Protein AF-A0A5C4TAL1-F1 (afdb_monomer_lite)

Radius of gyration: 26.32 Å; chains: 1; bounding box: 71×48×81 Å

pLDDT: mean 84.18, std 13.11, range [36.59, 97.62]

Foldseek 3Di:
DWKAFDDDDDPPGTAAFQKALDPPPCCLWANAQVQNVCCGHHVDHDDDPPPPVDIGTDCCLPPNQDFGKMKDKDWDQDPVGIDIDIDIDTDDNLVKDKQFQCCVQCPCLEDCDDDPPSQHWHWDDGGRPIWIWDPALDFHDKTWGWDDAWAKWFKKWWAFAAWAFWWKDWAPAFTETGTSFDDPPPPDRTSNRSHGTDIDTDDIDTDHGGTMIIGHFNLCNPHPDINGITRIMMTNGDDPPPPPPVVCVVVVQQVPQPQAFEAEAEVLVVLVRVQQALCCCQRYVVVVVCSSNYQEYEYAQEEQQFAGLADDPQWHFLQAFWQDPVRDTDCSSNSSRVHDRNLVSNVVSCCVPPVNYHYHYDYNLWQNVLVIVSRGTPVCVVPVVQDDPRTGDPVDPVSVVSSVVVVVVSD

Structure (mmCIF, N/CA/C/O backbone):
data_AF-A0A5C4TAL1-F1
#
_entry.id   AF-A0A5C4TAL1-F1
#
loop_
_atom_site.group_PDB
_atom_site.id
_atom_site.type_symbol
_atom_site.label_atom_id
_atom_site.label_alt_id
_atom_site.label_comp_id
_atom_site.label_asym_id
_atom_site.label_entity_id
_atom_site.label_seq_id
_atom_site.pdbx_PDB_ins_code
_atom_site.Cartn_x
_atom_site.Cartn_y
_atom_site.Cartn_z
_atom_site.occupancy
_atom_site.B_iso_or_equiv
_atom_site.auth_seq_id
_atom_site.auth_comp_id
_atom_site.auth_asym_id
_atom_site.auth_atom_id
_atom_site.pdbx_PDB_model_num
ATOM 1 N N . MET A 1 1 ? -29.301 1.292 17.622 1.00 89.56 1 MET A N 1
ATOM 2 C CA . MET A 1 1 ? -28.671 0.547 18.732 1.00 89.56 1 MET A CA 1
ATOM 3 C C . MET A 1 1 ? -27.971 1.525 19.658 1.00 89.56 1 MET A C 1
ATOM 5 O O . MET A 1 1 ? -27.191 2.354 19.197 1.00 89.56 1 MET A O 1
ATOM 9 N N . LEU A 1 2 ? -28.270 1.438 20.949 1.00 91.81 2 LEU A N 1
ATOM 10 C CA . LEU A 1 2 ? -27.681 2.250 22.009 1.00 91.81 2 LEU A CA 1
ATOM 11 C C . LEU A 1 2 ? -27.006 1.335 23.040 1.00 91.81 2 LEU A C 1
ATOM 13 O O . LEU A 1 2 ? -27.354 0.159 23.142 1.00 91.81 2 LEU A O 1
ATOM 17 N N . TYR A 1 3 ? -26.067 1.874 23.811 1.00 90.81 3 TYR A N 1
ATOM 18 C CA . TYR A 1 3 ? -25.393 1.173 24.903 1.00 90.81 3 TYR A CA 1
ATOM 19 C C . TYR A 1 3 ? -25.341 2.029 26.175 1.00 90.81 3 TYR A C 1
ATOM 21 O O . TYR A 1 3 ? -25.403 3.261 26.100 1.00 90.81 3 TYR A O 1
ATOM 29 N N . SER A 1 4 ? -25.188 1.377 27.325 1.00 89.38 4 SER A N 1
ATOM 30 C CA . SER A 1 4 ? -24.946 2.004 28.624 1.00 89.38 4 SER A CA 1
ATOM 31 C C . SER A 1 4 ? -24.009 1.141 29.476 1.00 89.38 4 SER A C 1
ATOM 33 O O . SER A 1 4 ? -24.055 -0.087 29.409 1.00 89.38 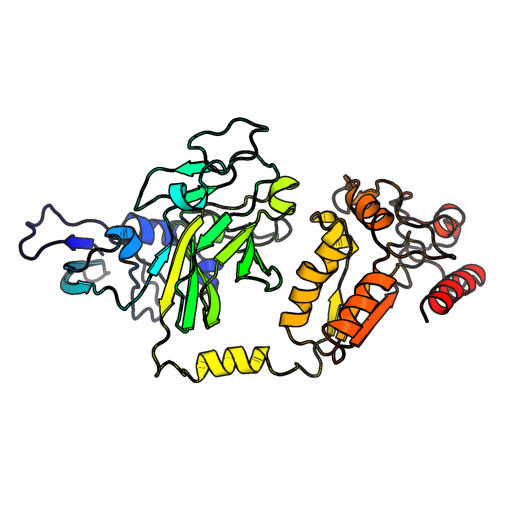4 SER A O 1
ATOM 35 N N . VAL A 1 5 ? -23.128 1.775 30.251 1.00 83.81 5 VAL A N 1
ATOM 36 C CA . VAL A 1 5 ? -22.135 1.089 31.095 1.00 83.81 5 VAL A CA 1
ATOM 37 C C . VAL A 1 5 ? -22.586 1.167 32.552 1.00 83.81 5 VAL A C 1
ATOM 39 O O . VAL A 1 5 ? -22.717 2.268 33.081 1.00 83.81 5 VAL A O 1
ATOM 42 N N . GLY A 1 6 ? -22.774 0.013 33.199 1.00 69.12 6 GLY A N 1
ATOM 43 C CA . GLY A 1 6 ? -23.256 -0.096 34.583 1.00 69.12 6 GLY A CA 1
ATOM 44 C C . GLY A 1 6 ? -24.618 -0.795 34.691 1.00 69.12 6 GLY A C 1
ATOM 45 O O . GLY A 1 6 ? -25.429 -0.735 33.771 1.00 69.12 6 GLY A O 1
ATOM 46 N N . ALA A 1 7 ? -24.853 -1.481 35.815 1.00 55.28 7 ALA A N 1
ATOM 47 C CA . ALA A 1 7 ? -26.029 -2.334 36.026 1.00 55.28 7 ALA A CA 1
ATOM 48 C C . ALA A 1 7 ? -27.344 -1.559 36.268 1.00 55.28 7 ALA A C 1
ATOM 50 O O . ALA A 1 7 ? -28.410 -2.078 35.959 1.00 55.28 7 ALA A O 1
ATOM 51 N N . ASP A 1 8 ? -27.260 -0.310 36.745 1.00 52.72 8 ASP A N 1
ATOM 52 C CA . ASP A 1 8 ? -28.404 0.511 37.182 1.00 52.72 8 ASP A CA 1
ATOM 53 C C . ASP A 1 8 ? -28.489 1.856 36.439 1.00 52.72 8 ASP A C 1
ATOM 55 O O . ASP A 1 8 ? -28.822 2.891 37.020 1.00 52.72 8 ASP A O 1
ATOM 59 N N . SER A 1 9 ? -28.132 1.900 35.154 1.00 51.16 9 SER A N 1
ATOM 60 C CA . SER A 1 9 ? -28.185 3.170 34.428 1.00 51.16 9 SER A CA 1
ATOM 61 C C . SER A 1 9 ? -29.638 3.587 34.180 1.00 51.16 9 SER A C 1
ATOM 63 O O . SER A 1 9 ? -30.356 2.928 33.419 1.00 51.16 9 SER A O 1
ATOM 65 N N . GLU A 1 10 ? -30.074 4.685 34.799 1.00 55.59 10 GLU A N 1
ATOM 66 C CA . GLU A 1 10 ? -31.352 5.327 34.487 1.00 55.59 10 GLU A CA 1
ATOM 67 C C . GLU A 1 10 ? -31.451 5.616 32.974 1.00 55.59 10 GLU A C 1
ATOM 69 O O . GLU A 1 10 ? -30.448 5.759 32.270 1.00 55.59 10 GLU A O 1
ATOM 74 N N . ARG A 1 11 ? -32.679 5.719 32.438 1.00 51.81 11 ARG A N 1
ATOM 75 C CA . ARG A 1 11 ? -32.961 5.932 30.998 1.00 51.81 11 ARG A CA 1
ATOM 76 C C . ARG A 1 11 ? -32.215 7.124 30.352 1.00 51.81 11 ARG A C 1
ATOM 78 O O . ARG A 1 11 ? -32.263 7.241 29.130 1.00 51.81 11 ARG A O 1
ATOM 85 N N . SER A 1 12 ? -31.556 7.995 31.117 1.00 56.72 12 SER A N 1
ATOM 86 C CA . SER A 1 12 ? -30.783 9.147 30.636 1.00 56.72 12 SER A CA 1
ATOM 87 C C . SER A 1 12 ? -29.386 8.827 30.087 1.00 56.72 12 SER A C 1
ATOM 89 O O . SER A 1 12 ? -28.824 9.679 29.403 1.00 56.72 12 SER A O 1
ATOM 91 N N . ASP A 1 13 ? -28.829 7.636 30.334 1.00 80.31 13 ASP A N 1
ATOM 92 C CA . ASP A 1 13 ? -27.397 7.373 30.079 1.00 80.31 13 ASP A CA 1
ATOM 93 C C . ASP A 1 13 ? -27.090 6.621 28.771 1.00 80.31 13 ASP A C 1
ATOM 95 O O . ASP A 1 13 ? -25.926 6.360 28.446 1.00 80.31 13 ASP A O 1
ATOM 99 N N . TRP A 1 14 ? -28.118 6.312 27.976 1.00 88.50 14 TRP A N 1
ATOM 100 C CA . TRP A 1 14 ? -27.971 5.607 26.703 1.00 88.50 14 TRP A CA 1
ATOM 101 C C . TRP A 1 14 ? -27.213 6.433 25.658 1.00 88.50 14 TRP A C 1
ATOM 103 O O . TRP A 1 14 ? -27.588 7.560 25.333 1.00 88.50 14 TRP A O 1
ATOM 113 N N . LYS A 1 15 ? -26.180 5.833 25.060 1.00 91.62 15 LYS A N 1
ATOM 114 C CA . LYS A 1 15 ? -25.348 6.448 24.014 1.00 91.62 15 LYS A CA 1
ATOM 115 C C . LYS A 1 15 ? -25.401 5.648 22.711 1.00 91.62 15 LYS A C 1
ATOM 117 O O . LYS A 1 15 ? -25.528 4.427 22.767 1.00 91.62 15 LYS A O 1
ATOM 122 N N . PRO A 1 16 ? -25.265 6.285 21.536 1.00 92.38 16 PRO A N 1
ATOM 123 C CA . PRO A 1 16 ? -25.185 5.577 20.259 1.00 92.38 16 PRO A CA 1
ATOM 124 C C . PRO A 1 16 ? -24.025 4.582 20.192 1.00 92.38 16 PRO A C 1
ATOM 126 O O . PRO A 1 16 ? -22.875 4.951 20.433 1.00 92.38 16 PRO A O 1
ATOM 129 N N . ALA A 1 17 ? -24.312 3.330 19.834 1.00 92.00 17 ALA A N 1
ATOM 130 C CA . ALA A 1 17 ? -23.280 2.333 19.553 1.00 92.00 17 ALA A CA 1
ATOM 131 C C . ALA A 1 17 ? -22.726 2.533 18.131 1.00 92.00 17 ALA A C 1
ATOM 133 O O . ALA A 1 17 ? -23.496 2.713 17.196 1.00 92.00 17 ALA A O 1
ATOM 134 N N . SER A 1 18 ? -21.406 2.476 17.948 1.00 91.81 18 SER A N 1
ATOM 135 C CA . SER A 1 18 ? -20.762 2.583 16.630 1.00 91.81 18 SER A CA 1
ATOM 136 C C . SER A 1 18 ? -20.806 1.219 15.954 1.00 91.81 18 SER A C 1
ATOM 138 O O . SER A 1 18 ? -19.932 0.375 16.173 1.00 91.81 18 SER A O 1
ATOM 140 N N . VAL A 1 19 ? -21.861 0.968 15.187 1.00 90.94 19 VAL A N 1
ATOM 141 C CA . VAL A 1 19 ? -22.117 -0.352 14.602 1.00 90.94 19 VAL A CA 1
ATOM 142 C C . VAL A 1 19 ? -21.676 -0.416 13.147 1.00 90.94 19 VAL A C 1
ATOM 144 O O . VAL A 1 19 ? -21.780 0.557 12.396 1.00 90.94 19 VAL A O 1
ATOM 147 N N . TYR A 1 20 ? -21.179 -1.576 12.736 1.00 87.31 20 TYR A N 1
ATOM 148 C CA . TYR A 1 20 ? -20.942 -1.876 11.336 1.00 87.31 20 TYR A CA 1
ATOM 149 C C . TYR A 1 20 ? -22.246 -2.384 10.723 1.00 87.31 20 TYR A C 1
ATOM 151 O O . TYR A 1 20 ? -22.782 -3.395 11.189 1.00 87.31 20 TYR A O 1
ATOM 159 N N . PRO A 1 21 ? -22.768 -1.699 9.690 1.00 78.81 21 PRO A N 1
ATOM 160 C CA . PRO A 1 21 ? -24.015 -2.101 9.052 1.00 78.81 21 PRO A CA 1
ATOM 161 C C . PRO A 1 21 ? -23.866 -3.434 8.312 1.00 78.81 21 PRO A C 1
ATOM 163 O O . PRO A 1 21 ? -24.851 -4.124 8.103 1.00 78.81 21 PRO A O 1
ATOM 166 N N . THR A 1 22 ? -22.647 -3.793 7.905 1.00 79.44 22 THR A N 1
ATOM 167 C CA . THR A 1 22 ? -22.285 -5.066 7.275 1.00 79.44 22 THR A CA 1
ATOM 168 C C . THR A 1 22 ? -20.782 -5.304 7.412 1.00 79.44 22 THR A C 1
ATOM 170 O O . THR A 1 22 ? -20.027 -4.344 7.583 1.00 79.44 22 THR A O 1
ATOM 173 N N . LEU A 1 23 ? -20.357 -6.565 7.310 1.00 76.44 23 LEU A N 1
ATOM 174 C CA . LEU A 1 23 ? -18.951 -6.955 7.129 1.00 76.44 23 LEU A CA 1
ATOM 175 C C . LEU A 1 23 ? -18.631 -7.372 5.684 1.00 76.44 23 LEU A C 1
ATOM 177 O O . LEU A 1 23 ? -17.536 -7.854 5.418 1.00 76.44 23 LEU A O 1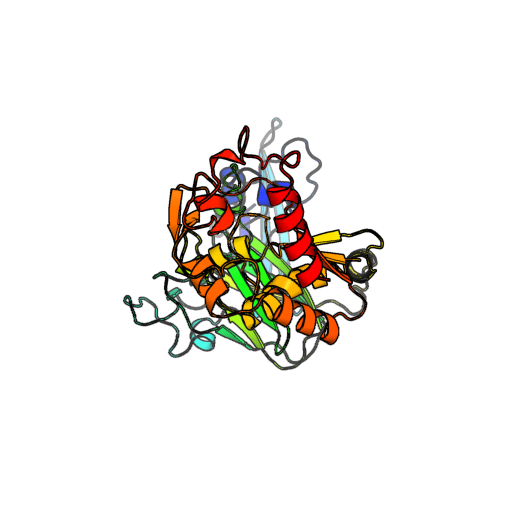
ATOM 181 N N . ASP A 1 24 ? -19.589 -7.204 4.771 1.00 78.62 24 ASP A N 1
ATOM 182 C CA . ASP A 1 24 ? -19.403 -7.415 3.336 1.00 78.62 24 ASP A CA 1
ATOM 183 C C . ASP A 1 24 ? -18.331 -6.462 2.789 1.00 78.62 24 ASP A C 1
ATOM 185 O O . ASP A 1 24 ? -18.454 -5.239 2.909 1.00 78.62 24 ASP A O 1
ATOM 189 N N . ASP A 1 25 ? -17.268 -7.028 2.223 1.00 76.31 25 ASP A N 1
ATOM 190 C CA . ASP A 1 25 ? -16.103 -6.294 1.730 1.00 76.31 25 ASP A CA 1
ATOM 191 C C . ASP A 1 25 ? -16.480 -5.338 0.597 1.00 76.31 25 ASP A C 1
ATOM 193 O O . ASP A 1 25 ? -16.058 -4.178 0.607 1.00 76.31 25 ASP A O 1
ATOM 197 N N . GLU A 1 26 ? -17.356 -5.765 -0.309 1.00 76.88 26 GLU A N 1
ATOM 198 C CA . GLU A 1 26 ? -17.858 -4.931 -1.399 1.00 76.88 26 GLU A CA 1
ATOM 199 C C . GLU A 1 26 ? -18.636 -3.715 -0.876 1.00 76.88 26 GLU A C 1
ATOM 201 O O . GLU A 1 26 ? -18.398 -2.582 -1.306 1.00 76.88 26 GLU A O 1
ATOM 206 N N . PHE A 1 27 ? -19.507 -3.875 0.122 1.00 79.19 27 PHE A N 1
ATOM 207 C CA . PHE A 1 27 ? -20.159 -2.723 0.747 1.00 79.19 27 PHE A CA 1
ATOM 208 C C . PHE A 1 27 ? -19.178 -1.841 1.533 1.00 79.19 27 PHE A C 1
ATOM 210 O O . PHE A 1 27 ? -19.296 -0.609 1.512 1.00 79.19 27 PHE A O 1
ATOM 217 N N . VAL A 1 28 ? -18.192 -2.416 2.223 1.00 79.44 28 VAL A N 1
ATOM 218 C CA . VAL A 1 28 ? -17.155 -1.640 2.925 1.00 79.44 28 VAL A CA 1
ATOM 219 C C . VAL A 1 28 ? -16.360 -0.790 1.927 1.00 79.44 28 VAL A C 1
ATOM 221 O O . VAL A 1 28 ? -16.128 0.395 2.186 1.00 79.44 28 VAL A O 1
ATOM 224 N N . LEU A 1 29 ? -16.025 -1.329 0.756 1.00 77.38 29 LEU A N 1
ATOM 225 C CA . LEU A 1 29 ? -15.263 -0.634 -0.283 1.00 77.38 29 LEU A CA 1
ATOM 226 C C . LEU A 1 29 ? -16.122 0.360 -1.080 1.00 77.38 29 LEU A C 1
ATOM 228 O O . LEU A 1 29 ? -15.778 1.541 -1.181 1.00 77.38 29 LEU A O 1
ATOM 232 N N . ASN A 1 30 ? -17.276 -0.077 -1.576 1.00 77.25 30 ASN A N 1
ATOM 233 C CA . ASN A 1 30 ? -18.052 0.634 -2.599 1.00 77.25 30 ASN A CA 1
ATOM 234 C C . ASN A 1 30 ? -19.446 1.078 -2.129 1.00 77.25 30 ASN A C 1
ATOM 236 O O . ASN A 1 30 ? -20.053 1.960 -2.736 1.00 77.25 30 ASN A O 1
ATOM 240 N N . GLY A 1 31 ? -19.933 0.561 -1.000 1.00 78.31 31 GLY A N 1
ATOM 241 C CA . GLY A 1 31 ? -21.219 0.949 -0.409 1.00 78.31 31 GLY A CA 1
ATOM 242 C C . GLY A 1 31 ? -21.293 2.418 0.026 1.00 78.31 31 GLY A C 1
ATOM 243 O O . GLY A 1 31 ? -20.279 3.109 0.110 1.00 78.31 31 GLY A O 1
ATOM 244 N N . CYS A 1 32 ? -22.500 2.895 0.329 1.00 84.88 32 CYS A N 1
ATOM 245 C CA . CYS A 1 32 ? -22.772 4.294 0.670 1.00 84.88 32 CYS A CA 1
ATOM 246 C C . CYS A 1 32 ? -22.083 4.729 1.980 1.00 84.88 32 CYS A C 1
ATOM 248 O O . CYS A 1 32 ? -22.263 4.109 3.031 1.00 84.88 32 CYS A O 1
ATOM 250 N N . ASP A 1 33 ? -21.319 5.821 1.927 1.00 87.25 33 ASP A N 1
ATOM 251 C CA . ASP A 1 33 ? -20.624 6.404 3.078 1.00 87.25 33 ASP A CA 1
ATOM 252 C C . ASP A 1 33 ? -21.584 7.039 4.093 1.00 87.25 33 ASP A C 1
ATOM 254 O O . ASP A 1 33 ? -21.361 6.913 5.293 1.00 87.25 33 ASP A O 1
ATOM 258 N N . TYR A 1 34 ? -22.677 7.653 3.639 1.00 88.19 34 TYR A N 1
ATOM 259 C CA . TYR A 1 34 ? -23.707 8.219 4.505 1.00 88.19 34 TYR A CA 1
ATOM 260 C C . TYR A 1 34 ? -24.347 7.147 5.393 1.00 88.19 34 TYR A C 1
ATOM 262 O O . TYR A 1 34 ? -24.400 7.322 6.606 1.00 88.19 34 TYR A O 1
ATOM 270 N N . ILE A 1 35 ? -24.760 6.010 4.816 1.00 88.06 35 ILE A N 1
ATOM 271 C CA . ILE A 1 35 ? -25.352 4.894 5.579 1.00 88.06 35 ILE A CA 1
ATOM 272 C C . ILE A 1 35 ? -24.338 4.331 6.578 1.00 88.06 35 ILE A C 1
ATOM 274 O O . ILE A 1 35 ? -24.670 4.079 7.735 1.00 88.06 35 ILE A O 1
ATOM 278 N N . TRP A 1 36 ? -23.087 4.159 6.149 1.00 89.19 36 TRP A N 1
ATOM 279 C CA . TRP A 1 36 ? -22.017 3.709 7.034 1.00 89.19 36 TRP A CA 1
ATOM 280 C C . TRP A 1 36 ? -21.788 4.676 8.198 1.00 89.19 36 TRP A C 1
ATOM 282 O O . TRP A 1 36 ? -21.711 4.265 9.352 1.00 89.19 36 TRP A O 1
ATOM 292 N N . ASN A 1 37 ? -21.675 5.969 7.904 1.00 90.94 37 ASN A N 1
ATOM 293 C CA . ASN A 1 37 ? -21.378 6.985 8.902 1.00 90.94 37 ASN A CA 1
ATOM 294 C C . ASN A 1 37 ? -22.558 7.202 9.856 1.00 90.94 37 ASN A C 1
ATOM 296 O O . ASN A 1 37 ? -22.317 7.385 11.043 1.00 90.94 37 ASN A O 1
ATOM 300 N N . GLU A 1 38 ? -23.803 7.096 9.382 1.00 92.25 38 GLU A N 1
ATOM 301 C CA . GLU A 1 38 ? -25.014 7.089 10.216 1.00 92.25 38 GLU A CA 1
ATOM 302 C C . GLU A 1 38 ? -25.003 5.906 11.205 1.00 92.25 38 GLU A C 1
ATOM 304 O O . GLU A 1 38 ? -25.264 6.088 12.399 1.00 92.25 38 GLU A O 1
ATOM 309 N N . ALA A 1 39 ? -24.602 4.714 10.752 1.00 91.19 39 ALA A N 1
ATOM 310 C CA . ALA A 1 39 ? -24.424 3.549 11.618 1.00 91.19 39 ALA A CA 1
ATOM 311 C C . ALA A 1 39 ? -23.309 3.755 12.658 1.00 91.19 39 ALA A C 1
ATOM 313 O O . ALA A 1 39 ? -23.466 3.405 13.828 1.00 91.19 39 ALA A O 1
ATOM 314 N N . GLN A 1 40 ? -22.207 4.390 12.264 1.00 90.88 40 GLN A N 1
ATOM 315 C CA . GLN A 1 40 ? -21.082 4.674 13.155 1.00 90.88 40 GLN A CA 1
ATOM 316 C C . GLN A 1 40 ? -21.366 5.784 14.176 1.00 90.88 40 GLN A C 1
ATOM 318 O O . GLN A 1 40 ? -20.887 5.696 15.304 1.00 90.88 40 GLN A O 1
ATOM 323 N N . SER A 1 41 ? -22.104 6.834 13.808 1.00 90.88 41 SER A N 1
ATOM 324 C CA . SER A 1 41 ? -22.350 7.989 14.684 1.00 90.88 41 SER A CA 1
ATOM 325 C C . SER A 1 41 ? -23.589 7.830 15.556 1.00 90.88 41 SER A C 1
ATOM 327 O O . SER A 1 41 ? -23.606 8.296 16.693 1.00 90.88 41 SER A O 1
ATOM 329 N N . SER A 1 42 ? -24.628 7.203 15.008 1.00 91.38 42 SER A N 1
ATOM 330 C CA . SER A 1 42 ? -25.976 7.193 15.584 1.00 91.38 42 SER A CA 1
ATOM 331 C C . SER A 1 42 ? -26.452 5.784 15.943 1.00 91.38 42 SER A C 1
ATOM 333 O O . SER A 1 42 ? -27.498 5.631 16.571 1.00 91.38 42 SER A O 1
ATOM 335 N N . GLY A 1 43 ? -25.689 4.748 15.583 1.00 91.50 43 GLY A N 1
ATOM 336 C CA . GLY A 1 43 ? -26.071 3.357 15.812 1.00 91.50 43 GLY A CA 1
ATOM 337 C C . GLY A 1 43 ? -27.272 2.911 14.983 1.00 91.50 43 GLY A C 1
ATOM 338 O O . GLY A 1 43 ? -27.948 1.953 15.365 1.00 91.50 43 GLY A O 1
ATOM 339 N N . THR A 1 44 ? -27.572 3.618 13.893 1.00 91.31 44 THR A N 1
ATOM 340 C CA . THR A 1 44 ? -28.731 3.369 13.031 1.00 91.31 44 THR A CA 1
ATOM 341 C C . THR A 1 44 ? -28.299 2.596 11.794 1.00 91.31 44 THR A C 1
ATOM 343 O O . THR A 1 44 ? -27.445 3.048 11.040 1.00 91.31 44 THR A O 1
ATOM 346 N N . VAL A 1 45 ? -28.911 1.437 11.565 1.00 87.50 45 VAL A N 1
ATOM 347 C CA . VAL A 1 45 ? -28.654 0.595 10.392 1.00 87.50 45 VAL A CA 1
ATOM 348 C C . VAL A 1 45 ? -29.951 0.442 9.616 1.00 87.50 45 VAL A C 1
ATOM 350 O O . VAL A 1 45 ? -30.997 0.164 10.200 1.00 87.50 45 VAL A O 1
ATOM 353 N N . ARG A 1 46 ? -29.885 0.621 8.295 1.00 81.69 46 ARG A N 1
ATOM 354 C CA . ARG A 1 46 ? -31.012 0.368 7.395 1.00 81.69 46 ARG A CA 1
ATOM 355 C C . ARG A 1 46 ? -30.937 -1.075 6.927 1.00 81.69 46 ARG A C 1
ATOM 357 O O . ARG A 1 46 ? -30.063 -1.417 6.137 1.00 81.69 46 ARG A O 1
ATOM 364 N N . LEU A 1 47 ? -31.846 -1.900 7.429 1.00 74.12 47 LEU A N 1
ATOM 365 C CA . LEU A 1 47 ? -31.973 -3.291 7.017 1.00 74.12 47 LEU A CA 1
ATOM 366 C C . LEU A 1 47 ? -32.812 -3.329 5.733 1.00 74.12 47 LEU A C 1
ATOM 368 O O . LEU A 1 47 ? -34.038 -3.265 5.781 1.00 74.12 47 LEU A O 1
ATOM 372 N N . CYS A 1 48 ? -32.154 -3.365 4.575 1.00 64.06 48 CYS A N 1
ATOM 373 C CA . CYS A 1 48 ? -32.818 -3.638 3.299 1.00 64.06 48 CYS A CA 1
ATOM 374 C C . CYS A 1 48 ? -32.782 -5.152 3.046 1.00 64.06 48 CYS A C 1
ATOM 376 O O . CYS A 1 48 ? -31.741 -5.745 3.306 1.00 64.06 48 CYS A O 1
ATOM 378 N N . GLU A 1 49 ? -33.883 -5.718 2.522 1.00 56.56 49 GLU A N 1
ATOM 379 C CA . GLU A 1 49 ? -34.267 -7.116 2.160 1.00 56.56 49 GLU A CA 1
ATOM 380 C C . GLU A 1 49 ? -33.200 -8.221 1.938 1.00 56.56 49 GLU A C 1
ATOM 382 O O . GLU A 1 49 ? -33.528 -9.405 1.850 1.00 56.56 49 GLU A O 1
ATOM 387 N N . THR A 1 50 ? -31.917 -7.898 1.873 1.00 54.00 50 THR A N 1
ATOM 388 C CA . THR A 1 50 ? -30.820 -8.836 2.108 1.00 54.00 50 THR A CA 1
ATOM 389 C C . THR A 1 50 ? -30.867 -9.417 3.526 1.00 54.00 50 THR A C 1
ATOM 391 O O . THR A 1 50 ? -31.175 -8.725 4.491 1.00 54.00 50 THR A O 1
ATOM 394 N N . LYS A 1 51 ? -30.553 -10.713 3.647 1.00 56.50 51 LYS A N 1
ATOM 395 C CA . LYS A 1 51 ? -30.542 -11.516 4.884 1.00 56.50 51 LYS A CA 1
ATOM 396 C C . LYS A 1 51 ? -29.463 -11.062 5.886 1.00 56.50 51 LYS A C 1
ATOM 398 O O . LYS A 1 51 ? -28.567 -11.831 6.234 1.00 56.50 51 LYS A O 1
ATOM 403 N N . GLN A 1 52 ? -29.504 -9.810 6.328 1.00 63.91 52 GLN A N 1
ATOM 404 C CA . GLN A 1 52 ? -28.693 -9.329 7.437 1.00 63.91 52 GLN A CA 1
ATOM 405 C C . GLN A 1 52 ? -29.285 -9.847 8.742 1.00 63.91 52 GLN A C 1
ATOM 407 O O . GLN A 1 52 ? -30.186 -9.255 9.326 1.00 63.91 52 GLN A O 1
ATOM 412 N N . ASN A 1 53 ? -28.760 -10.987 9.186 1.00 68.88 53 ASN A N 1
ATOM 413 C CA . ASN A 1 53 ? -29.179 -11.637 10.427 1.00 68.88 53 ASN A CA 1
ATOM 414 C C . ASN A 1 53 ? -28.402 -11.129 11.654 1.00 68.88 53 ASN A C 1
ATOM 416 O O . ASN A 1 53 ? -28.627 -11.614 12.759 1.00 68.88 53 ASN A O 1
ATOM 420 N N . ALA A 1 54 ? -27.451 -10.211 11.465 1.00 77.75 54 ALA A N 1
ATOM 421 C CA . ALA A 1 54 ? -26.577 -9.722 12.519 1.00 77.75 54 ALA A CA 1
ATOM 422 C C . ALA A 1 54 ? -26.202 -8.253 12.298 1.00 77.75 54 ALA A C 1
ATOM 424 O O . ALA A 1 54 ? -26.108 -7.782 11.165 1.00 77.75 54 ALA A O 1
ATOM 425 N N . ILE A 1 55 ? -25.955 -7.563 13.409 1.00 79.25 55 ILE A N 1
ATOM 426 C CA . ILE A 1 55 ? -25.322 -6.247 13.465 1.00 79.25 55 ILE A CA 1
ATOM 427 C C . ILE A 1 55 ? -24.038 -6.431 14.264 1.00 79.25 55 ILE A C 1
ATOM 429 O O . ILE A 1 55 ? -24.040 -7.092 15.304 1.00 79.25 55 ILE A O 1
ATOM 433 N N . TRP A 1 56 ? -22.944 -5.845 13.792 1.00 86.69 56 TRP A N 1
ATOM 434 C CA . TRP A 1 56 ? -21.652 -5.963 14.455 1.00 86.69 56 TRP A CA 1
ATOM 435 C C . TRP A 1 56 ? -21.328 -4.671 15.176 1.00 86.69 56 TRP A C 1
ATOM 437 O O . TRP A 1 56 ? -21.467 -3.582 14.625 1.00 86.69 56 TRP A O 1
ATOM 447 N N . TRP A 1 57 ? -20.870 -4.786 16.413 1.00 88.44 57 TRP A N 1
ATOM 448 C CA . TRP A 1 57 ? -20.486 -3.645 17.224 1.00 88.44 57 TRP A CA 1
ATOM 449 C C . TRP A 1 57 ? -19.012 -3.761 17.600 1.00 88.44 57 TRP A C 1
ATOM 451 O O . TRP A 1 57 ? -18.570 -4.814 18.053 1.00 88.44 57 TRP A O 1
ATOM 461 N N . ASN A 1 58 ? -18.252 -2.681 17.410 1.00 84.75 58 ASN A N 1
ATOM 462 C CA . ASN A 1 58 ? -16.881 -2.581 17.899 1.00 84.75 58 ASN A CA 1
ATOM 463 C C . ASN A 1 58 ? -16.866 -1.779 19.210 1.00 84.75 58 ASN A C 1
ATOM 465 O O . ASN A 1 58 ? -16.835 -0.541 19.175 1.00 84.75 58 ASN A O 1
ATOM 469 N N . PRO A 1 59 ? -16.886 -2.453 20.375 1.00 86.62 59 PRO A N 1
ATOM 470 C CA . PRO A 1 59 ? -16.996 -1.780 21.662 1.00 86.62 59 PRO A CA 1
ATOM 471 C C . PRO A 1 59 ? -15.795 -0.875 21.947 1.00 86.62 59 PRO A C 1
ATOM 473 O O . PRO A 1 59 ? -15.960 0.151 22.603 1.00 86.62 59 PRO A O 1
ATOM 476 N N . TYR A 1 60 ? -14.609 -1.154 21.393 1.00 86.38 60 TYR A N 1
ATOM 477 C CA . TYR A 1 60 ? -13.431 -0.306 21.597 1.00 86.38 60 TYR A CA 1
ATOM 478 C C . TYR A 1 60 ? -13.675 1.144 21.147 1.00 86.38 60 TYR A C 1
ATOM 480 O O . TYR A 1 60 ? -13.295 2.089 21.845 1.00 86.38 60 TYR A O 1
ATOM 488 N N . ILE A 1 61 ? -14.406 1.345 20.041 1.00 86.62 61 ILE A N 1
ATOM 489 C CA . ILE A 1 61 ? -14.751 2.686 19.540 1.00 86.62 61 ILE A CA 1
ATOM 490 C C . ILE A 1 61 ? -15.623 3.445 20.545 1.00 86.62 61 ILE A C 1
ATOM 492 O O . ILE A 1 61 ? -15.496 4.667 20.633 1.00 86.62 61 ILE A O 1
ATOM 496 N N . ASN A 1 62 ? -16.477 2.750 21.310 1.00 87.44 62 ASN A N 1
ATOM 497 C CA . ASN A 1 62 ? -17.507 3.317 22.194 1.00 87.44 62 ASN A CA 1
ATOM 498 C C . ASN A 1 62 ? -17.166 3.338 23.689 1.00 87.44 62 ASN A C 1
ATOM 500 O O . ASN A 1 62 ? -17.622 4.240 24.401 1.00 87.44 62 ASN A O 1
ATOM 504 N N . ILE A 1 63 ? -16.349 2.409 24.174 1.00 85.88 63 ILE A N 1
ATOM 505 C CA . ILE A 1 63 ? -16.014 2.269 25.599 1.00 85.88 63 ILE A CA 1
ATOM 506 C C . ILE A 1 63 ? -14.532 1.958 25.858 1.00 85.88 63 ILE A C 1
ATOM 508 O O . ILE A 1 63 ? -14.106 2.007 27.005 1.00 85.88 63 ILE A O 1
ATOM 512 N N . GLY A 1 64 ? -13.707 1.756 24.826 1.00 84.38 64 GLY A N 1
ATOM 513 C CA . GLY A 1 64 ? -12.270 1.497 24.987 1.00 84.38 64 GLY A CA 1
ATOM 514 C C . GLY A 1 64 ? -11.974 0.092 25.520 1.00 84.38 64 GLY A C 1
ATOM 515 O O . GLY A 1 64 ? -12.629 -0.864 25.122 1.00 84.38 64 GLY A O 1
ATOM 516 N N . LEU A 1 65 ? -10.974 -0.029 26.401 1.00 81.56 65 LEU A N 1
ATOM 517 C CA . LEU A 1 65 ? -10.506 -1.304 26.976 1.00 81.56 65 LEU A CA 1
ATOM 518 C C . LEU A 1 65 ? -11.260 -1.733 28.249 1.00 81.56 65 LEU A C 1
ATOM 520 O O . LEU A 1 65 ? -10.775 -2.579 28.999 1.00 81.56 65 LEU A O 1
ATOM 524 N N . ILE A 1 66 ? -12.405 -1.115 28.543 1.00 82.12 66 ILE A N 1
ATOM 525 C CA . ILE A 1 66 ? -13.163 -1.412 29.762 1.00 82.12 66 ILE A CA 1
ATOM 526 C C . ILE A 1 66 ? -13.672 -2.857 29.711 1.00 82.12 66 ILE A C 1
ATOM 528 O O . ILE A 1 66 ? -14.296 -3.259 28.731 1.00 82.12 66 ILE A O 1
ATOM 532 N N . GLN A 1 67 ? -13.439 -3.600 30.794 1.00 85.38 67 GLN A N 1
ATOM 533 C CA . GLN A 1 67 ? -14.091 -4.880 31.058 1.00 85.38 67 GLN A CA 1
ATOM 534 C C . GLN A 1 67 ? -15.301 -4.626 31.951 1.00 85.38 67 GLN A C 1
ATOM 536 O O . GLN A 1 67 ? -15.146 -4.184 33.091 1.00 85.38 67 GLN A O 1
ATOM 541 N N . ALA A 1 68 ? -16.499 -4.827 31.418 1.00 84.06 68 ALA A N 1
ATOM 542 C CA . ALA A 1 68 ? -17.739 -4.562 32.132 1.00 84.06 68 ALA A CA 1
ATOM 543 C C . ALA A 1 68 ? -18.909 -5.291 31.477 1.00 84.06 68 ALA A C 1
ATOM 545 O O . ALA A 1 68 ? -18.890 -5.574 30.279 1.00 84.06 68 ALA A O 1
ATOM 546 N N . GLU A 1 69 ? -19.964 -5.508 32.254 1.00 87.69 69 GLU A N 1
ATOM 547 C CA . GLU A 1 69 ? -21.279 -5.772 31.691 1.00 87.69 69 GLU A CA 1
ATOM 548 C C . GLU A 1 69 ? -21.857 -4.467 31.128 1.00 87.69 69 GLU A C 1
ATOM 550 O O . GLU A 1 69 ? -21.892 -3.427 31.796 1.00 87.69 69 GLU A O 1
ATOM 555 N N . VAL A 1 70 ? -22.274 -4.519 29.869 1.00 89.38 70 VAL A N 1
ATOM 556 C CA . VAL A 1 70 ? -22.834 -3.390 29.135 1.00 89.38 70 VAL A CA 1
ATOM 557 C C . VAL A 1 70 ? -24.275 -3.710 28.794 1.00 89.38 70 VAL A C 1
ATOM 559 O O . VAL A 1 70 ? -24.569 -4.750 28.206 1.00 89.38 70 VAL A O 1
ATOM 562 N N . GLN A 1 71 ? -25.171 -2.788 29.124 1.00 91.25 71 GLN A N 1
ATOM 563 C CA . GLN A 1 71 ? -26.556 -2.857 28.688 1.00 91.25 71 GLN A CA 1
ATOM 564 C C . GLN A 1 71 ? -26.646 -2.354 27.248 1.00 91.25 71 GLN A C 1
ATOM 566 O O . GLN A 1 71 ? -26.069 -1.323 26.895 1.00 91.25 71 GLN A O 1
ATOM 571 N N . ILE A 1 72 ? -27.378 -3.078 26.413 1.00 91.50 72 ILE A N 1
ATOM 572 C CA . ILE A 1 72 ? -27.616 -2.786 25.004 1.00 91.50 72 ILE A CA 1
ATOM 573 C C . ILE A 1 72 ? -29.107 -2.607 24.798 1.00 91.50 72 ILE A C 1
ATOM 575 O O . ILE A 1 72 ? -29.913 -3.382 25.304 1.00 91.50 72 ILE A O 1
ATOM 579 N N . LYS A 1 73 ? -29.461 -1.599 24.007 1.00 92.12 73 LYS A N 1
ATOM 580 C CA . LYS A 1 73 ? -30.831 -1.335 23.593 1.00 92.12 73 LYS A CA 1
ATOM 581 C C . LYS A 1 73 ? -30.926 -1.285 22.082 1.00 92.12 73 LYS A C 1
ATOM 583 O O . LYS A 1 73 ? -30.184 -0.542 21.426 1.00 92.12 73 LYS A O 1
ATOM 588 N N . VAL A 1 74 ? -31.848 -2.046 21.518 1.00 90.81 74 VAL A N 1
ATOM 589 C CA . VAL A 1 74 ? -32.103 -2.072 20.079 1.00 90.81 74 VAL A CA 1
ATOM 590 C C . VAL A 1 74 ? -33.547 -1.664 19.842 1.00 90.81 74 VAL A C 1
ATOM 592 O O . VAL A 1 74 ? -34.464 -2.261 20.389 1.00 90.81 74 VAL A O 1
ATOM 595 N N . SER A 1 75 ? -33.732 -0.630 19.027 1.00 91.50 75 SER A N 1
ATOM 596 C CA . SER A 1 75 ? -35.046 -0.167 18.592 1.00 91.50 75 SER A CA 1
ATOM 597 C C . SER A 1 75 ? -35.187 -0.477 17.104 1.00 91.50 75 SER A C 1
ATOM 599 O O . SER A 1 75 ? -34.318 -0.102 16.312 1.00 91.50 75 SER A O 1
ATOM 601 N N . PHE A 1 76 ? -36.259 -1.168 16.738 1.00 88.31 76 PHE A N 1
ATOM 602 C CA . PHE A 1 76 ? -36.623 -1.522 15.374 1.00 88.31 76 PHE A CA 1
ATOM 603 C C . PHE A 1 76 ? -37.797 -0.652 14.944 1.00 88.31 76 PHE A C 1
ATOM 605 O O . PHE A 1 76 ? -38.843 -0.668 15.584 1.00 88.31 76 PHE A O 1
ATOM 612 N N . ILE A 1 77 ? -37.611 0.094 13.859 1.00 87.94 77 ILE A N 1
ATOM 613 C CA . ILE A 1 77 ? -38.664 0.890 13.225 1.00 87.94 77 ILE A CA 1
ATOM 614 C C . ILE A 1 77 ? -39.103 0.107 11.994 1.00 87.94 77 ILE A C 1
ATOM 616 O O . ILE A 1 77 ? -38.314 -0.074 11.062 1.00 87.94 77 ILE A O 1
ATOM 620 N N . THR A 1 78 ? -40.330 -0.403 12.010 1.00 85.25 78 THR A N 1
ATOM 621 C CA . THR A 1 78 ? -40.875 -1.250 10.942 1.00 85.25 78 THR A CA 1
ATOM 622 C C . THR A 1 78 ? -42.165 -0.656 10.386 1.00 85.25 78 THR A C 1
ATOM 624 O O . THR A 1 78 ? -42.743 0.264 10.962 1.00 85.25 78 THR A O 1
ATOM 627 N N . VAL A 1 79 ? -42.648 -1.195 9.264 1.00 86.75 79 VAL A N 1
ATOM 628 C CA . VAL A 1 79 ? -43.961 -0.814 8.715 1.00 86.75 79 VAL A CA 1
ATOM 629 C C . VAL A 1 79 ? -45.121 -1.160 9.657 1.00 86.75 79 VAL A C 1
ATOM 631 O O . VAL A 1 79 ? -46.154 -0.499 9.606 1.00 86.75 79 VAL A O 1
ATOM 634 N N . ASP A 1 80 ? -44.928 -2.148 10.535 1.00 88.12 80 ASP A N 1
ATOM 635 C CA . ASP A 1 80 ? -45.925 -2.619 11.502 1.00 88.12 80 ASP A CA 1
ATOM 636 C C . ASP A 1 80 ? -45.862 -1.855 12.840 1.00 88.12 80 ASP A C 1
ATOM 638 O O . ASP A 1 80 ? -46.680 -2.086 13.732 1.00 88.12 80 ASP A O 1
ATOM 642 N N . GLY A 1 81 ? -44.911 -0.923 12.976 1.00 88.62 81 GLY A N 1
ATOM 643 C CA . GLY A 1 81 ? -44.697 -0.099 14.162 1.00 88.62 81 GLY A CA 1
ATOM 644 C C . GLY A 1 81 ? -43.284 -0.206 14.734 1.00 88.62 81 GLY A C 1
ATOM 645 O O . GLY A 1 81 ? -42.385 -0.819 14.148 1.00 88.62 81 GLY A O 1
ATOM 646 N N . ASP A 1 82 ? -43.114 0.405 15.904 1.00 91.31 82 ASP A N 1
ATOM 647 C CA . ASP A 1 82 ? -41.838 0.482 16.607 1.00 91.31 82 ASP A CA 1
ATOM 648 C C . ASP A 1 82 ? -41.764 -0.583 17.706 1.00 91.31 82 ASP A C 1
ATOM 650 O O . ASP A 1 82 ? -42.685 -0.736 18.512 1.00 91.31 82 ASP A O 1
ATOM 654 N N . TYR A 1 83 ? -40.644 -1.297 17.764 1.00 88.88 83 TYR A N 1
ATOM 655 C CA . TYR A 1 83 ? -40.345 -2.291 18.792 1.00 88.88 83 TYR A CA 1
ATOM 656 C C . TYR A 1 83 ? -39.003 -1.976 19.456 1.00 88.88 83 TYR A C 1
ATOM 658 O O . TYR A 1 83 ? -38.066 -1.531 18.797 1.00 88.88 83 TYR A O 1
ATOM 666 N N . GLU A 1 84 ? -38.897 -2.198 20.764 1.00 91.19 84 GLU A N 1
ATOM 667 C CA . GLU A 1 84 ? -37.670 -1.985 21.532 1.00 91.19 84 GLU A CA 1
ATOM 668 C C . GLU A 1 84 ? -37.358 -3.226 22.365 1.00 91.19 84 GLU A C 1
ATOM 670 O O . GLU A 1 84 ? -38.251 -3.788 23.002 1.00 91.19 84 GLU A O 1
ATOM 675 N N . ASP A 1 85 ? -36.085 -3.615 22.373 1.00 90.75 85 ASP A N 1
ATOM 676 C CA . ASP A 1 85 ? -35.560 -4.683 23.216 1.00 90.75 85 ASP A CA 1
ATOM 677 C C . ASP A 1 85 ? -34.281 -4.236 23.935 1.00 90.75 85 ASP A C 1
ATOM 679 O O . ASP A 1 85 ? -33.515 -3.397 23.437 1.00 90.75 85 ASP A O 1
ATOM 683 N N . THR A 1 86 ? -34.051 -4.805 25.114 1.00 91.19 86 THR A N 1
ATOM 684 C CA . THR A 1 86 ? -32.882 -4.544 25.958 1.00 91.19 86 THR A CA 1
ATOM 685 C C . THR A 1 86 ? -32.267 -5.846 26.435 1.00 91.19 86 THR A C 1
ATOM 687 O O . THR A 1 86 ? -32.971 -6.721 26.931 1.00 91.19 86 THR A O 1
ATOM 690 N N . GLY A 1 87 ? -30.944 -5.939 26.365 1.00 89.44 87 GLY A N 1
ATOM 691 C CA . GLY A 1 87 ? -30.188 -7.076 26.882 1.00 89.44 87 GLY A CA 1
ATOM 692 C C . GLY A 1 87 ? -28.831 -6.649 27.420 1.00 89.44 87 GLY A C 1
ATOM 693 O O . GLY A 1 87 ? -28.412 -5.509 27.222 1.00 89.44 87 GLY A O 1
ATOM 694 N N . SER A 1 88 ? -28.129 -7.569 28.075 1.00 89.19 88 SER A N 1
ATOM 695 C CA . SER A 1 88 ? -26.786 -7.326 28.591 1.00 89.19 88 SER A CA 1
ATOM 696 C C . SER A 1 88 ? -25.735 -8.154 27.858 1.00 89.19 88 SER A C 1
ATOM 698 O O . SER A 1 88 ? -25.989 -9.272 27.406 1.00 89.19 88 SER A O 1
ATOM 700 N N . VAL A 1 89 ? -24.547 -7.574 27.696 1.00 88.75 89 VAL A N 1
ATOM 701 C CA . VAL A 1 89 ? -23.386 -8.221 27.082 1.00 88.75 89 VAL A CA 1
ATOM 702 C C . VAL A 1 89 ? -22.178 -8.008 27.985 1.00 88.75 89 VAL A C 1
ATOM 704 O O . VAL A 1 89 ? -21.845 -6.872 28.324 1.00 88.75 89 VAL A O 1
ATOM 707 N N . SER A 1 90 ? -21.502 -9.096 28.356 1.00 88.00 90 SER A N 1
ATOM 708 C CA . SER A 1 90 ? -20.211 -9.029 29.045 1.00 88.00 90 SER A CA 1
ATOM 709 C C . SER A 1 90 ? -19.114 -8.676 28.041 1.00 88.00 90 SER A C 1
ATOM 711 O O . SER A 1 90 ? -18.919 -9.385 27.052 1.00 88.00 90 SER A O 1
ATOM 713 N N . ILE A 1 91 ? -18.408 -7.570 28.275 1.00 86.00 91 ILE A N 1
ATOM 714 C CA . ILE A 1 91 ? -17.230 -7.183 27.501 1.00 86.00 91 ILE A CA 1
ATOM 715 C C . ILE A 1 91 ? -15.994 -7.673 28.244 1.00 86.00 91 ILE A C 1
ATOM 717 O O . ILE A 1 91 ? -15.634 -7.151 29.299 1.00 86.00 91 ILE A O 1
ATOM 721 N N . GLU A 1 92 ? -15.330 -8.666 27.665 1.00 83.06 92 GLU A N 1
ATOM 722 C CA . GLU A 1 92 ? -14.109 -9.266 28.195 1.00 83.06 92 GLU A CA 1
ATOM 723 C C . GLU A 1 92 ? -12.925 -8.965 27.274 1.00 83.06 92 GLU A C 1
ATOM 725 O O . GLU A 1 92 ? -13.078 -8.801 26.064 1.00 83.06 92 GLU A O 1
ATOM 730 N N . SER A 1 93 ? -11.714 -8.887 27.835 1.00 71.75 93 SER A N 1
ATOM 731 C CA . SER A 1 93 ? -10.535 -8.490 27.056 1.00 71.75 93 SER A CA 1
ATOM 732 C C . SER A 1 93 ? -10.099 -9.534 26.029 1.00 71.75 93 SER A C 1
ATOM 734 O O . SER A 1 93 ? -9.359 -9.162 25.124 1.00 71.75 93 SER A O 1
ATOM 736 N N . GLY A 1 94 ? -10.517 -10.802 26.130 1.00 75.81 94 GLY A N 1
ATOM 737 C CA . GLY A 1 94 ? -10.228 -11.859 25.145 1.00 75.81 94 GLY A CA 1
ATOM 738 C C . GLY A 1 94 ? -8.750 -12.028 24.745 1.00 75.81 94 GLY A C 1
ATOM 739 O O . GLY A 1 94 ? -8.471 -12.658 23.734 1.00 75.81 94 GLY A O 1
ATOM 740 N N . GLY A 1 95 ? -7.806 -11.417 25.473 1.00 83.06 95 GLY A N 1
ATOM 741 C CA . GLY A 1 95 ? -6.409 -11.260 25.053 1.00 83.06 95 GLY A CA 1
ATOM 742 C C . GLY A 1 95 ? -6.175 -10.314 23.861 1.00 83.06 95 GLY A C 1
ATOM 743 O O . GLY A 1 95 ? -5.057 -10.263 23.355 1.00 83.06 95 GLY A O 1
ATOM 744 N N . ILE A 1 96 ? -7.188 -9.572 23.397 1.00 89.06 96 ILE A N 1
ATOM 745 C CA . ILE A 1 96 ? -7.064 -8.590 22.310 1.00 89.06 96 ILE A CA 1
ATOM 746 C C . ILE A 1 96 ? -6.251 -7.391 22.798 1.00 89.06 96 ILE A C 1
ATOM 748 O O . ILE A 1 96 ? -6.577 -6.776 23.815 1.00 89.06 96 ILE A O 1
ATOM 752 N N . LEU A 1 97 ? -5.227 -7.020 22.034 1.00 90.19 97 LEU A N 1
ATOM 753 C CA . LEU A 1 97 ? -4.370 -5.874 22.326 1.00 90.19 97 LEU A CA 1
ATOM 754 C C . LEU A 1 97 ? -4.661 -4.737 21.350 1.00 90.19 97 LEU A C 1
ATOM 756 O O . LEU A 1 97 ? -4.811 -4.960 20.150 1.00 90.19 97 LEU A O 1
ATOM 760 N N . TYR A 1 98 ? -4.690 -3.512 21.865 1.00 91.25 98 TYR A N 1
ATOM 761 C CA . TYR A 1 98 ? -4.784 -2.297 21.063 1.00 91.25 98 TYR A CA 1
ATOM 762 C C . TYR A 1 98 ? -3.538 -1.451 21.321 1.00 91.25 98 TYR A C 1
ATOM 764 O O . TYR A 1 98 ? -3.318 -0.997 22.442 1.00 91.25 98 TYR A O 1
ATOM 772 N N . LEU A 1 99 ? -2.733 -1.236 20.286 1.00 92.50 99 LEU A N 1
ATOM 773 C CA . LEU A 1 99 ? -1.522 -0.423 20.319 1.00 92.50 99 LEU A CA 1
ATOM 774 C C . LEU A 1 99 ? -1.873 0.962 19.770 1.00 92.50 99 LEU A C 1
ATOM 776 O O . LEU A 1 99 ? -2.180 1.105 18.585 1.00 92.50 99 LEU A O 1
ATOM 780 N N . TYR A 1 100 ? -1.899 1.965 20.645 1.00 91.25 100 TYR A N 1
ATOM 781 C CA . TYR A 1 100 ? -2.359 3.326 20.324 1.00 91.25 100 TYR A CA 1
ATOM 782 C C . TYR A 1 100 ? -1.607 4.427 21.087 1.00 91.25 100 TYR A C 1
ATOM 784 O O . TYR A 1 100 ? -1.999 5.598 21.015 1.00 91.25 100 TYR A O 1
ATOM 792 N N . ASP A 1 101 ? -0.557 4.081 21.844 1.00 91.19 101 ASP A N 1
ATOM 793 C CA . ASP A 1 101 ? 0.253 5.052 22.591 1.00 91.19 101 ASP A CA 1
ATOM 794 C C . ASP A 1 101 ? 1.239 5.775 21.663 1.00 91.19 101 ASP A C 1
ATOM 796 O O . ASP A 1 101 ? 2.459 5.633 21.730 1.00 91.19 101 ASP A O 1
ATOM 800 N N . TRP A 1 102 ? 0.677 6.547 20.734 1.00 93.25 102 TRP A N 1
ATOM 801 C CA . TRP A 1 102 ? 1.436 7.300 19.746 1.00 93.25 102 TRP A CA 1
ATOM 802 C C . TRP A 1 102 ? 2.465 8.254 20.357 1.00 93.25 102 TRP A C 1
ATOM 804 O O . TRP A 1 102 ? 3.575 8.290 19.831 1.00 93.25 102 TRP A O 1
ATOM 814 N N . PRO A 1 103 ? 2.179 8.996 21.450 1.00 91.94 103 PRO A N 1
ATOM 815 C CA . PRO A 1 103 ? 3.202 9.806 22.107 1.00 91.94 103 PRO A CA 1
ATOM 816 C C . PRO A 1 103 ? 4.421 8.983 22.537 1.00 91.94 103 PRO A C 1
ATOM 818 O O . PRO A 1 103 ? 5.550 9.424 22.321 1.00 91.94 103 PRO A O 1
ATOM 821 N N . GLN A 1 104 ? 4.209 7.783 23.091 1.00 92.56 104 GLN A N 1
ATOM 822 C CA . GLN A 1 104 ? 5.303 6.891 23.469 1.00 92.56 104 GLN A CA 1
ATOM 823 C C . GLN A 1 104 ? 6.062 6.363 22.245 1.00 92.56 104 GLN A C 1
ATOM 825 O O . GLN A 1 104 ? 7.291 6.381 22.245 1.00 92.56 104 GLN A O 1
ATOM 830 N N . TYR A 1 105 ? 5.356 5.900 21.209 1.00 94.31 105 TYR A N 1
ATOM 831 C CA . TYR A 1 105 ? 5.988 5.283 20.032 1.00 94.31 105 TYR A CA 1
ATOM 832 C C . TYR A 1 105 ? 6.745 6.293 19.165 1.00 94.31 105 TYR A C 1
ATOM 834 O O . TYR A 1 105 ? 7.739 5.947 18.535 1.00 94.31 105 TYR A O 1
ATOM 842 N N . LEU A 1 106 ? 6.272 7.539 19.117 1.00 94.75 106 LEU A N 1
ATOM 843 C CA . LEU A 1 106 ? 6.875 8.595 18.310 1.00 94.75 106 LEU A CA 1
ATOM 844 C C . LEU A 1 106 ? 8.011 9.321 19.037 1.00 94.75 106 LEU A C 1
ATOM 846 O O . LEU A 1 106 ? 8.958 9.759 18.386 1.00 94.75 106 LEU A O 1
ATOM 850 N N . GLY A 1 107 ? 7.924 9.496 20.361 1.00 93.25 107 GLY A N 1
ATOM 851 C CA . GLY A 1 107 ? 8.908 10.266 21.124 1.00 93.25 107 GLY A CA 1
ATOM 852 C C . GLY A 1 107 ? 9.161 11.648 20.505 1.00 93.25 107 GLY A C 1
ATOM 853 O O . GLY A 1 107 ? 8.230 12.410 20.243 1.00 93.25 107 GLY A O 1
ATOM 854 N N . GLU A 1 108 ? 10.425 11.966 20.217 1.00 93.81 108 GLU A N 1
ATOM 855 C CA . GLU A 1 108 ? 10.821 13.247 19.610 1.00 93.81 108 GLU A CA 1
ATOM 856 C C . GLU A 1 108 ? 10.338 13.433 18.162 1.00 93.81 108 GLU A C 1
ATOM 858 O O . GLU A 1 108 ? 10.236 14.576 17.697 1.00 93.81 108 GLU A O 1
ATOM 863 N N . ALA A 1 109 ? 10.010 12.339 17.465 1.00 95.19 109 ALA A N 1
ATOM 864 C CA . ALA A 1 109 ? 9.471 12.355 16.107 1.00 95.19 109 ALA A CA 1
ATOM 865 C C . ALA A 1 109 ? 7.974 12.711 16.055 1.00 95.19 109 ALA A C 1
ATOM 867 O O . ALA A 1 109 ? 7.417 12.858 14.967 1.00 95.19 109 ALA A O 1
ATOM 868 N N . GLY A 1 110 ? 7.313 12.854 17.208 1.00 94.50 110 GLY A N 1
ATOM 869 C CA . GLY A 1 110 ? 5.920 13.275 17.317 1.00 94.50 110 GLY A CA 1
ATOM 870 C C . GLY A 1 110 ? 5.781 14.736 17.742 1.00 94.50 110 GLY A C 1
ATOM 871 O O . GLY A 1 110 ? 6.553 15.250 18.550 1.00 94.50 110 GLY A O 1
ATOM 872 N N . SER A 1 111 ? 4.752 15.416 17.243 1.00 94.12 111 SER A N 1
ATOM 873 C CA . SER A 1 111 ? 4.347 16.747 17.705 1.00 94.12 111 SER A CA 1
ATOM 874 C C . SER A 1 111 ? 2.834 16.915 17.598 1.00 94.12 111 SER A C 1
ATOM 876 O O . SER A 1 111 ? 2.218 16.447 16.650 1.00 94.12 111 SER A O 1
ATOM 878 N N . GLY A 1 112 ? 2.207 17.636 18.529 1.00 92.50 112 GLY A N 1
ATOM 879 C CA . GLY A 1 112 ? 0.784 17.980 18.401 1.00 92.50 112 GLY A CA 1
ATOM 880 C C . GLY A 1 112 ? 0.505 18.981 17.271 1.00 92.50 112 GLY A C 1
ATOM 881 O O . GLY A 1 112 ? -0.627 19.094 16.806 1.00 92.50 112 GLY A O 1
ATOM 882 N N . ASN A 1 113 ? 1.524 19.726 16.826 1.00 93.00 113 ASN A N 1
ATOM 883 C CA . ASN A 1 113 ? 1.377 20.737 15.783 1.00 93.00 113 ASN A CA 1
ATOM 884 C C . ASN A 1 113 ? 2.720 21.073 15.107 1.00 93.00 113 ASN A C 1
ATOM 886 O O . ASN A 1 113 ? 3.240 22.175 15.306 1.00 93.00 113 ASN A O 1
ATOM 890 N N . PRO A 1 114 ? 3.297 20.157 14.313 1.00 94.56 114 PRO A N 1
ATOM 891 C CA . PRO A 1 114 ? 4.573 20.415 13.675 1.00 94.56 114 PRO A CA 1
ATOM 892 C C . PRO A 1 114 ? 4.478 21.507 12.609 1.00 94.56 114 PRO A C 1
ATOM 894 O O . PRO A 1 114 ? 3.440 21.693 11.942 1.00 94.56 114 PRO A O 1
ATOM 897 N N . GLN A 1 115 ? 5.583 22.227 12.469 1.00 95.25 115 GLN A N 1
ATOM 898 C CA . GLN A 1 115 ? 5.824 23.184 11.395 1.00 95.25 115 GLN A CA 1
ATOM 899 C C . GLN A 1 115 ? 6.431 22.481 10.168 1.00 95.25 115 GLN A C 1
ATOM 901 O O . GLN A 1 115 ? 7.022 21.408 10.312 1.00 95.25 115 GLN A O 1
ATOM 906 N N . PRO A 1 116 ? 6.271 23.049 8.957 1.00 93.38 116 PRO A N 1
ATOM 907 C CA . PRO A 1 116 ? 6.939 22.527 7.765 1.00 93.38 116 PRO A CA 1
ATOM 908 C C . PRO A 1 116 ? 8.457 22.424 7.970 1.00 93.38 116 PRO A C 1
ATOM 910 O O . PRO A 1 116 ? 9.065 23.330 8.545 1.00 93.38 116 PRO A O 1
ATOM 913 N N . GLY A 1 117 ? 9.064 21.337 7.501 1.00 92.12 117 GLY A N 1
ATOM 914 C CA . GLY A 1 117 ? 10.496 21.052 7.610 1.00 92.12 117 GLY A CA 1
ATOM 915 C C . GLY A 1 117 ? 10.940 20.407 8.925 1.00 92.12 117 GLY A C 1
ATOM 916 O O . GLY A 1 117 ? 12.089 19.984 9.024 1.00 92.12 117 GLY A O 1
ATOM 917 N N . GLU A 1 118 ? 10.064 20.286 9.928 1.00 93.56 118 GLU A N 1
ATOM 918 C CA . GLU A 1 118 ? 10.403 19.605 11.187 1.00 93.56 118 GLU A CA 1
ATOM 919 C C . GLU A 1 118 ? 10.449 18.076 11.048 1.00 93.56 118 GLU A C 1
ATOM 921 O O . GLU A 1 118 ? 10.988 17.418 11.935 1.00 93.56 118 GLU A O 1
ATOM 926 N N . GLN A 1 119 ? 9.891 17.512 9.965 1.00 93.94 119 GLN A N 1
ATOM 927 C CA . GLN A 1 119 ? 9.830 16.066 9.701 1.00 93.94 119 GLN A CA 1
ATOM 928 C C . GLN A 1 119 ? 9.227 15.254 10.863 1.00 93.94 119 GLN A C 1
ATOM 930 O O . GLN A 1 119 ? 9.710 14.179 11.221 1.00 93.94 119 GLN A O 1
ATOM 935 N N . LYS A 1 120 ? 8.145 15.766 11.463 1.00 95.81 120 LYS A N 1
ATOM 936 C CA . LYS A 1 120 ? 7.457 15.129 12.595 1.00 95.81 120 LYS A CA 1
ATOM 937 C C . LYS A 1 120 ? 6.051 14.667 12.250 1.00 95.81 120 LYS A C 1
ATOM 939 O O . LYS A 1 120 ? 5.294 15.353 11.560 1.00 95.81 120 LYS A O 1
ATOM 944 N N . TRP A 1 121 ? 5.680 13.530 12.823 1.00 95.50 121 TRP A N 1
ATOM 945 C CA . TRP A 1 121 ? 4.316 13.025 12.831 1.00 95.50 121 TRP A CA 1
ATOM 946 C C . TRP A 1 121 ? 3.417 13.908 13.681 1.00 95.50 121 TRP A C 1
ATOM 948 O O . TRP A 1 121 ? 3.822 14.367 14.753 1.00 95.50 121 TRP A O 1
ATOM 958 N N . VAL A 1 122 ? 2.171 14.089 13.241 1.00 94.75 122 VAL A N 1
ATOM 959 C CA . VAL A 1 122 ? 1.150 14.667 14.113 1.00 94.75 122 VAL A CA 1
ATOM 960 C C . VAL A 1 122 ? 0.445 13.563 14.859 1.00 94.75 122 VAL A C 1
ATOM 962 O O . VAL A 1 122 ? 0.045 12.577 14.247 1.00 94.75 122 VAL A O 1
ATOM 965 N N . PHE A 1 123 ? 0.250 13.752 16.159 1.00 92.19 123 PHE A N 1
ATOM 966 C CA . PHE A 1 123 ? -0.654 12.933 16.952 1.00 92.19 123 PHE A CA 1
ATOM 967 C C . PHE A 1 123 ? -1.693 13.818 17.639 1.00 92.19 123 PHE A C 1
ATOM 969 O O . PHE A 1 123 ? -1.395 14.931 18.077 1.00 92.19 123 PHE A O 1
ATOM 976 N N . SER A 1 124 ? -2.928 13.334 17.739 1.00 85.56 124 SER A N 1
ATOM 977 C CA . SER A 1 124 ? -3.988 14.028 18.474 1.00 85.56 124 SER A CA 1
ATOM 978 C C . SER A 1 124 ? -4.243 13.365 19.824 1.00 85.56 124 SER A C 1
ATOM 980 O O . SER A 1 124 ? -4.565 12.179 19.872 1.00 85.56 124 SER A O 1
ATOM 982 N N . GLY A 1 125 ? -4.206 14.152 20.903 1.00 70.00 125 GLY A N 1
ATOM 983 C CA . GLY A 1 125 ? -4.662 13.737 22.234 1.00 70.00 125 GLY A CA 1
ATOM 984 C C . GLY A 1 125 ? -3.866 12.589 22.870 1.00 70.00 125 GLY A C 1
ATOM 985 O O . GLY A 1 125 ? 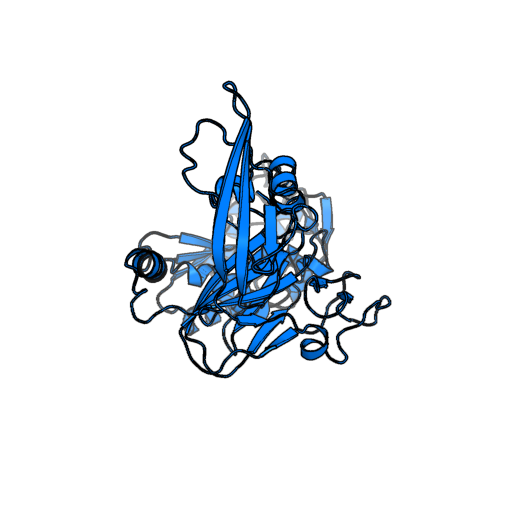-2.753 12.272 22.459 1.00 70.00 125 GLY A O 1
ATOM 986 N N . GLN A 1 126 ? -4.460 11.979 23.899 1.00 62.72 126 GLN A N 1
ATOM 987 C CA . GLN A 1 126 ? -3.995 10.753 24.552 1.00 62.72 126 GLN A CA 1
ATOM 988 C C . GLN A 1 126 ? -5.180 9.795 24.727 1.00 62.72 126 GLN A C 1
ATOM 990 O O . GLN A 1 126 ? -6.308 10.233 24.959 1.00 62.72 126 GLN A O 1
ATOM 995 N N . GLY A 1 127 ? -4.930 8.489 24.630 1.00 66.75 127 GLY A N 1
ATOM 996 C CA . GLY A 1 127 ? -5.953 7.465 24.847 1.00 66.75 127 GLY A CA 1
ATOM 997 C C . GLY A 1 127 ? -6.942 7.302 23.689 1.00 66.75 127 GLY A C 1
ATOM 998 O O . GLY A 1 127 ? -6.578 7.338 22.516 1.00 66.75 127 GLY A O 1
ATOM 999 N N . ARG A 1 128 ? -8.216 7.062 24.016 1.00 63.56 128 ARG A N 1
ATOM 1000 C CA . ARG A 1 128 ? -9.247 6.691 23.040 1.00 63.56 128 ARG A CA 1
ATOM 1001 C C . ARG A 1 128 ? -9.577 7.851 22.098 1.00 63.56 128 ARG A C 1
ATOM 1003 O O . ARG A 1 128 ? -10.001 8.917 22.532 1.00 63.56 128 ARG A O 1
ATOM 1010 N N . GLY A 1 129 ? -9.448 7.597 20.798 1.00 70.00 129 GLY A N 1
ATOM 1011 C CA . GLY A 1 129 ? -9.630 8.611 19.759 1.00 70.00 129 GLY A CA 1
ATOM 1012 C C . GLY A 1 129 ? -8.340 9.329 19.374 1.00 70.00 129 GLY A C 1
ATOM 1013 O O . GLY A 1 129 ? -8.402 10.235 18.544 1.00 70.00 129 GLY A O 1
ATOM 1014 N N . SER A 1 130 ? -7.192 8.912 19.924 1.00 85.12 130 SER A N 1
ATOM 1015 C CA . SER A 1 130 ? -5.903 9.292 19.367 1.00 85.12 130 SER A CA 1
ATOM 1016 C C . SER A 1 130 ? -5.761 8.756 17.944 1.00 85.12 130 SER A C 1
ATOM 1018 O O . SER A 1 130 ? -6.329 7.727 17.563 1.00 85.12 130 SER A O 1
ATOM 1020 N N . PHE A 1 131 ? -5.041 9.502 17.122 1.00 91.44 131 PHE A N 1
ATOM 1021 C CA . PHE A 1 131 ? -4.611 9.052 15.813 1.00 91.44 131 PHE A CA 1
ATOM 1022 C C . PHE A 1 131 ? -3.353 9.798 15.413 1.00 91.44 131 PHE A C 1
ATOM 1024 O O . PHE A 1 131 ? -3.097 10.909 15.889 1.00 91.44 131 PHE A O 1
ATOM 1031 N N . ILE A 1 132 ? -2.604 9.178 14.512 1.00 93.94 132 ILE A N 1
ATOM 1032 C CA . ILE A 1 132 ? -1.457 9.776 13.851 1.00 93.94 132 ILE A CA 1
ATOM 1033 C C . ILE A 1 132 ? -1.770 10.078 12.398 1.00 93.94 132 ILE A C 1
ATOM 1035 O O . ILE A 1 132 ? -2.543 9.365 11.749 1.00 93.94 132 ILE A O 1
ATOM 1039 N N . TRP A 1 133 ? -1.164 11.143 11.891 1.00 93.38 133 TRP A N 1
ATOM 1040 C CA . TRP A 1 133 ? -1.210 11.476 10.478 1.00 93.38 133 TRP A CA 1
ATOM 1041 C C . TRP A 1 133 ? -0.028 12.348 10.074 1.00 93.38 133 TRP A C 1
ATOM 1043 O O . TRP A 1 133 ? 0.665 12.955 10.896 1.00 93.38 133 TRP A O 1
ATOM 1053 N N . MET A 1 134 ? 0.159 12.433 8.765 1.00 92.25 134 MET A N 1
ATOM 1054 C CA . MET A 1 134 ? 1.107 13.333 8.134 1.00 92.25 134 MET A CA 1
ATOM 1055 C C . MET A 1 134 ? 0.397 14.652 7.807 1.00 92.25 134 MET A C 1
ATOM 1057 O O . MET A 1 134 ? -0.545 14.672 7.017 1.00 92.25 134 MET A O 1
ATOM 1061 N N . LYS A 1 135 ? 0.813 15.752 8.445 1.00 91.19 135 LYS A N 1
ATOM 1062 C CA . LYS A 1 135 ? 0.227 17.086 8.210 1.00 91.19 135 LYS A CA 1
ATOM 1063 C C . LYS A 1 135 ? 0.861 17.810 7.028 1.00 91.19 135 LYS A C 1
ATOM 1065 O O . LYS A 1 135 ? 0.144 18.468 6.283 1.00 91.19 135 LYS A O 1
ATOM 1070 N N . HIS A 1 136 ? 2.175 17.683 6.876 1.00 90.75 136 HIS A N 1
ATOM 1071 C CA . HIS A 1 136 ? 2.936 18.238 5.757 1.00 90.75 136 HIS A CA 1
ATOM 1072 C C . HIS A 1 136 ? 3.460 17.079 4.919 1.00 90.75 136 HIS A C 1
ATOM 1074 O O . HIS A 1 136 ? 3.907 16.087 5.490 1.00 90.75 136 HIS A O 1
ATOM 1080 N N . LYS A 1 137 ? 3.376 17.183 3.588 1.00 88.50 137 LYS A N 1
ATOM 1081 C CA . LYS A 1 137 ? 3.827 16.133 2.664 1.00 88.50 137 LYS A CA 1
ATOM 1082 C C . LYS A 1 137 ? 5.351 16.115 2.587 1.00 88.50 137 LYS A C 1
ATOM 1084 O O . LYS A 1 137 ? 5.957 16.707 1.703 1.00 88.50 137 LYS A O 1
ATOM 1089 N N . GLU A 1 138 ? 5.954 15.472 3.573 1.00 89.81 138 GLU A N 1
ATOM 1090 C CA . GLU A 1 138 ? 7.395 15.400 3.784 1.00 89.81 138 GLU A CA 1
ATOM 1091 C C . GLU A 1 138 ? 7.779 13.966 4.147 1.00 89.81 138 GLU A C 1
ATOM 1093 O O . GLU A 1 138 ? 6.958 13.194 4.648 1.00 89.81 138 GLU A O 1
ATOM 1098 N N . GLN A 1 139 ? 9.040 13.605 3.915 1.00 90.44 139 GLN A N 1
ATOM 1099 C CA . GLN A 1 139 ? 9.552 12.343 4.430 1.00 90.44 139 GLN A CA 1
ATOM 1100 C C . GLN A 1 139 ? 9.559 12.395 5.962 1.00 90.44 139 GLN A C 1
ATOM 1102 O O . GLN A 1 139 ? 10.116 13.321 6.549 1.00 90.44 139 GLN A O 1
ATOM 1107 N N . LEU A 1 140 ? 8.958 11.389 6.596 1.00 93.56 140 LEU A N 1
ATOM 1108 C CA . LEU A 1 140 ? 8.932 11.244 8.051 1.00 93.56 140 LEU A CA 1
ATOM 1109 C C . LEU A 1 140 ? 9.742 10.010 8.476 1.00 93.56 140 LEU A C 1
ATOM 1111 O O . LEU A 1 140 ? 9.837 9.049 7.699 1.00 93.56 140 LEU A O 1
ATOM 1115 N N . PRO A 1 141 ? 10.315 10.009 9.694 1.00 94.75 141 PRO A N 1
ATOM 1116 C CA . PRO A 1 141 ? 10.952 8.825 10.259 1.00 9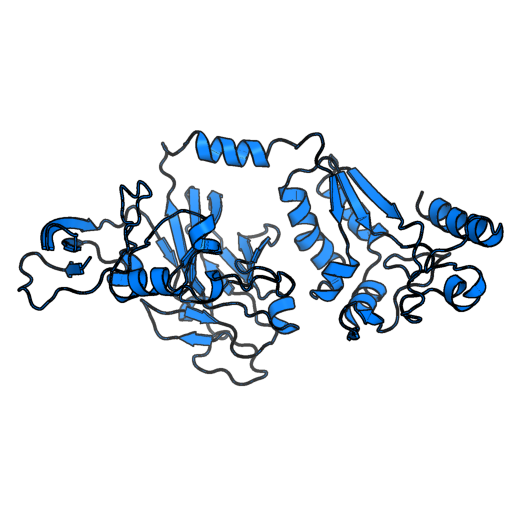4.75 141 PRO A CA 1
ATOM 1117 C C . PRO A 1 141 ? 9.937 7.690 10.418 1.00 94.75 141 PRO A C 1
ATOM 1119 O O . PRO A 1 141 ? 8.746 7.934 10.638 1.00 94.75 141 PRO A O 1
ATOM 1122 N N . SER A 1 142 ? 10.400 6.445 10.315 1.00 95.31 142 SER A N 1
ATOM 1123 C CA . SER A 1 142 ? 9.536 5.296 10.558 1.00 95.31 142 SER A CA 1
ATOM 1124 C C . SER A 1 142 ? 9.121 5.210 12.027 1.00 95.31 142 SER A C 1
ATOM 1126 O O . SER A 1 142 ? 9.828 5.647 12.936 1.00 95.31 142 SER A O 1
ATOM 1128 N N . ILE A 1 143 ? 7.929 4.670 12.252 1.00 96.69 143 ILE A N 1
ATOM 1129 C CA . ILE A 1 143 ? 7.342 4.471 13.573 1.00 96.69 143 ILE A CA 1
ATOM 1130 C C . ILE A 1 143 ? 7.599 3.028 13.966 1.00 96.69 143 ILE A C 1
ATOM 1132 O O . ILE A 1 143 ? 7.182 2.120 13.249 1.00 96.69 143 ILE A O 1
ATOM 1136 N N . GLN A 1 144 ? 8.241 2.815 15.109 1.00 96.19 144 GLN A N 1
ATOM 1137 C CA . GLN A 1 144 ? 8.456 1.483 15.661 1.00 96.19 144 GLN A CA 1
ATOM 1138 C C . GLN A 1 144 ? 7.464 1.241 16.794 1.00 96.19 144 GLN A C 1
ATOM 1140 O O . GLN A 1 144 ? 7.543 1.858 17.855 1.00 96.19 144 GLN A O 1
ATOM 1145 N N . VAL A 1 145 ? 6.514 0.340 16.560 1.00 96.25 145 VAL A N 1
ATOM 1146 C CA . VAL A 1 145 ? 5.530 -0.064 17.562 1.00 96.25 145 VAL A CA 1
ATOM 1147 C C . VAL A 1 145 ? 5.973 -1.393 18.172 1.00 96.25 145 VAL A C 1
ATOM 1149 O O . VAL A 1 145 ? 6.043 -2.387 17.446 1.00 96.25 145 VAL A O 1
ATOM 1152 N N . PRO A 1 146 ? 6.275 -1.454 19.481 1.00 94.69 146 PRO A N 1
ATOM 1153 C CA . PRO A 1 146 ? 6.705 -2.692 20.117 1.00 94.69 146 PRO A CA 1
ATOM 1154 C C . PRO A 1 146 ? 5.588 -3.740 20.075 1.00 94.69 146 PRO A C 1
ATOM 1156 O O . PRO A 1 146 ? 4.427 -3.447 20.371 1.00 94.69 146 PRO A O 1
ATOM 1159 N N . LEU A 1 147 ? 5.952 -4.968 19.714 1.00 92.62 147 LEU A N 1
ATOM 1160 C CA . LEU A 1 147 ? 5.042 -6.107 19.640 1.00 92.62 147 LEU A CA 1
ATOM 1161 C C . LEU A 1 147 ? 5.180 -7.009 20.876 1.00 92.62 147 LEU A C 1
ATOM 1163 O O . LEU A 1 147 ? 6.266 -7.096 21.457 1.00 92.62 147 LEU A O 1
ATOM 1167 N N . PRO A 1 148 ? 4.102 -7.705 21.289 1.00 85.75 148 PRO A N 1
ATOM 1168 C CA . PRO A 1 148 ? 4.179 -8.693 22.359 1.00 85.75 148 PRO A CA 1
ATOM 1169 C C . PRO A 1 148 ? 5.115 -9.848 21.974 1.00 85.75 148 PRO A C 1
ATOM 1171 O O . PRO A 1 148 ? 5.236 -10.210 20.805 1.00 85.75 148 PRO A O 1
ATOM 1174 N N . ALA A 1 149 ? 5.769 -10.437 22.976 1.00 69.31 149 ALA A N 1
ATOM 1175 C CA . ALA A 1 149 ? 6.872 -11.366 22.755 1.00 69.31 149 ALA A CA 1
ATOM 1176 C C . ALA A 1 149 ? 6.473 -12.753 22.221 1.00 69.31 149 ALA A C 1
ATOM 1178 O O . ALA A 1 149 ? 7.346 -13.442 21.697 1.00 69.31 149 ALA A O 1
ATOM 1179 N N . ASP A 1 150 ? 5.208 -13.173 22.357 1.00 83.19 150 ASP A N 1
ATOM 1180 C CA . ASP A 1 150 ? 4.780 -14.516 21.952 1.00 83.19 150 ASP A CA 1
ATOM 1181 C C . ASP A 1 150 ? 3.282 -14.589 21.604 1.00 83.19 150 ASP A C 1
ATOM 1183 O O . ASP A 1 150 ? 2.444 -13.870 22.167 1.00 83.19 150 ASP A O 1
ATOM 1187 N N . GLY A 1 151 ? 2.952 -15.482 20.673 1.00 87.69 151 GLY A N 1
ATOM 1188 C CA . GLY A 1 151 ? 1.594 -15.772 20.214 1.00 87.69 151 GLY A CA 1
ATOM 1189 C C . GLY A 1 151 ? 1.377 -15.563 18.714 1.00 87.69 151 GLY A C 1
ATOM 1190 O O . GLY A 1 151 ? 2.145 -14.895 18.024 1.00 87.69 151 GLY A O 1
ATOM 1191 N N . THR A 1 152 ? 0.303 -16.158 18.197 1.00 90.81 152 THR A N 1
ATOM 1192 C CA . THR A 1 152 ? -0.162 -15.919 16.822 1.00 90.81 152 THR A CA 1
ATOM 1193 C C . THR A 1 152 ? -1.321 -14.943 16.866 1.00 90.81 152 THR A C 1
ATOM 1195 O O . THR A 1 152 ? -2.253 -15.147 17.642 1.00 90.81 152 THR A O 1
ATOM 1198 N N . TYR A 1 153 ? -1.261 -13.893 16.052 1.00 92.31 153 TYR A N 1
ATOM 1199 C CA . TYR A 1 153 ? -2.258 -12.829 16.056 1.00 92.31 153 TYR A CA 1
ATOM 1200 C C . TYR A 1 153 ? -2.735 -12.517 14.642 1.00 92.31 153 TYR A C 1
ATOM 1202 O O . TYR A 1 153 ? -1.929 -12.462 13.712 1.00 92.31 153 TYR A O 1
ATOM 1210 N N . ASP A 1 154 ? -4.031 -12.244 14.512 1.00 93.94 154 ASP A N 1
ATOM 1211 C CA . ASP A 1 154 ? -4.573 -11.501 13.381 1.00 93.94 154 ASP A CA 1
ATOM 1212 C C . ASP A 1 154 ? -4.366 -10.006 13.643 1.00 93.94 154 ASP A C 1
ATOM 1214 O O . ASP A 1 154 ? -4.768 -9.481 14.688 1.00 93.94 154 ASP A O 1
ATOM 1218 N N . ILE A 1 155 ? -3.709 -9.327 12.705 1.00 94.81 155 ILE A N 1
ATOM 1219 C CA . ILE A 1 155 ? -3.298 -7.929 12.841 1.00 94.81 155 ILE A CA 1
ATOM 1220 C C . ILE A 1 155 ? -4.212 -7.049 11.996 1.00 94.81 155 ILE A C 1
ATOM 1222 O O . ILE A 1 155 ? -4.350 -7.260 10.788 1.00 94.81 155 ILE A O 1
ATOM 1226 N N . TYR A 1 156 ? -4.796 -6.032 12.626 1.00 93.81 156 TYR A N 1
ATOM 1227 C CA . TYR A 1 156 ? -5.685 -5.069 11.985 1.00 93.81 156 TYR A CA 1
ATOM 1228 C C . TYR A 1 156 ? -5.207 -3.635 12.208 1.00 93.81 156 TYR A C 1
ATOM 1230 O O . TYR A 1 156 ? -4.714 -3.287 13.283 1.00 93.81 156 TYR A O 1
ATOM 1238 N N . PHE A 1 157 ? -5.433 -2.774 11.221 1.00 93.94 157 PHE A N 1
ATOM 1239 C CA . PHE A 1 157 ? -5.223 -1.332 11.335 1.00 93.94 157 PHE A CA 1
ATOM 1240 C C . PHE A 1 157 ? -6.562 -0.610 11.467 1.00 93.94 157 PHE A C 1
ATOM 1242 O O . PHE A 1 157 ? -7.391 -0.648 10.555 1.00 93.94 157 PHE A O 1
ATOM 1249 N N . GLY A 1 158 ? -6.768 0.052 12.604 1.00 91.44 158 GLY A N 1
ATOM 1250 C CA . GLY A 1 158 ? -7.942 0.872 12.878 1.00 91.44 158 GLY A CA 1
ATOM 1251 C C . GLY A 1 158 ? -7.727 2.312 12.430 1.00 91.44 158 GLY A C 1
ATOM 1252 O O . GLY A 1 158 ? -6.752 2.946 12.830 1.00 91.44 158 GLY A O 1
ATOM 1253 N N . MET A 1 159 ? -8.642 2.859 11.635 1.00 89.00 159 MET A N 1
ATOM 1254 C CA . MET A 1 159 ? -8.540 4.213 11.080 1.00 89.00 159 MET A CA 1
ATOM 1255 C C . MET A 1 159 ? -9.770 5.057 11.390 1.00 89.00 159 MET A C 1
ATOM 1257 O O . MET A 1 159 ? -10.905 4.609 11.212 1.00 89.00 159 MET A O 1
ATOM 1261 N N . LYS A 1 160 ? -9.557 6.307 11.822 1.00 84.69 160 LYS A N 1
ATOM 1262 C CA . LYS A 1 160 ? -10.654 7.205 12.221 1.00 84.69 160 LYS A CA 1
ATOM 1263 C C . LYS A 1 160 ? -11.529 7.612 11.037 1.00 84.69 160 LYS A C 1
ATOM 1265 O O . LYS A 1 160 ? -12.751 7.641 11.149 1.00 84.69 160 LYS A O 1
ATOM 1270 N N . ASN A 1 161 ? -10.903 7.951 9.921 1.00 80.75 161 ASN A N 1
ATOM 1271 C CA . ASN A 1 161 ? -11.511 8.287 8.636 1.00 80.75 161 ASN A CA 1
ATOM 1272 C C . ASN A 1 161 ? -10.449 8.093 7.535 1.00 80.75 161 ASN A C 1
ATOM 1274 O O . ASN A 1 161 ? -9.353 7.636 7.857 1.00 80.75 161 ASN A O 1
ATOM 1278 N N . SER A 1 162 ? -10.784 8.405 6.274 1.00 78.31 162 SER A N 1
ATOM 1279 C CA . SER A 1 162 ? -9.902 8.287 5.093 1.00 78.31 162 SER A CA 1
ATOM 1280 C C . SER A 1 162 ? -9.421 6.863 4.778 1.00 78.31 162 SER A C 1
ATOM 1282 O O . SER A 1 162 ? -9.774 5.904 5.462 1.00 78.31 162 SER A O 1
ATOM 1284 N N . GLY A 1 163 ? -8.659 6.700 3.693 1.00 80.56 163 GLY A N 1
ATOM 1285 C CA . GLY A 1 163 ? -7.863 5.490 3.467 1.00 80.56 163 GLY A CA 1
ATOM 1286 C C . GLY A 1 163 ? -6.606 5.463 4.341 1.00 80.56 163 GLY A C 1
ATOM 1287 O O . GLY A 1 163 ? -6.325 6.438 5.040 1.00 80.56 163 GLY A O 1
ATOM 1288 N N . ILE A 1 164 ? -5.859 4.362 4.268 1.00 84.44 164 ILE A N 1
ATOM 1289 C CA . ILE A 1 164 ? -4.462 4.265 4.705 1.00 84.44 164 ILE A CA 1
ATOM 1290 C C . ILE A 1 164 ? -3.562 4.115 3.483 1.00 84.44 164 ILE A C 1
ATOM 1292 O O . ILE A 1 164 ? -3.956 3.500 2.486 1.00 84.44 164 ILE A O 1
ATOM 1296 N N . HIS A 1 165 ? -2.377 4.711 3.577 1.00 87.81 165 HIS A N 1
ATOM 1297 C CA . HIS A 1 165 ? -1.373 4.720 2.524 1.00 87.81 165 HIS A CA 1
ATOM 1298 C C . HIS A 1 165 ? 0.033 4.731 3.146 1.00 87.81 165 HIS A C 1
ATOM 1300 O O . HIS A 1 165 ? 0.673 5.781 3.278 1.00 87.81 165 HIS A O 1
ATOM 1306 N N . PHE A 1 166 ? 0.520 3.555 3.546 1.00 91.44 166 PHE A N 1
ATOM 1307 C CA . PHE A 1 166 ? 1.836 3.404 4.173 1.00 91.44 166 PHE A CA 1
ATOM 1308 C C . PHE A 1 166 ? 2.503 2.056 3.898 1.00 91.44 166 PHE A C 1
ATOM 1310 O O . PHE A 1 166 ? 1.889 1.144 3.351 1.00 91.44 166 PHE A O 1
ATOM 1317 N N . LEU A 1 167 ? 3.775 1.948 4.272 1.00 92.31 167 LEU A N 1
ATOM 1318 C CA . LEU A 1 167 ? 4.529 0.700 4.307 1.00 92.31 167 LEU A CA 1
ATOM 1319 C C . LEU A 1 167 ? 4.477 0.117 5.717 1.00 92.31 167 LEU A C 1
ATOM 1321 O O . LEU A 1 167 ? 4.637 0.864 6.683 1.00 92.31 167 LEU A O 1
ATOM 1325 N N . ALA A 1 168 ? 4.304 -1.197 5.841 1.00 94.56 168 ALA A N 1
ATOM 1326 C CA . ALA A 1 168 ? 4.465 -1.895 7.113 1.00 94.56 168 ALA A CA 1
ATOM 1327 C C . ALA A 1 168 ? 5.311 -3.160 6.982 1.00 94.56 168 ALA A C 1
ATOM 1329 O O . ALA A 1 168 ? 5.233 -3.866 5.974 1.00 94.56 168 ALA A O 1
ATOM 1330 N N . ARG A 1 169 ? 6.092 -3.457 8.019 1.00 93.50 169 ARG A N 1
ATOM 1331 C CA . ARG A 1 169 ? 6.792 -4.736 8.200 1.00 93.50 169 ARG A CA 1
ATOM 1332 C C . ARG A 1 169 ? 6.847 -5.114 9.670 1.00 93.50 169 ARG A C 1
ATOM 1334 O O . ARG A 1 169 ? 6.636 -4.268 10.539 1.00 93.50 169 ARG A O 1
ATOM 1341 N N . ILE A 1 170 ? 7.141 -6.376 9.941 1.00 93.56 170 ILE A N 1
ATOM 1342 C CA . ILE A 1 170 ? 7.446 -6.855 11.286 1.00 93.56 170 ILE A CA 1
ATOM 1343 C C . ILE A 1 170 ? 8.910 -7.270 11.294 1.00 93.56 170 ILE A C 1
ATOM 1345 O O . ILE A 1 170 ? 9.312 -8.113 10.496 1.00 93.56 170 ILE A O 1
ATOM 1349 N N . ASN A 1 171 ? 9.696 -6.691 12.200 1.00 90.06 171 ASN A N 1
ATOM 1350 C CA . ASN A 1 171 ? 11.132 -6.949 12.313 1.00 90.06 171 ASN A CA 1
ATOM 1351 C C . ASN A 1 171 ? 11.847 -6.785 10.954 1.00 90.06 171 ASN A C 1
ATOM 1353 O O . ASN A 1 171 ? 11.667 -5.775 10.273 1.00 90.06 171 ASN A O 1
ATOM 1357 N N . ASP A 1 172 ? 12.628 -7.790 10.556 1.00 86.94 172 ASP A N 1
ATOM 1358 C CA . ASP A 1 172 ? 13.452 -7.786 9.345 1.00 86.94 172 ASP A CA 1
ATOM 1359 C C . ASP A 1 172 ? 12.702 -8.256 8.084 1.00 86.94 172 ASP A C 1
ATOM 1361 O O . ASP A 1 172 ? 13.317 -8.480 7.043 1.00 86.94 172 ASP A O 1
ATOM 1365 N N . GLU A 1 173 ? 11.377 -8.423 8.149 1.00 88.00 173 GLU A N 1
ATOM 1366 C CA . GLU A 1 173 ? 10.587 -8.783 6.970 1.00 88.00 173 GLU A CA 1
ATOM 1367 C C . GLU A 1 173 ? 10.613 -7.675 5.895 1.00 88.00 173 GLU A C 1
ATOM 1369 O O . GLU A 1 173 ? 10.722 -6.484 6.214 1.00 88.00 173 GLU A O 1
ATOM 1374 N N . PRO A 1 174 ? 10.428 -8.027 4.610 1.00 84.75 174 PRO A N 1
ATOM 1375 C CA . PRO A 1 174 ? 10.217 -7.039 3.561 1.00 84.75 174 PRO A CA 1
ATOM 1376 C C . PRO A 1 174 ? 8.973 -6.181 3.816 1.00 84.75 174 PRO A C 1
ATOM 1378 O O . PRO A 1 174 ? 7.936 -6.666 4.285 1.00 84.75 174 PRO A O 1
ATOM 1381 N N . PHE A 1 175 ? 9.040 -4.903 3.442 1.00 88.38 175 PHE A N 1
ATOM 1382 C CA . PHE A 1 175 ? 7.897 -4.002 3.563 1.00 88.38 175 PHE A CA 1
ATOM 1383 C C . PHE A 1 175 ? 6.727 -4.438 2.676 1.00 88.38 175 PHE A C 1
ATOM 1385 O O . PHE A 1 175 ? 6.885 -4.923 1.556 1.00 88.38 175 PHE A O 1
ATOM 1392 N N . THR A 1 176 ? 5.515 -4.244 3.185 1.00 86.44 176 THR A N 1
ATOM 1393 C CA . THR A 1 176 ? 4.260 -4.398 2.443 1.00 86.44 176 THR A CA 1
ATOM 1394 C C . THR A 1 176 ? 3.609 -3.036 2.279 1.00 86.44 176 THR A C 1
ATOM 1396 O O . THR A 1 176 ? 3.451 -2.326 3.277 1.00 86.44 176 THR A O 1
ATOM 1399 N N . ARG A 1 177 ? 3.191 -2.663 1.061 1.00 86.94 177 ARG A N 1
ATOM 1400 C CA . ARG A 1 177 ? 2.336 -1.484 0.883 1.00 86.94 177 ARG A CA 1
ATOM 1401 C C . ARG A 1 177 ? 0.920 -1.797 1.346 1.00 86.94 177 ARG A C 1
ATOM 1403 O O . ARG A 1 177 ? 0.299 -2.765 0.918 1.00 86.94 177 ARG A O 1
ATOM 1410 N N . LEU A 1 178 ? 0.397 -0.933 2.201 1.00 86.31 178 LEU A N 1
ATOM 1411 C CA . LEU A 1 178 ? -0.974 -0.957 2.680 1.00 86.31 178 LEU A CA 1
ATOM 1412 C C . LEU A 1 178 ? -1.720 0.225 2.080 1.00 86.31 178 LEU A C 1
ATOM 1414 O O . LEU A 1 178 ? -1.463 1.383 2.417 1.00 86.31 178 LEU A O 1
ATOM 1418 N N . ILE A 1 179 ? -2.627 -0.096 1.159 1.00 82.38 179 ILE A N 1
ATOM 1419 C CA . ILE A 1 179 ? -3.412 0.857 0.376 1.00 82.38 179 ILE A CA 1
ATOM 1420 C C . ILE A 1 179 ? -4.869 0.423 0.438 1.00 82.38 179 ILE A C 1
ATOM 1422 O O . ILE A 1 179 ? -5.205 -0.657 -0.036 1.00 82.38 179 ILE A O 1
ATOM 1426 N N . THR A 1 180 ? -5.737 1.251 1.019 1.00 75.00 180 THR A N 1
ATOM 1427 C CA . THR A 1 180 ? -7.163 0.892 1.188 1.00 75.00 180 THR A CA 1
ATOM 1428 C C . THR A 1 180 ? -8.125 1.731 0.366 1.00 75.00 180 THR A C 1
ATOM 1430 O O . THR A 1 180 ? -9.300 1.400 0.261 1.00 75.00 180 THR A O 1
ATOM 1433 N N . SER A 1 181 ? -7.649 2.809 -0.250 1.00 63.28 181 SER A N 1
ATOM 1434 C CA . SER A 1 181 ? -8.404 3.521 -1.273 1.00 63.28 181 SER A CA 1
ATOM 1435 C C . SER A 1 181 ? -8.007 3.035 -2.660 1.00 63.28 181 SER A C 1
ATOM 1437 O O . SER A 1 181 ? -6.822 2.806 -2.907 1.00 63.28 181 SER A O 1
ATOM 1439 N N . GLY A 1 182 ? -8.971 2.989 -3.585 1.00 51.50 182 GLY A N 1
ATOM 1440 C CA . GLY A 1 182 ? -8.668 2.932 -5.015 1.00 51.50 182 GLY A CA 1
ATOM 1441 C C . GLY A 1 182 ? -7.606 3.970 -5.391 1.00 51.50 182 GLY A C 1
ATOM 1442 O O . GLY A 1 182 ? -7.478 5.022 -4.756 1.00 51.50 182 GLY A O 1
ATOM 1443 N N . THR A 1 183 ? -6.786 3.650 -6.388 1.00 44.50 183 THR A N 1
ATOM 1444 C CA . THR A 1 183 ? -5.823 4.608 -6.926 1.00 44.50 183 THR A CA 1
ATOM 1445 C C . THR A 1 183 ? -6.568 5.847 -7.425 1.00 44.50 183 THR A C 1
ATOM 1447 O O . THR A 1 183 ? -7.697 5.729 -7.878 1.00 44.50 183 THR A O 1
ATOM 1450 N N . THR A 1 184 ? -5.946 7.024 -7.392 1.00 42.28 184 THR A N 1
ATOM 1451 C CA . THR A 1 184 ? -6.438 8.250 -8.060 1.00 42.28 184 THR A CA 1
ATOM 1452 C C . THR A 1 184 ? -6.830 8.034 -9.533 1.00 42.28 184 THR A C 1
ATOM 1454 O O . THR A 1 184 ? -7.618 8.798 -10.073 1.00 42.28 184 THR A O 1
ATOM 1457 N N . ASP A 1 185 ? -6.334 6.956 -10.148 1.00 42.75 185 ASP A N 1
ATOM 1458 C CA . ASP A 1 185 ? -6.623 6.533 -11.524 1.00 42.75 185 ASP A CA 1
ATOM 1459 C C . ASP A 1 185 ? -7.854 5.606 -11.635 1.00 42.75 185 ASP A C 1
ATOM 1461 O O . ASP A 1 185 ? -8.291 5.251 -12.729 1.00 42.75 185 ASP A O 1
ATOM 1465 N N . CYS A 1 186 ? -8.443 5.198 -10.506 1.00 42.91 186 CYS A N 1
ATOM 1466 C CA . CYS A 1 186 ? -9.748 4.556 -10.485 1.00 42.91 186 CYS A CA 1
ATOM 1467 C C . CYS A 1 186 ? -10.795 5.660 -10.645 1.00 42.91 186 CYS A C 1
ATOM 1469 O O . CYS A 1 186 ? -11.031 6.433 -9.722 1.00 42.91 186 CYS A O 1
ATOM 1471 N N . LEU A 1 187 ? -11.468 5.692 -11.797 1.00 36.59 187 LEU A N 1
ATOM 1472 C CA . LEU A 1 187 ? -12.596 6.589 -12.102 1.00 36.59 187 LEU A CA 1
ATOM 1473 C C . LEU A 1 187 ? -13.741 6.555 -11.064 1.00 36.59 187 LEU A C 1
ATOM 1475 O O . LEU A 1 187 ? -14.635 7.394 -11.109 1.00 36.59 187 LEU A O 1
ATOM 1479 N N . ASN A 1 188 ? -13.698 5.620 -10.113 1.00 42.12 188 ASN A N 1
ATOM 1480 C CA . ASN A 1 188 ? -14.573 5.574 -8.957 1.00 42.12 188 ASN A CA 1
ATOM 1481 C C . ASN A 1 188 ? -13.791 6.049 -7.728 1.00 42.12 188 ASN A C 1
ATOM 1483 O O . ASN A 1 188 ? -12.976 5.300 -7.181 1.00 42.12 188 ASN A O 1
ATOM 1487 N N . PHE A 1 189 ? -14.069 7.272 -7.262 1.00 51.28 189 PHE A N 1
ATOM 1488 C CA . PHE A 1 189 ? -13.764 7.657 -5.884 1.00 51.28 189 PHE A CA 1
ATOM 1489 C C . PHE A 1 189 ? -14.368 6.580 -4.982 1.00 51.28 189 PHE A C 1
ATOM 1491 O O . PHE A 1 189 ? -15.587 6.442 -4.890 1.00 51.28 189 PHE A O 1
ATOM 1498 N N . SER A 1 190 ? -13.521 5.752 -4.376 1.00 60.84 190 SER A N 1
ATOM 1499 C CA . SER A 1 190 ? -14.011 4.710 -3.488 1.00 60.84 190 SER A CA 1
ATOM 1500 C C . SER A 1 190 ? -14.682 5.382 -2.290 1.00 60.84 190 SER A C 1
ATOM 1502 O O . SER A 1 190 ? -14.039 6.129 -1.544 1.00 60.84 190 SER A O 1
ATOM 1504 N N . ASN A 1 191 ? -15.968 5.082 -2.078 1.00 72.88 191 ASN A N 1
ATOM 1505 C CA . ASN A 1 191 ? -16.725 5.527 -0.903 1.00 72.88 191 ASN A CA 1
ATOM 1506 C C . ASN A 1 191 ? -16.046 5.102 0.408 1.00 72.88 191 ASN A C 1
ATOM 1508 O O . ASN A 1 191 ? -16.314 5.673 1.466 1.00 72.88 191 ASN A O 1
ATOM 1512 N N . TYR A 1 192 ? -15.130 4.131 0.349 1.00 78.94 192 TYR A N 1
ATOM 1513 C CA . TYR A 1 192 ? -14.243 3.770 1.441 1.00 78.94 192 TYR A CA 1
ATOM 1514 C C . TYR A 1 192 ? -13.587 4.985 2.106 1.00 78.94 192 TYR A C 1
ATOM 1516 O O . TYR A 1 192 ? -13.542 5.039 3.333 1.00 78.94 192 TYR A O 1
ATOM 1524 N N . GLN A 1 193 ? -13.101 5.980 1.354 1.00 79.19 193 GLN A N 1
ATOM 1525 C CA . GLN A 1 193 ? -12.416 7.135 1.955 1.00 79.19 193 GLN A CA 1
ATOM 1526 C C . GLN A 1 193 ? -13.344 7.970 2.858 1.00 79.19 193 GLN A C 1
ATOM 1528 O O . GLN A 1 193 ? -12.907 8.422 3.919 1.00 79.19 193 GLN A O 1
ATOM 1533 N N . GLY A 1 194 ? -14.621 8.119 2.491 1.00 82.12 194 GLY A N 1
ATOM 1534 C CA . GLY A 1 194 ? -15.618 8.892 3.246 1.00 82.12 194 GLY A CA 1
ATOM 1535 C C . GLY A 1 194 ? -16.098 8.227 4.542 1.00 82.12 194 GLY A C 1
ATOM 1536 O O . GLY A 1 194 ? -16.634 8.892 5.428 1.00 82.12 194 GLY A O 1
ATOM 1537 N N . LYS A 1 195 ? -15.878 6.919 4.694 1.00 86.81 195 LYS A N 1
ATOM 1538 C CA . LYS A 1 195 ? -16.352 6.117 5.833 1.00 86.81 195 LYS A CA 1
ATOM 1539 C C . LYS A 1 195 ? -15.491 6.310 7.091 1.00 86.81 195 LYS A C 1
ATOM 1541 O O . LYS A 1 195 ? -14.267 6.417 7.005 1.00 86.81 195 LYS A O 1
ATOM 1546 N N . GLN A 1 196 ? -16.096 6.333 8.274 1.00 88.38 196 GLN A N 1
ATOM 1547 C CA . GLN A 1 196 ? -15.400 6.497 9.560 1.00 88.38 196 GLN A CA 1
ATOM 1548 C C . GLN A 1 196 ? -15.149 5.166 10.291 1.00 88.38 196 GLN A C 1
ATOM 1550 O O . GLN A 1 196 ? -15.847 4.186 10.060 1.00 88.38 196 GLN A O 1
ATOM 1555 N N . ASN A 1 197 ? -14.166 5.154 11.197 1.00 88.06 197 ASN A N 1
ATOM 1556 C CA . ASN A 1 197 ? -13.823 4.066 12.129 1.00 88.06 197 ASN A CA 1
ATOM 1557 C C . ASN A 1 197 ? -13.756 2.653 11.505 1.00 88.06 197 ASN A C 1
ATOM 1559 O O . ASN A 1 197 ? -14.406 1.710 11.966 1.00 88.06 197 ASN A O 1
ATOM 1563 N N . LYS A 1 198 ? -12.958 2.499 10.451 1.00 87.94 198 LYS A N 1
ATOM 1564 C CA . LYS A 1 198 ? -12.777 1.210 9.764 1.00 87.94 198 LYS A CA 1
ATOM 1565 C C . LYS A 1 198 ? -11.636 0.430 10.399 1.00 87.94 198 LYS A C 1
ATOM 1567 O O . LYS A 1 198 ? -10.684 1.031 10.891 1.00 87.94 198 LYS A O 1
ATOM 1572 N N . GLU A 1 199 ? -11.716 -0.890 10.339 1.00 88.50 199 GLU A N 1
ATOM 1573 C CA . GLU A 1 199 ? -10.599 -1.790 10.622 1.00 88.50 199 GLU A CA 1
ATOM 1574 C C . GLU A 1 199 ? -10.251 -2.528 9.329 1.00 88.50 199 GLU A C 1
ATOM 1576 O O . GLU A 1 199 ? -11.145 -2.981 8.616 1.00 88.50 199 GLU A O 1
ATOM 1581 N N . VAL A 1 200 ? -8.962 -2.638 9.019 1.00 87.25 200 VAL A N 1
ATOM 1582 C CA . VAL A 1 200 ? -8.485 -3.411 7.867 1.00 87.25 200 VAL A CA 1
ATOM 1583 C C . VAL A 1 200 ? -7.583 -4.517 8.353 1.00 87.25 200 VAL A C 1
ATOM 1585 O O . VAL A 1 200 ? -6.590 -4.247 9.027 1.00 87.25 200 VAL A O 1
ATOM 1588 N N . PHE A 1 201 ? -7.944 -5.749 8.005 1.00 89.62 201 PHE A N 1
ATOM 1589 C CA . PHE A 1 201 ? -7.089 -6.908 8.198 1.00 89.62 201 PHE A CA 1
ATOM 1590 C C . PHE A 1 201 ? -5.831 -6.757 7.347 1.00 89.62 201 PHE A C 1
ATOM 1592 O O . PHE A 1 201 ? -5.919 -6.486 6.149 1.00 89.62 201 PHE A O 1
ATOM 1599 N N . TRP A 1 202 ? -4.670 -6.941 7.964 1.00 90.81 202 TRP A N 1
ATOM 1600 C CA . TRP A 1 202 ? -3.401 -6.976 7.252 1.00 90.81 202 TRP A CA 1
ATOM 1601 C C . TRP A 1 202 ? -2.949 -8.408 7.016 1.00 90.81 202 TRP A C 1
ATOM 1603 O O . TRP A 1 202 ? -2.879 -8.851 5.871 1.00 90.81 202 TRP A O 1
ATOM 1613 N N . LYS A 1 203 ? -2.623 -9.119 8.097 1.00 89.81 203 LYS A N 1
ATOM 1614 C CA . LYS A 1 203 ? -2.162 -10.503 8.041 1.00 89.81 203 LYS A CA 1
ATOM 1615 C C . LYS A 1 203 ? -2.287 -11.197 9.389 1.00 89.81 203 LYS A C 1
ATOM 1617 O O . LYS A 1 203 ? -2.362 -10.547 10.435 1.00 89.81 203 LYS A O 1
ATOM 1622 N N . ARG A 1 204 ? -2.232 -12.524 9.338 1.00 91.69 204 ARG A N 1
ATOM 1623 C CA . ARG A 1 204 ? -1.959 -13.387 10.481 1.00 91.69 204 ARG A CA 1
ATOM 1624 C C . ARG A 1 204 ? -0.453 -13.570 10.605 1.00 91.69 204 ARG A C 1
ATOM 1626 O O . ARG A 1 204 ? 0.223 -13.801 9.608 1.00 91.69 204 ARG A O 1
ATOM 1633 N N . GLN A 1 205 ? 0.086 -13.451 11.812 1.00 89.50 205 GLN A N 1
ATOM 1634 C CA . GLN A 1 205 ? 1.519 -13.615 12.044 1.00 89.50 205 GLN A CA 1
ATOM 1635 C C . GLN A 1 205 ? 1.774 -14.258 13.404 1.00 89.50 205 GLN A C 1
ATOM 1637 O O . GLN A 1 205 ? 1.188 -13.862 14.414 1.00 89.50 205 GLN A O 1
ATOM 1642 N N . LYS A 1 206 ? 2.716 -15.206 13.441 1.00 90.19 206 LYS A N 1
ATOM 1643 C CA . LYS A 1 206 ? 3.345 -15.626 14.693 1.00 90.19 206 LYS A CA 1
ATOM 1644 C C . LYS A 1 206 ? 4.357 -14.568 15.120 1.00 90.19 206 LYS A C 1
ATOM 1646 O O . LYS A 1 206 ? 5.370 -14.372 14.450 1.00 90.19 206 LYS A O 1
ATOM 1651 N N . LEU A 1 207 ? 4.060 -13.879 16.213 1.00 89.69 207 LEU A N 1
ATOM 1652 C CA . LEU A 1 207 ? 4.906 -12.825 16.746 1.00 89.69 207 LEU A CA 1
ATOM 1653 C C . LEU A 1 207 ? 6.004 -13.412 17.630 1.00 89.69 207 LEU A C 1
ATOM 1655 O O . LEU A 1 207 ? 5.808 -14.390 18.348 1.00 89.69 207 LEU A O 1
ATOM 1659 N N . GLN A 1 208 ? 7.167 -12.781 17.544 1.00 84.44 208 GLN A N 1
ATOM 1660 C CA . GLN A 1 208 ? 8.262 -12.892 18.496 1.00 84.44 208 GLN A CA 1
ATOM 1661 C C . GLN A 1 208 ? 8.571 -11.477 18.990 1.00 84.44 208 GLN A C 1
ATOM 1663 O O . GLN A 1 208 ? 8.201 -10.504 18.325 1.00 84.44 208 GLN A O 1
ATOM 1668 N N . SER A 1 209 ? 9.258 -11.358 20.129 1.00 82.94 209 SER A N 1
ATOM 1669 C CA . SER A 1 209 ? 9.704 -10.059 20.652 1.00 82.94 209 SER A CA 1
ATOM 1670 C C . SER A 1 209 ? 10.358 -9.224 19.552 1.00 82.94 209 SER A C 1
ATOM 1672 O O . SER A 1 209 ? 11.284 -9.689 18.890 1.00 82.94 209 SER A O 1
ATOM 1674 N N . GLY A 1 210 ? 9.876 -7.998 19.364 1.00 91.50 210 GLY A N 1
ATOM 1675 C CA . GLY A 1 210 ? 10.272 -7.173 18.232 1.00 91.50 210 GLY A CA 1
ATOM 1676 C C . GLY A 1 210 ? 9.369 -5.962 18.040 1.00 91.50 210 GLY A C 1
ATOM 1677 O O . GLY A 1 210 ? 8.745 -5.484 18.991 1.00 91.50 210 GLY A O 1
ATOM 1678 N N . PHE A 1 211 ? 9.296 -5.463 16.810 1.00 94.81 211 PHE A N 1
ATOM 1679 C CA . PHE A 1 211 ? 8.520 -4.275 16.472 1.00 94.81 211 PHE A CA 1
ATOM 1680 C C . PHE A 1 211 ? 7.798 -4.419 15.132 1.00 94.81 211 PHE A C 1
ATOM 1682 O O . PHE A 1 211 ? 8.266 -5.069 14.197 1.00 94.81 211 PHE A O 1
ATOM 1689 N N . LEU A 1 212 ? 6.643 -3.769 15.046 1.00 96.38 212 LEU A N 1
ATOM 1690 C CA . LEU A 1 212 ? 5.984 -3.440 13.795 1.00 96.38 212 LEU A CA 1
ATOM 1691 C C . LEU A 1 212 ? 6.488 -2.064 13.378 1.00 96.38 212 LEU A C 1
ATOM 1693 O O . LEU A 1 212 ? 6.333 -1.091 14.116 1.00 96.38 212 LEU A O 1
ATOM 1697 N N . GLU A 1 213 ? 7.100 -1.989 12.206 1.00 96.94 213 GLU A N 1
ATOM 1698 C CA . GLU A 1 213 ? 7.578 -0.737 11.639 1.00 96.94 213 GLU A CA 1
ATOM 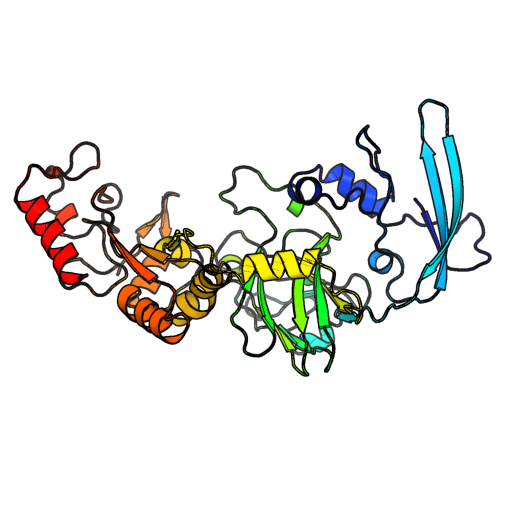1699 C C . GLU A 1 213 ? 6.576 -0.199 10.620 1.00 96.94 213 GLU A C 1
ATOM 1701 O O . GLU A 1 213 ? 6.170 -0.925 9.712 1.00 96.94 213 GLU A O 1
ATOM 1706 N N . ILE A 1 214 ? 6.198 1.073 10.762 1.00 96.69 214 ILE A N 1
ATOM 1707 C CA . ILE A 1 214 ? 5.349 1.807 9.816 1.00 96.69 214 ILE A CA 1
ATOM 1708 C C . ILE A 1 214 ? 6.169 2.928 9.192 1.00 96.69 214 ILE A C 1
ATOM 1710 O O . ILE A 1 214 ? 6.702 3.777 9.904 1.00 96.69 214 ILE A O 1
ATOM 1714 N N . ALA A 1 215 ? 6.234 2.976 7.866 1.00 93.88 215 ALA A N 1
ATOM 1715 C CA . ALA A 1 215 ? 6.940 4.024 7.139 1.00 93.88 215 ALA A CA 1
ATOM 1716 C C . ALA A 1 215 ? 6.027 4.723 6.127 1.00 93.88 215 ALA A C 1
ATOM 1718 O O . ALA A 1 215 ? 5.082 4.141 5.587 1.00 93.88 215 ALA A O 1
ATOM 1719 N N . VAL A 1 216 ? 6.315 5.998 5.864 1.00 91.38 216 VAL A N 1
ATOM 1720 C CA . VAL A 1 216 ? 5.613 6.773 4.836 1.00 91.38 216 VAL A CA 1
ATOM 1721 C C . VAL A 1 216 ? 5.914 6.169 3.465 1.00 91.38 216 VAL A C 1
ATOM 1723 O O . VAL A 1 216 ? 7.071 5.912 3.139 1.00 91.38 216 VAL A O 1
ATOM 1726 N N . MET A 1 217 ? 4.880 5.963 2.647 1.00 86.62 217 MET A N 1
ATOM 1727 C CA . MET A 1 217 ? 5.087 5.692 1.225 1.00 86.62 217 MET A CA 1
ATOM 1728 C C . MET A 1 217 ? 5.479 6.971 0.502 1.00 86.62 217 MET A C 1
ATOM 1730 O O . MET A 1 217 ? 4.895 8.022 0.741 1.00 86.62 217 MET A O 1
ATOM 1734 N N . GLN A 1 218 ? 6.394 6.874 -0.451 1.00 78.62 218 GLN A N 1
ATOM 1735 C CA . GLN A 1 218 ? 6.863 8.040 -1.190 1.00 78.62 218 GLN A CA 1
ATOM 1736 C C . GLN A 1 218 ? 5.761 8.747 -1.990 1.00 78.62 218 GLN A C 1
ATOM 1738 O O . GLN A 1 218 ? 5.725 9.973 -2.045 1.00 78.62 218 GLN A O 1
ATOM 1743 N N . ASP A 1 219 ? 4.793 7.990 -2.504 1.00 75.62 219 ASP A N 1
ATOM 1744 C CA . ASP A 1 219 ? 3.556 8.514 -3.093 1.00 75.62 219 ASP A CA 1
ATOM 1745 C C . ASP A 1 219 ? 2.772 9.433 -2.135 1.00 75.62 219 ASP A C 1
ATOM 1747 O O . ASP A 1 219 ? 2.091 10.351 -2.586 1.00 75.62 219 ASP A O 1
ATOM 1751 N N . SER A 1 220 ? 2.864 9.216 -0.819 1.00 80.62 220 SER A N 1
ATOM 1752 C CA . SER A 1 220 ? 2.231 10.091 0.174 1.00 80.62 220 SER A CA 1
ATOM 1753 C C . SER A 1 220 ? 2.954 11.441 0.301 1.00 80.62 220 SER A C 1
ATOM 1755 O O . SER A 1 220 ? 2.345 12.430 0.695 1.00 80.62 220 SER A O 1
ATOM 1757 N N . VAL A 1 221 ? 4.243 11.497 -0.050 1.00 81.38 221 VAL A N 1
ATOM 1758 C CA . VAL A 1 221 ? 5.070 12.717 -0.039 1.00 81.38 221 VAL A CA 1
ATOM 1759 C C . VAL A 1 221 ? 4.948 13.478 -1.361 1.00 81.38 221 VAL A C 1
ATOM 1761 O O . VAL A 1 221 ? 4.803 14.697 -1.363 1.00 81.38 221 VAL A O 1
ATOM 1764 N N . LEU A 1 222 ? 5.013 12.769 -2.491 1.00 69.81 222 LEU A N 1
ATOM 1765 C CA . LEU A 1 222 ? 5.142 13.377 -3.820 1.00 69.81 222 LEU A CA 1
ATOM 1766 C C . LEU A 1 222 ? 3.810 13.632 -4.532 1.00 69.81 222 LEU A C 1
ATOM 1768 O O . LEU A 1 222 ? 3.763 14.460 -5.438 1.00 69.81 222 LEU A O 1
ATOM 1772 N N . ARG A 1 223 ? 2.741 12.918 -4.164 1.00 68.06 223 ARG A N 1
ATOM 1773 C CA . ARG A 1 223 ? 1.453 12.958 -4.870 1.00 68.06 223 ARG A CA 1
ATOM 1774 C C . ARG A 1 223 ? 0.302 13.298 -3.937 1.00 68.06 223 ARG A C 1
ATOM 1776 O O . ARG A 1 223 ? 0.452 13.460 -2.730 1.00 68.06 223 ARG A O 1
ATOM 1783 N N . ASP A 1 224 ? -0.894 13.344 -4.502 1.00 67.12 224 ASP A N 1
ATOM 1784 C CA . ASP A 1 224 ? -2.173 13.690 -3.875 1.00 67.12 224 ASP A CA 1
ATOM 1785 C C . ASP A 1 224 ? -2.633 12.678 -2.811 1.00 67.12 224 ASP A C 1
ATOM 1787 O O . ASP A 1 224 ? -3.690 12.848 -2.211 1.00 67.12 224 ASP A O 1
ATOM 1791 N N . ARG A 1 225 ? -1.855 11.621 -2.558 1.00 73.88 225 ARG A N 1
ATOM 1792 C CA . ARG A 1 225 ? -2.221 10.559 -1.624 1.00 73.88 225 ARG A CA 1
ATOM 1793 C C . ARG A 1 225 ? -1.860 10.948 -0.204 1.00 73.88 225 ARG A C 1
ATOM 1795 O O . ARG A 1 225 ? -0.773 11.448 0.056 1.00 73.88 225 ARG A O 1
ATOM 1802 N N . ASP A 1 226 ? -2.770 10.680 0.717 1.00 80.12 226 ASP A N 1
ATOM 1803 C CA . ASP A 1 226 ? -2.549 10.942 2.131 1.00 80.12 226 ASP A CA 1
ATOM 1804 C C . ASP A 1 226 ? -2.242 9.636 2.855 1.00 80.12 226 ASP A C 1
ATOM 1806 O O . ASP A 1 226 ? -2.891 8.619 2.614 1.00 80.12 226 ASP A O 1
ATOM 1810 N N . PHE A 1 227 ? -1.296 9.684 3.800 1.00 87.88 227 PHE A N 1
ATOM 1811 C CA . PHE A 1 227 ? -0.976 8.565 4.698 1.00 87.88 227 PHE A CA 1
ATOM 1812 C C . PHE A 1 227 ? -2.225 7.978 5.381 1.00 87.88 227 PHE A C 1
ATOM 1814 O O . PHE A 1 227 ? -2.303 6.774 5.629 1.00 87.88 227 PHE A O 1
ATOM 1821 N N . GLY A 1 228 ? -3.206 8.839 5.664 1.00 87.81 228 GLY A N 1
ATOM 1822 C CA . GLY A 1 228 ? -4.427 8.513 6.385 1.00 87.81 228 GLY A CA 1
ATOM 1823 C C . GLY A 1 228 ? -4.401 8.964 7.842 1.00 87.81 228 GLY A C 1
ATOM 1824 O O . GLY A 1 228 ? -3.489 9.669 8.276 1.00 87.81 228 GLY A O 1
ATOM 1825 N N . ARG A 1 229 ? -5.418 8.559 8.610 1.00 90.56 229 ARG A N 1
ATOM 1826 C CA . ARG A 1 229 ? -5.481 8.763 10.067 1.00 90.56 229 ARG A CA 1
ATOM 1827 C C . ARG A 1 229 ? -5.512 7.421 10.788 1.00 90.56 229 ARG A C 1
ATOM 1829 O O . ARG A 1 229 ? -6.590 6.858 10.999 1.00 90.56 229 ARG A O 1
ATOM 1836 N N . LEU A 1 230 ? -4.336 6.915 11.157 1.00 93.12 230 LEU A N 1
ATOM 1837 C CA . LEU A 1 230 ? -4.200 5.646 11.873 1.00 93.12 230 LEU A CA 1
ATOM 1838 C C . LEU A 1 230 ? -4.481 5.865 13.361 1.00 93.12 230 LEU A C 1
ATOM 1840 O O . LEU A 1 230 ? -3.783 6.630 14.017 1.00 93.12 230 LEU A O 1
ATOM 1844 N N . SER A 1 231 ? -5.512 5.210 13.886 1.00 92.44 231 SER A N 1
ATOM 1845 C CA . SER A 1 231 ? -5.942 5.347 15.280 1.00 92.44 231 SER A CA 1
ATOM 1846 C C . SER A 1 231 ? -5.304 4.321 16.201 1.00 92.44 231 SER A C 1
ATOM 1848 O O . SER A 1 231 ? -4.885 4.673 17.299 1.00 92.44 231 SER A O 1
ATOM 1850 N N . TYR A 1 232 ? -5.237 3.064 15.770 1.00 92.75 232 TYR A N 1
ATOM 1851 C CA . TYR A 1 232 ? -4.666 1.974 16.557 1.00 92.75 232 TYR A CA 1
ATOM 1852 C C . TYR A 1 232 ? -4.252 0.806 15.665 1.00 92.75 232 TYR A C 1
ATOM 1854 O O . TYR A 1 232 ? -4.746 0.646 14.547 1.00 92.75 232 TYR A O 1
ATOM 1862 N N . ILE A 1 233 ? -3.387 -0.045 16.203 1.00 94.69 233 ILE A N 1
ATOM 1863 C CA . ILE A 1 233 ? -3.107 -1.384 15.685 1.00 94.69 233 ILE A CA 1
ATOM 1864 C C . ILE A 1 233 ? -3.770 -2.372 16.637 1.00 94.69 233 ILE A C 1
ATOM 1866 O O . ILE A 1 233 ? -3.571 -2.293 17.847 1.00 94.69 233 ILE A O 1
ATOM 1870 N N . LYS A 1 234 ? -4.582 -3.281 16.110 1.00 93.81 234 LYS A N 1
ATOM 1871 C CA . LYS A 1 234 ? -5.306 -4.282 16.894 1.00 93.81 234 LYS A CA 1
ATOM 1872 C C . LYS A 1 234 ? -4.707 -5.655 16.637 1.00 93.81 234 LYS A C 1
ATOM 1874 O O . LYS A 1 234 ? -4.602 -6.073 15.486 1.00 93.81 234 LYS A O 1
ATOM 1879 N N . LEU A 1 235 ? -4.334 -6.341 17.711 1.00 93.81 235 LEU A N 1
ATOM 1880 C CA . LEU A 1 235 ? -3.845 -7.715 17.687 1.00 93.81 235 LEU A CA 1
ATOM 1881 C C . LEU A 1 235 ? -4.920 -8.610 18.297 1.00 93.81 235 LEU A C 1
ATOM 1883 O O . LEU A 1 235 ? -5.214 -8.503 19.488 1.00 93.81 235 LEU A O 1
ATOM 1887 N N . VAL A 1 236 ? -5.514 -9.475 17.482 1.00 91.62 236 VAL A N 1
ATOM 1888 C CA . VAL A 1 236 ? -6.506 -10.457 17.933 1.00 91.62 236 VAL A CA 1
ATOM 1889 C C . VAL A 1 236 ? -5.801 -11.804 18.084 1.00 91.62 236 VAL A C 1
ATOM 1891 O O . VAL A 1 236 ? -5.321 -12.330 17.078 1.00 91.62 236 VAL A O 1
ATOM 1894 N N . PRO A 1 237 ? -5.678 -12.361 19.303 1.00 90.81 237 PRO A N 1
ATOM 1895 C CA . PRO A 1 237 ? -5.004 -13.636 19.496 1.00 90.81 237 PRO A CA 1
ATOM 1896 C C . PRO A 1 237 ? -5.766 -14.745 18.773 1.00 90.81 237 PRO A C 1
ATOM 1898 O O . PRO A 1 237 ? -6.981 -14.886 18.909 1.00 90.81 237 PRO A O 1
ATOM 1901 N N . CYS A 1 238 ? -5.036 -15.553 18.016 1.00 87.81 238 CYS A N 1
ATOM 1902 C CA . CYS A 1 238 ? -5.557 -16.779 17.436 1.00 87.81 238 CYS A CA 1
ATOM 1903 C C . CYS A 1 238 ? -5.525 -17.858 18.527 1.00 87.81 238 CYS A C 1
ATOM 1905 O O . CYS A 1 238 ? -4.454 -18.195 19.035 1.00 87.81 238 CYS A O 1
ATOM 1907 N N . GLY A 1 239 ? -6.684 -18.393 18.914 1.00 70.81 239 GLY A N 1
ATOM 1908 C CA . GLY A 1 239 ? -6.748 -19.533 19.828 1.00 70.81 239 GLY A CA 1
ATOM 1909 C C . GLY A 1 239 ? -6.070 -20.775 19.233 1.00 70.81 239 GLY A C 1
ATOM 1910 O O . GLY A 1 239 ? -5.989 -20.919 18.011 1.00 70.81 239 GLY A O 1
ATOM 1911 N N . ALA A 1 240 ? -5.631 -21.704 20.093 1.00 52.72 240 ALA A N 1
ATOM 1912 C CA . ALA A 1 240 ? -5.031 -22.983 19.684 1.00 52.72 240 ALA A CA 1
ATOM 1913 C C . ALA A 1 240 ? -5.940 -23.828 18.761 1.00 52.72 240 ALA A C 1
ATOM 1915 O O . ALA A 1 240 ? -5.443 -24.682 18.033 1.00 52.72 240 ALA A O 1
ATOM 1916 N N . GLU A 1 241 ? -7.251 -23.560 18.769 1.00 45.62 241 GLU A N 1
ATOM 1917 C CA . GLU A 1 241 ? -8.270 -24.244 17.961 1.00 45.62 241 GLU A CA 1
ATOM 1918 C C . GLU A 1 241 ? -8.745 -23.447 16.737 1.00 45.62 241 GLU A C 1
ATOM 1920 O O . GLU A 1 241 ? -9.448 -23.990 15.893 1.00 45.62 241 GLU A O 1
ATOM 1925 N N . THR A 1 242 ? -8.304 -22.195 16.556 1.00 45.59 242 THR A N 1
ATOM 1926 C CA . THR A 1 242 ? -8.500 -21.467 15.285 1.00 45.59 242 THR A CA 1
ATOM 1927 C C . THR A 1 242 ? -7.455 -21.870 14.240 1.00 45.59 242 THR A C 1
ATOM 1929 O O . THR A 1 242 ? -6.952 -21.052 13.468 1.00 45.59 242 THR A O 1
ATOM 1932 N N . THR A 1 243 ? -7.179 -23.170 14.147 1.00 42.06 243 THR A N 1
ATOM 1933 C CA . THR A 1 243 ? -6.860 -23.838 12.880 1.00 42.06 243 THR A CA 1
ATOM 1934 C C . THR A 1 243 ? -8.141 -23.926 12.046 1.00 42.06 243 THR A C 1
ATOM 1936 O O . THR A 1 243 ? -8.544 -24.990 11.582 1.00 42.06 243 THR A O 1
ATOM 1939 N N . ASP A 1 244 ? -8.822 -22.790 11.864 1.00 40.69 244 ASP A N 1
ATOM 1940 C CA . ASP A 1 244 ? -9.968 -22.724 10.981 1.00 40.69 244 ASP A CA 1
ATOM 1941 C C . ASP A 1 244 ? -9.458 -22.999 9.574 1.00 40.69 244 ASP A C 1
ATOM 1943 O O . ASP A 1 244 ? -8.753 -22.194 8.955 1.00 40.69 244 ASP A O 1
ATOM 1947 N N . SER A 1 245 ? -9.850 -24.173 9.098 1.00 40.91 245 SER A N 1
ATOM 1948 C CA . SER A 1 245 ? -9.727 -24.693 7.741 1.00 40.91 245 SER A CA 1
ATOM 1949 C C . SER A 1 245 ? -9.955 -23.659 6.629 1.00 40.91 245 SER A C 1
ATOM 1951 O O . SER A 1 245 ? -9.452 -23.855 5.533 1.00 40.91 245 SER A O 1
ATOM 1953 N N . ASN A 1 246 ? -10.628 -22.532 6.894 1.00 42.06 246 ASN A N 1
ATOM 1954 C CA . ASN A 1 246 ? -10.819 -21.430 5.949 1.00 42.06 246 ASN A CA 1
ATOM 1955 C C . ASN A 1 246 ? -9.647 -20.431 5.870 1.00 42.06 246 ASN A C 1
ATOM 1957 O O . ASN A 1 246 ? -9.388 -19.903 4.790 1.00 42.06 246 ASN A O 1
ATOM 1961 N N . VAL A 1 247 ? -8.922 -20.163 6.964 1.00 43.22 247 VAL A N 1
ATOM 1962 C CA . VAL A 1 247 ? -7.717 -19.306 6.932 1.00 43.22 247 VAL A CA 1
ATOM 1963 C C . VAL A 1 247 ? -6.505 -20.129 6.526 1.00 43.22 247 VAL A C 1
ATOM 1965 O O . VAL A 1 247 ? -5.735 -19.669 5.693 1.00 43.22 247 VAL A O 1
ATOM 1968 N N . SER A 1 248 ? -6.395 -21.379 6.993 1.00 40.56 248 SER A N 1
ATOM 1969 C CA . SER A 1 248 ? -5.378 -22.294 6.469 1.00 40.56 248 SER A CA 1
ATOM 1970 C C . SER A 1 248 ? -5.630 -22.627 4.999 1.00 40.56 248 SER A C 1
ATOM 1972 O O . SER A 1 248 ? -4.665 -22.775 4.266 1.00 40.56 248 SER A O 1
ATOM 1974 N N . ALA A 1 249 ? -6.887 -22.691 4.526 1.00 40.66 249 ALA A N 1
ATOM 1975 C CA . ALA A 1 249 ? -7.177 -22.775 3.093 1.00 40.66 249 ALA A CA 1
ATOM 1976 C C . ALA A 1 249 ? -6.730 -21.506 2.360 1.00 40.66 249 ALA A C 1
ATOM 1978 O O . ALA A 1 249 ? -6.031 -21.633 1.364 1.00 40.66 249 ALA A O 1
ATOM 1979 N N . LYS A 1 250 ? -7.043 -20.301 2.860 1.00 43.06 250 LYS A N 1
ATOM 1980 C CA . LYS A 1 250 ? -6.582 -19.039 2.249 1.00 43.06 250 LYS A CA 1
ATOM 1981 C C . LYS A 1 250 ? -5.052 -18.935 2.224 1.00 43.06 250 LYS A C 1
ATOM 1983 O O . LYS A 1 250 ? -4.495 -18.739 1.153 1.00 43.06 250 LYS A O 1
ATOM 1988 N N . GLU A 1 251 ? -4.361 -19.152 3.341 1.00 43.66 251 GLU A N 1
ATOM 1989 C CA . GLU A 1 251 ? -2.892 -19.189 3.399 1.00 43.66 251 GLU A CA 1
ATOM 1990 C C . GLU A 1 251 ? -2.308 -20.333 2.560 1.00 43.66 251 GLU A C 1
ATOM 1992 O O . GLU A 1 251 ? -1.287 -20.136 1.915 1.00 43.66 251 GLU A O 1
ATOM 1997 N N . SER A 1 252 ? -2.948 -21.508 2.490 1.00 43.22 252 SER A N 1
ATOM 1998 C CA . SER A 1 252 ? -2.496 -22.606 1.619 1.00 43.22 252 SER A CA 1
ATOM 1999 C C . SER A 1 252 ? -2.690 -22.306 0.134 1.00 43.22 252 SER A C 1
ATOM 2001 O O . SER A 1 252 ? -1.865 -22.735 -0.662 1.00 43.22 252 SER A O 1
ATOM 2003 N N . VAL A 1 253 ? -3.722 -21.539 -0.237 1.00 48.22 253 VAL A N 1
ATOM 2004 C CA . VAL A 1 253 ? -3.962 -21.071 -1.611 1.00 48.22 253 VAL A CA 1
ATOM 2005 C C . VAL A 1 253 ? -2.938 -19.998 -1.995 1.00 48.22 253 VAL A C 1
ATOM 2007 O O . VAL A 1 253 ? -2.446 -20.024 -3.118 1.00 48.22 253 VAL A O 1
ATOM 2010 N N . PHE A 1 254 ? -2.550 -19.115 -1.065 1.00 48.69 254 PHE A N 1
ATOM 2011 C CA . PHE A 1 254 ? -1.457 -18.150 -1.271 1.00 48.69 254 PHE A CA 1
ATOM 2012 C C . PHE A 1 254 ? -0.061 -18.804 -1.253 1.00 48.69 254 PHE A C 1
ATOM 2014 O O . PHE A 1 254 ? 0.833 -18.371 -1.974 1.00 48.69 254 PHE A O 1
ATOM 2021 N N . ASN A 1 255 ? 0.131 -19.876 -0.479 1.00 51.66 255 ASN A N 1
ATOM 2022 C CA . ASN A 1 255 ? 1.406 -20.594 -0.385 1.00 51.66 255 ASN A CA 1
ATOM 2023 C C . ASN A 1 255 ? 1.573 -21.686 -1.450 1.00 51.66 255 ASN A C 1
ATOM 2025 O O . ASN A 1 255 ? 2.697 -22.118 -1.710 1.00 51.66 255 ASN A O 1
ATOM 2029 N N . SER A 1 256 ? 0.497 -22.142 -2.093 1.00 60.38 256 SER A N 1
ATOM 2030 C CA . SER A 1 256 ? 0.597 -23.025 -3.251 1.00 60.38 256 SER A CA 1
ATOM 2031 C C . SER A 1 256 ? 0.954 -22.201 -4.480 1.00 60.38 256 SER A C 1
ATOM 2033 O O . SER A 1 256 ? 0.231 -21.274 -4.832 1.00 60.38 256 SER A O 1
ATOM 2035 N N . ARG A 1 257 ? 2.065 -22.545 -5.142 1.00 65.44 257 ARG A N 1
ATOM 2036 C CA . ARG A 1 257 ? 2.459 -21.912 -6.405 1.00 65.44 257 ARG A CA 1
ATOM 2037 C C . ARG A 1 257 ? 1.290 -22.000 -7.373 1.00 65.44 257 ARG A C 1
ATOM 2039 O O . ARG A 1 257 ? 0.850 -23.109 -7.676 1.00 65.44 257 ARG A O 1
ATOM 2046 N N . ILE A 1 258 ? 0.818 -20.862 -7.873 1.00 69.94 258 ILE A N 1
ATOM 2047 C CA . ILE A 1 258 ? -0.267 -20.837 -8.854 1.00 69.94 258 ILE A CA 1
ATOM 2048 C C . ILE A 1 258 ? 0.366 -21.207 -10.207 1.00 69.94 258 ILE A C 1
ATOM 2050 O O . ILE A 1 258 ? 1.129 -20.399 -10.745 1.00 69.94 258 ILE A O 1
ATOM 2054 N N . PRO A 1 259 ? 0.135 -22.423 -10.755 1.00 66.56 259 PRO A N 1
ATOM 2055 C CA . PRO A 1 259 ? 0.998 -23.001 -11.795 1.00 66.56 259 PRO A CA 1
ATOM 2056 C C . PRO A 1 259 ? 1.076 -22.199 -13.101 1.00 66.56 259 PRO A C 1
ATOM 2058 O O . PRO A 1 259 ? 2.032 -22.370 -13.852 1.00 66.56 259 PRO A O 1
ATOM 2061 N N . GLU A 1 260 ? 0.108 -21.313 -13.342 1.00 81.75 260 GLU A N 1
ATOM 2062 C CA . GLU A 1 260 ? -0.040 -20.518 -14.568 1.00 81.75 260 GLU A CA 1
ATOM 2063 C C . GLU A 1 260 ? -0.089 -19.003 -14.306 1.00 81.75 260 GLU A C 1
ATOM 2065 O O . GLU A 1 260 ? -0.394 -18.223 -15.206 1.00 81.75 260 GLU A O 1
ATOM 2070 N N . LEU A 1 261 ? 0.198 -18.554 -13.080 1.00 90.06 261 LEU A N 1
ATOM 2071 C CA . LEU A 1 261 ? 0.177 -17.127 -12.780 1.00 90.06 261 LEU A CA 1
ATOM 2072 C C . LEU A 1 261 ? 1.438 -16.451 -13.318 1.00 90.06 261 LEU A C 1
ATOM 2074 O O . LEU A 1 261 ? 2.536 -16.656 -12.794 1.00 90.06 261 LEU A O 1
ATOM 2078 N N . ILE A 1 262 ? 1.254 -15.627 -14.346 1.00 92.81 262 ILE A N 1
ATOM 2079 C CA . ILE A 1 262 ? 2.286 -14.764 -14.920 1.00 92.81 262 ILE A CA 1
ATOM 2080 C C . ILE A 1 262 ? 1.926 -13.322 -14.589 1.00 92.81 262 ILE A C 1
ATOM 2082 O O . ILE A 1 262 ? 0.833 -12.858 -14.919 1.00 92.81 262 ILE A O 1
ATOM 2086 N N . LEU A 1 263 ? 2.841 -12.611 -13.941 1.00 94.56 263 LEU A N 1
ATOM 2087 C CA . LEU A 1 263 ? 2.634 -11.226 -13.532 1.00 94.56 263 LEU A CA 1
ATOM 2088 C C . LEU A 1 263 ? 3.488 -10.277 -14.362 1.00 94.56 263 LEU A C 1
ATOM 2090 O O . LEU A 1 263 ? 4.670 -10.527 -14.576 1.00 94.56 263 LEU A O 1
ATOM 2094 N N . TYR A 1 264 ? 2.894 -9.170 -14.803 1.00 93.44 264 TYR A N 1
ATOM 2095 C CA . TYR A 1 264 ? 3.589 -8.117 -15.540 1.00 93.44 264 TYR A CA 1
ATOM 2096 C C . TYR A 1 264 ? 4.125 -7.059 -14.574 1.00 93.44 264 TYR A C 1
ATOM 2098 O O . TYR A 1 264 ? 3.354 -6.371 -13.905 1.00 93.44 264 TYR A O 1
ATOM 2106 N N . TYR A 1 265 ? 5.448 -6.947 -14.497 1.00 92.25 265 TYR A N 1
ATOM 2107 C CA . TYR A 1 265 ? 6.165 -5.977 -13.680 1.00 92.25 265 TYR A CA 1
ATOM 2108 C C . TYR A 1 265 ? 6.644 -4.819 -14.559 1.00 92.25 265 TYR A C 1
ATOM 2110 O O . TYR A 1 265 ? 7.407 -5.022 -15.501 1.00 92.25 265 TYR A O 1
ATOM 2118 N N . GLU A 1 266 ? 6.198 -3.598 -14.258 1.00 90.12 266 GLU A N 1
ATOM 2119 C CA . GLU A 1 266 ? 6.518 -2.394 -15.030 1.00 90.12 266 GLU A CA 1
ATOM 2120 C C . GLU A 1 266 ? 7.268 -1.361 -14.172 1.00 90.12 266 GLU A C 1
ATOM 2122 O O . GLU A 1 266 ? 6.637 -0.486 -13.573 1.00 90.12 266 GLU A O 1
ATOM 2127 N N . PRO A 1 267 ? 8.612 -1.427 -14.101 1.00 89.12 267 PRO A N 1
ATOM 2128 C CA . PRO A 1 267 ? 9.411 -0.533 -13.261 1.00 89.12 267 PRO A CA 1
ATOM 2129 C C . PRO A 1 267 ? 9.153 0.953 -13.522 1.00 89.12 267 PRO A C 1
ATOM 2131 O O . PRO A 1 267 ? 9.144 1.749 -12.588 1.00 89.12 267 PRO A O 1
ATOM 2134 N N . TYR A 1 268 ? 8.890 1.329 -14.778 1.00 83.62 268 TYR A N 1
ATOM 2135 C CA . TYR A 1 268 ? 8.589 2.708 -15.166 1.00 83.62 268 TYR A CA 1
ATOM 2136 C C . TYR A 1 268 ? 7.387 3.274 -14.390 1.00 83.62 268 TYR A C 1
ATOM 2138 O O . TYR A 1 268 ? 7.465 4.350 -13.798 1.00 83.62 268 TYR A O 1
ATOM 2146 N N . SER A 1 269 ? 6.299 2.505 -14.309 1.00 81.94 269 SER A N 1
ATOM 2147 C CA . SER A 1 269 ? 5.072 2.885 -13.598 1.00 81.94 269 SER A CA 1
ATOM 2148 C C . SER A 1 269 ? 5.277 3.005 -12.087 1.00 81.94 269 SER A C 1
ATOM 2150 O O . SER A 1 269 ? 4.588 3.784 -11.424 1.00 81.94 269 SER A O 1
ATOM 2152 N N . TYR A 1 270 ? 6.238 2.269 -11.527 1.00 84.25 270 TYR A N 1
ATOM 2153 C CA . TYR A 1 270 ? 6.612 2.385 -10.119 1.00 84.25 270 TYR A CA 1
ATOM 2154 C C . TYR A 1 270 ? 7.611 3.516 -9.867 1.00 84.25 270 TYR A C 1
ATOM 2156 O O . TYR A 1 270 ? 7.547 4.135 -8.810 1.00 84.25 270 TYR A O 1
ATOM 2164 N N . ALA A 1 271 ? 8.456 3.874 -10.836 1.00 84.62 271 ALA A N 1
ATOM 2165 C CA . ALA A 1 271 ? 9.320 5.050 -10.735 1.00 84.62 271 ALA A CA 1
ATOM 2166 C C . ALA A 1 271 ? 8.474 6.299 -10.484 1.00 84.62 271 ALA A C 1
ATOM 2168 O O . ALA A 1 271 ? 8.718 7.040 -9.541 1.00 84.62 271 ALA A O 1
ATOM 2169 N N . LEU A 1 272 ? 7.385 6.447 -11.243 1.00 78.75 272 LEU A N 1
ATOM 2170 C CA . LEU A 1 272 ? 6.389 7.506 -11.070 1.00 78.75 272 LEU A CA 1
ATOM 2171 C C . LEU A 1 272 ? 5.769 7.548 -9.660 1.00 78.75 272 LEU A C 1
ATOM 2173 O O . LEU A 1 272 ? 5.179 8.562 -9.283 1.00 78.75 272 LEU A O 1
ATOM 2177 N N . ARG A 1 273 ? 5.891 6.464 -8.886 1.00 75.94 273 ARG A N 1
ATOM 2178 C CA . ARG A 1 273 ? 5.431 6.355 -7.495 1.00 75.94 273 ARG A CA 1
ATOM 2179 C C . ARG A 1 273 ? 6.519 6.593 -6.449 1.00 75.94 273 ARG A C 1
ATOM 2181 O O . ARG A 1 273 ? 6.326 6.339 -5.258 1.00 75.94 273 ARG A O 1
ATOM 2188 N N . GLY A 1 274 ? 7.675 7.063 -6.903 1.00 77.44 274 GLY A N 1
ATOM 2189 C CA . GLY A 1 274 ? 8.812 7.411 -6.078 1.00 77.44 274 GLY A CA 1
ATOM 2190 C C . GLY A 1 274 ? 9.932 6.373 -6.027 1.00 77.44 274 GLY A C 1
ATOM 2191 O O . GLY A 1 274 ? 11.020 6.682 -5.556 1.00 77.44 274 GLY A O 1
ATOM 2192 N N . PHE A 1 275 ? 9.730 5.156 -6.520 1.00 86.06 275 PHE A N 1
ATOM 2193 C CA . PHE A 1 275 ? 10.733 4.099 -6.377 1.00 86.06 275 PHE A CA 1
ATOM 2194 C C . PHE A 1 275 ? 11.955 4.381 -7.280 1.00 86.06 275 PHE A C 1
ATOM 2196 O O . PHE A 1 275 ? 11.939 4.149 -8.486 1.00 86.06 275 PHE A O 1
ATOM 2203 N N . HIS A 1 276 ? 12.962 5.008 -6.665 1.00 88.88 276 HIS A N 1
ATOM 2204 C CA . HIS A 1 276 ? 14.220 5.547 -7.204 1.00 88.88 276 HIS A CA 1
ATOM 2205 C C . HIS A 1 276 ? 15.307 4.547 -7.584 1.00 88.88 276 HIS A C 1
ATOM 2207 O O . HIS A 1 276 ? 16.186 4.839 -8.388 1.00 88.88 276 HIS A O 1
ATOM 2213 N N . ASP A 1 277 ? 15.314 3.396 -6.934 1.00 89.12 277 ASP A N 1
ATOM 2214 C CA . ASP A 1 277 ? 16.537 2.625 -6.762 1.00 89.12 277 ASP A CA 1
ATOM 2215 C C . ASP A 1 277 ? 16.249 1.126 -6.730 1.00 89.12 277 ASP A C 1
ATOM 2217 O O . ASP A 1 277 ? 15.119 0.689 -6.501 1.00 89.12 277 ASP A O 1
ATOM 2221 N N . ALA A 1 278 ? 17.292 0.326 -6.953 1.00 88.69 278 ALA A N 1
ATOM 2222 C CA . ALA A 1 278 ? 17.164 -1.122 -6.990 1.00 88.69 278 ALA A CA 1
ATOM 2223 C C . ALA A 1 278 ? 16.657 -1.701 -5.673 1.00 88.69 278 ALA A C 1
ATOM 2225 O O . ALA A 1 278 ? 15.873 -2.643 -5.685 1.00 88.69 278 ALA A O 1
ATOM 2226 N N . LYS A 1 279 ? 17.078 -1.140 -4.534 1.00 89.06 279 LYS A N 1
ATOM 2227 C CA . LYS A 1 279 ? 16.686 -1.650 -3.224 1.00 89.06 279 LYS A CA 1
ATOM 2228 C C . LYS A 1 279 ? 15.182 -1.497 -3.033 1.00 89.06 279 LYS A C 1
ATOM 2230 O O . LYS A 1 279 ? 14.512 -2.474 -2.722 1.00 89.06 279 LYS A O 1
ATOM 2235 N N . SER A 1 280 ? 14.640 -0.307 -3.268 1.00 87.38 280 SER A N 1
ATOM 2236 C CA . SER A 1 280 ? 13.208 -0.048 -3.122 1.00 87.38 280 SER A CA 1
ATOM 2237 C C . SER A 1 280 ? 12.369 -0.785 -4.177 1.00 87.38 280 SER A C 1
ATOM 2239 O O . SER A 1 280 ? 11.314 -1.327 -3.846 1.00 87.38 280 SER A O 1
ATOM 2241 N N . MET A 1 281 ? 12.853 -0.918 -5.415 1.00 89.94 281 MET A N 1
ATOM 2242 C CA . MET A 1 281 ? 12.203 -1.748 -6.439 1.00 89.94 281 MET A CA 1
ATOM 2243 C C . MET A 1 281 ? 12.188 -3.238 -6.080 1.00 89.94 281 MET A C 1
ATOM 2245 O O . MET A 1 281 ? 11.178 -3.915 -6.252 1.00 89.94 281 MET A O 1
ATOM 2249 N N . ASN A 1 282 ? 13.284 -3.766 -5.555 1.00 91.00 282 ASN A N 1
ATOM 2250 C CA . ASN A 1 282 ? 13.403 -5.192 -5.289 1.00 91.00 282 ASN A CA 1
ATOM 2251 C C . ASN A 1 282 ? 12.739 -5.575 -3.958 1.00 91.00 282 ASN A C 1
ATOM 2253 O O . ASN A 1 282 ? 11.820 -6.389 -3.939 1.00 91.00 282 ASN A O 1
ATOM 2257 N N . GLU A 1 283 ? 13.139 -4.935 -2.858 1.00 88.19 283 GLU A N 1
ATOM 2258 C CA . GLU A 1 283 ? 12.715 -5.295 -1.495 1.00 88.19 283 GLU A CA 1
ATOM 2259 C C . GLU A 1 283 ? 11.282 -4.850 -1.152 1.00 88.19 283 GLU A C 1
ATOM 2261 O O . GLU A 1 283 ? 10.750 -5.226 -0.107 1.00 88.19 283 GLU A O 1
ATOM 2266 N N . ILE A 1 284 ? 10.651 -4.026 -1.997 1.00 84.88 284 ILE A N 1
ATOM 2267 C CA . ILE A 1 284 ? 9.258 -3.595 -1.812 1.00 84.88 284 ILE A CA 1
ATOM 2268 C C . ILE A 1 284 ? 8.409 -4.057 -2.989 1.00 84.88 284 ILE A C 1
ATOM 2270 O O . ILE A 1 284 ? 7.437 -4.785 -2.788 1.00 84.88 284 ILE A O 1
ATOM 2274 N N . MET A 1 285 ? 8.756 -3.646 -4.214 1.00 86.81 285 MET A N 1
ATOM 2275 C CA . MET A 1 285 ? 7.879 -3.894 -5.357 1.00 86.81 285 MET A CA 1
ATOM 2276 C C . MET A 1 285 ? 7.908 -5.351 -5.813 1.00 86.81 285 MET A C 1
ATOM 2278 O O . MET A 1 285 ? 6.845 -5.955 -5.913 1.00 86.81 285 MET A O 1
ATOM 2282 N N . LEU A 1 286 ? 9.076 -5.954 -6.051 1.00 89.75 286 LEU A N 1
ATOM 2283 C CA . LEU A 1 286 ? 9.137 -7.365 -6.462 1.00 89.75 286 LEU A CA 1
ATOM 2284 C C . LEU A 1 286 ? 8.635 -8.316 -5.375 1.00 89.75 286 LEU A C 1
ATOM 2286 O O . LEU A 1 286 ? 7.942 -9.281 -5.692 1.00 89.75 286 LEU A O 1
ATOM 2290 N N . GLU A 1 287 ? 8.907 -8.025 -4.106 1.00 89.50 287 GLU A N 1
ATOM 2291 C CA . GLU A 1 287 ? 8.390 -8.818 -2.983 1.00 89.50 287 GLU A CA 1
ATOM 2292 C C . GLU A 1 287 ? 6.853 -8.880 -2.958 1.00 89.50 287 GLU A C 1
ATOM 2294 O O . GLU A 1 287 ? 6.271 -9.909 -2.617 1.00 89.50 287 GLU A O 1
ATOM 2299 N N . GLU A 1 288 ? 6.148 -7.835 -3.403 1.00 85.81 288 GLU A N 1
ATOM 2300 C CA . GLU A 1 288 ? 4.687 -7.898 -3.561 1.00 85.81 288 GLU A CA 1
ATOM 2301 C C . GLU A 1 288 ? 4.239 -8.891 -4.628 1.00 85.81 288 GLU A C 1
ATOM 2303 O O . GLU A 1 288 ? 3.254 -9.604 -4.426 1.00 85.81 288 GLU A O 1
ATOM 2308 N N . PHE A 1 289 ? 4.968 -8.971 -5.739 1.00 89.62 289 PHE A N 1
ATOM 2309 C CA . PHE A 1 289 ? 4.698 -9.960 -6.775 1.00 89.62 289 PHE A CA 1
ATOM 2310 C C . PHE A 1 289 ? 4.991 -11.370 -6.252 1.00 89.62 289 PHE A C 1
ATOM 2312 O O . PHE A 1 289 ? 4.207 -12.288 -6.487 1.00 89.62 289 PHE A O 1
ATOM 2319 N N . LEU A 1 290 ? 6.081 -11.543 -5.499 1.00 89.19 290 LEU A N 1
ATOM 2320 C CA . LEU A 1 290 ? 6.481 -12.826 -4.920 1.00 89.19 290 LEU A CA 1
ATOM 2321 C C . LEU A 1 290 ? 5.485 -13.362 -3.887 1.00 89.19 290 LEU A C 1
ATOM 2323 O O . LEU A 1 290 ? 5.276 -14.573 -3.832 1.00 89.19 290 LEU A O 1
ATOM 2327 N N . ARG A 1 291 ? 4.803 -12.490 -3.134 1.00 83.25 291 ARG A N 1
ATOM 2328 C CA . ARG A 1 291 ? 3.732 -12.885 -2.195 1.00 83.25 291 ARG A CA 1
ATOM 2329 C C . ARG A 1 291 ? 2.558 -13.596 -2.866 1.00 83.25 291 ARG A C 1
ATOM 2331 O O . ARG A 1 291 ? 1.838 -14.331 -2.199 1.00 83.25 291 ARG A O 1
ATOM 2338 N N . MET A 1 292 ? 2.360 -13.399 -4.168 1.00 83.62 292 MET A N 1
ATOM 2339 C CA . MET A 1 292 ? 1.344 -14.119 -4.944 1.00 83.62 292 MET A CA 1
ATOM 2340 C C . MET A 1 292 ? 1.822 -15.501 -5.420 1.00 83.62 292 MET A C 1
ATOM 2342 O O . MET A 1 292 ? 1.083 -16.196 -6.115 1.00 83.62 292 MET A O 1
ATOM 2346 N N . ASN A 1 293 ? 3.057 -15.878 -5.076 1.00 85.12 293 ASN A N 1
ATOM 2347 C CA . ASN A 1 293 ? 3.726 -17.118 -5.459 1.00 85.12 293 ASN A CA 1
ATOM 2348 C C . ASN A 1 293 ? 3.562 -17.473 -6.957 1.00 85.12 293 ASN A C 1
ATOM 2350 O O . ASN A 1 293 ? 3.043 -18.548 -7.299 1.00 85.12 293 ASN A O 1
ATOM 2354 N N . PRO A 1 294 ? 3.944 -16.554 -7.871 1.00 91.00 294 PRO A N 1
ATOM 2355 C CA . PRO A 1 294 ? 3.687 -16.701 -9.296 1.00 91.00 294 PRO A CA 1
ATOM 2356 C C . PRO A 1 294 ? 4.585 -17.759 -9.942 1.00 91.00 294 PRO A C 1
ATOM 2358 O O . PRO A 1 294 ? 5.663 -18.105 -9.456 1.00 91.00 294 PRO A O 1
ATOM 2361 N N . HIS A 1 295 ? 4.168 -18.250 -11.107 1.00 90.56 295 HIS A N 1
ATOM 2362 C CA . HIS A 1 295 ? 5.043 -19.048 -11.957 1.00 90.56 295 HIS A CA 1
ATOM 2363 C C . HIS A 1 295 ? 6.168 -18.199 -12.556 1.00 90.56 295 HIS A C 1
ATOM 2365 O O . HIS A 1 295 ? 7.322 -18.646 -12.598 1.00 90.56 295 HIS A O 1
ATOM 2371 N N . GLU A 1 296 ? 5.815 -16.998 -13.010 1.00 93.94 296 GLU A N 1
ATOM 2372 C CA . GLU A 1 296 ? 6.686 -16.086 -13.737 1.00 93.94 296 GLU A CA 1
ATOM 2373 C C . GLU A 1 296 ? 6.341 -14.626 -13.428 1.00 93.94 296 GLU A C 1
ATOM 2375 O O . GLU A 1 296 ? 5.175 -14.256 -13.281 1.00 93.94 296 GLU A O 1
ATOM 2380 N N . ILE A 1 297 ? 7.372 -13.792 -13.373 1.00 95.31 297 ILE A N 1
ATOM 2381 C CA . ILE A 1 297 ? 7.266 -12.339 -13.394 1.00 95.31 297 ILE A CA 1
ATOM 2382 C C . ILE A 1 297 ? 7.966 -11.866 -14.668 1.00 95.31 297 ILE A C 1
ATOM 2384 O O . ILE A 1 297 ? 9.165 -12.087 -14.848 1.00 95.31 297 ILE A O 1
ATOM 2388 N N . THR A 1 298 ? 7.215 -11.225 -15.557 1.00 94.44 298 THR A N 1
ATOM 2389 C CA . THR A 1 298 ? 7.733 -10.662 -16.803 1.00 94.44 298 THR A CA 1
ATOM 2390 C C . THR A 1 298 ? 7.957 -9.161 -16.626 1.00 94.44 298 THR A C 1
ATOM 2392 O O . THR A 1 298 ? 7.034 -8.413 -16.307 1.00 94.44 298 THR A O 1
ATOM 2395 N N . CYS A 1 299 ? 9.204 -8.720 -16.759 1.00 93.44 299 CYS A N 1
ATOM 2396 C CA . CYS A 1 299 ? 9.643 -7.359 -16.469 1.00 93.44 299 CYS A CA 1
ATOM 2397 C C . CYS A 1 299 ? 9.694 -6.518 -17.743 1.00 93.44 299 CYS A C 1
ATOM 2399 O O . CYS A 1 299 ? 10.458 -6.843 -18.656 1.00 93.44 299 CYS A O 1
ATOM 2401 N N . GLN A 1 300 ? 8.950 -5.411 -17.803 1.00 90.38 300 GLN A N 1
ATOM 2402 C CA . GLN A 1 300 ? 9.105 -4.416 -18.862 1.00 90.38 300 GLN A CA 1
ATOM 2403 C C . GLN A 1 300 ? 10.539 -3.884 -18.858 1.00 90.38 300 GLN A C 1
ATOM 2405 O O . GLN A 1 300 ? 10.925 -3.061 -18.031 1.00 90.38 300 GLN A O 1
ATOM 2410 N N . THR A 1 301 ? 11.326 -4.369 -19.810 1.00 86.44 301 THR A N 1
ATOM 2411 C CA . THR A 1 301 ? 12.768 -4.122 -19.861 1.00 86.44 301 THR A CA 1
ATOM 2412 C C . THR A 1 301 ? 13.083 -2.943 -20.771 1.00 86.44 301 THR A C 1
ATOM 2414 O O . THR A 1 301 ? 13.906 -2.084 -20.448 1.00 86.44 301 THR A O 1
ATOM 2417 N N . VAL A 1 302 ? 12.419 -2.907 -21.927 1.00 88.69 302 VAL A N 1
ATOM 2418 C CA . VAL A 1 302 ? 12.531 -1.844 -22.923 1.00 88.69 302 VAL A CA 1
ATOM 2419 C C . VAL A 1 302 ? 11.359 -1.917 -23.890 1.00 88.69 302 VAL A C 1
ATOM 2421 O O . VAL A 1 302 ? 10.793 -2.982 -24.140 1.00 88.69 302 VAL A O 1
ATOM 2424 N N . ARG A 1 303 ? 11.013 -0.774 -24.470 1.00 90.31 303 ARG A N 1
ATOM 2425 C CA . ARG A 1 303 ? 10.180 -0.697 -25.664 1.00 90.31 303 ARG A CA 1
ATOM 2426 C C . ARG A 1 303 ? 11.066 -0.273 -26.828 1.00 90.31 303 ARG A C 1
ATOM 2428 O O . ARG A 1 303 ? 11.808 0.691 -26.697 1.00 90.31 303 ARG A O 1
ATOM 2435 N N . VAL A 1 304 ? 11.009 -0.986 -27.948 1.00 92.31 304 VAL A N 1
ATOM 2436 C CA . VAL A 1 304 ? 11.777 -0.670 -29.159 1.00 92.31 304 VAL A CA 1
ATOM 2437 C C . VAL A 1 304 ? 11.467 0.769 -29.580 1.00 92.31 304 VAL A C 1
ATOM 2439 O O . VAL A 1 304 ? 10.304 1.121 -29.788 1.00 92.31 304 VAL A O 1
ATOM 2442 N N . GLY A 1 305 ? 12.510 1.595 -29.675 1.00 90.94 305 GLY A N 1
ATOM 2443 C CA . GLY A 1 305 ? 12.418 3.028 -29.965 1.00 90.94 305 GLY A CA 1
ATOM 2444 C C . GLY A 1 305 ? 12.149 3.941 -28.763 1.00 90.94 305 GLY A C 1
ATOM 2445 O O . GLY A 1 305 ? 12.004 5.154 -28.908 1.00 90.94 305 GLY A O 1
ATOM 2446 N N . ALA A 1 306 ? 12.069 3.390 -27.558 1.00 90.75 306 ALA A N 1
ATOM 2447 C CA . ALA A 1 306 ? 12.057 4.164 -26.327 1.00 90.75 306 ALA A CA 1
ATOM 2448 C C . ALA A 1 306 ? 13.398 4.020 -25.612 1.00 90.75 306 ALA A C 1
ATOM 2450 O O . ALA A 1 306 ? 14.066 2.995 -25.720 1.00 90.75 306 ALA A O 1
ATOM 2451 N N . ARG A 1 307 ? 13.758 5.028 -24.826 1.00 91.19 307 ARG A N 1
ATOM 2452 C CA . ARG A 1 307 ? 14.871 4.951 -23.886 1.00 91.19 307 ARG A CA 1
ATO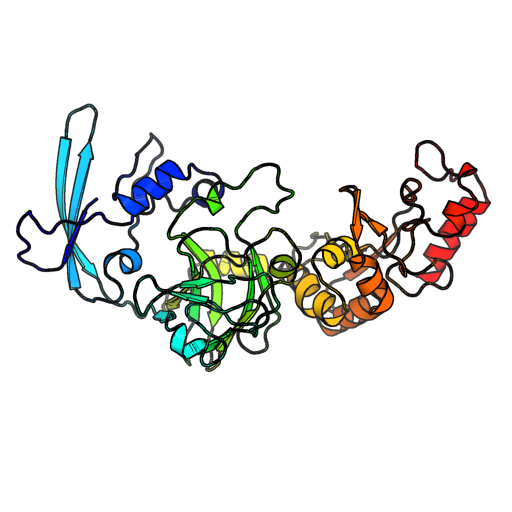M 2453 C C . ARG A 1 307 ? 14.631 3.850 -22.856 1.00 91.19 307 ARG A C 1
ATOM 2455 O O . ARG A 1 307 ? 13.496 3.580 -22.463 1.00 91.19 307 ARG A O 1
ATOM 2462 N N . SER A 1 308 ? 15.711 3.230 -22.405 1.00 89.88 308 SER A N 1
ATOM 2463 C CA . SER A 1 308 ? 15.693 2.081 -21.503 1.00 89.88 308 SER A CA 1
ATOM 2464 C C . SER A 1 308 ? 15.960 2.470 -20.043 1.00 89.88 308 SER A C 1
ATOM 2466 O O . SER A 1 308 ? 16.593 3.489 -19.750 1.00 89.88 308 SER A O 1
ATOM 2468 N N . LEU A 1 309 ? 15.464 1.641 -19.117 1.00 87.00 309 LEU A N 1
ATOM 2469 C CA . LEU A 1 309 ? 15.776 1.708 -17.680 1.00 87.00 309 LEU A CA 1
ATOM 2470 C C . LEU A 1 309 ? 16.960 0.805 -17.282 1.00 87.00 309 LEU A C 1
ATOM 2472 O O . LEU A 1 309 ? 17.385 0.822 -16.132 1.00 87.00 309 LEU A O 1
ATOM 2476 N N . HIS A 1 310 ? 17.482 0.011 -18.218 1.00 88.12 310 HIS A N 1
ATOM 2477 C CA . HIS A 1 310 ? 18.665 -0.834 -18.043 1.00 88.12 310 HIS A CA 1
ATOM 2478 C C . HIS A 1 310 ? 19.851 -0.245 -18.815 1.00 88.12 310 HIS A C 1
ATOM 2480 O O . HIS A 1 310 ? 19.679 0.675 -19.620 1.00 88.12 310 HIS A O 1
ATOM 2486 N N . TRP A 1 311 ? 21.072 -0.724 -18.579 1.00 89.56 311 TRP A N 1
ATOM 2487 C CA . TRP A 1 311 ? 22.251 -0.153 -19.236 1.00 89.56 311 TRP A CA 1
ATOM 2488 C C . TRP A 1 311 ? 22.519 -0.852 -20.565 1.00 89.56 311 TRP A C 1
ATOM 2490 O O . TRP A 1 311 ? 23.349 -1.753 -20.670 1.00 89.56 311 TRP A O 1
ATOM 2500 N N . SER A 1 312 ? 21.800 -0.407 -21.593 1.00 89.81 312 SER A N 1
ATOM 2501 C CA . SER A 1 312 ? 21.972 -0.872 -22.969 1.00 89.81 312 SER A CA 1
ATOM 2502 C C . SER A 1 312 ? 23.157 -0.192 -23.666 1.00 89.81 312 SER A C 1
ATOM 2504 O O . SER A 1 312 ? 23.461 0.981 -23.434 1.00 89.81 312 SER A O 1
ATOM 2506 N N . ARG A 1 313 ? 23.824 -0.924 -24.563 1.00 90.75 313 ARG A N 1
ATOM 2507 C CA . ARG A 1 313 ? 24.801 -0.399 -25.534 1.00 90.75 313 ARG A CA 1
ATOM 2508 C C . ARG A 1 313 ? 24.135 0.042 -26.837 1.00 90.75 313 ARG A C 1
ATOM 2510 O O . ARG A 1 313 ? 24.773 0.727 -27.632 1.00 90.75 313 ARG A O 1
ATOM 2517 N N . ILE A 1 314 ? 22.898 -0.396 -27.071 1.00 92.00 314 ILE A N 1
ATOM 2518 C CA . ILE A 1 314 ? 22.134 -0.168 -28.302 1.00 92.00 314 ILE A CA 1
ATOM 2519 C C . ILE A 1 314 ? 21.128 0.972 -28.127 1.00 92.00 314 ILE A C 1
ATOM 2521 O O . ILE A 1 314 ? 20.957 1.790 -29.027 1.00 92.00 314 ILE A O 1
ATOM 2525 N N . VAL A 1 315 ? 20.462 1.025 -26.974 1.00 90.38 315 VAL A N 1
ATOM 2526 C CA . VAL A 1 315 ? 19.368 1.948 -26.668 1.00 90.38 315 VAL A CA 1
ATOM 2527 C C . VAL A 1 315 ? 19.832 2.983 -25.656 1.00 90.38 315 VAL A C 1
ATOM 2529 O O . VAL A 1 315 ? 20.485 2.664 -24.665 1.00 90.38 315 VAL A O 1
ATOM 2532 N N . GLU A 1 316 ? 19.447 4.238 -25.865 1.00 90.31 316 GLU A N 1
ATOM 2533 C CA . GLU A 1 316 ? 19.743 5.297 -24.905 1.00 90.31 316 GLU A CA 1
ATOM 2534 C C . GLU A 1 316 ? 19.112 5.034 -23.536 1.00 90.31 316 GLU A C 1
ATOM 2536 O O . GLU A 1 316 ? 17.983 4.556 -23.417 1.00 90.31 316 GLU A O 1
ATOM 2541 N N . ARG A 1 317 ? 19.831 5.419 -22.485 1.00 89.31 317 ARG A N 1
ATOM 2542 C CA . ARG A 1 317 ? 19.346 5.358 -21.109 1.00 89.31 317 ARG A CA 1
ATOM 2543 C C . ARG A 1 317 ? 18.372 6.496 -20.824 1.00 89.31 317 ARG A C 1
ATOM 2545 O O . ARG A 1 317 ? 18.553 7.619 -21.301 1.00 89.31 317 ARG A O 1
ATOM 2552 N N . MET A 1 318 ? 17.391 6.241 -19.966 1.00 87.25 318 MET A N 1
ATOM 2553 C CA . MET A 1 318 ? 16.549 7.292 -19.405 1.00 87.25 318 MET A CA 1
ATOM 2554 C C . MET A 1 318 ? 17.384 8.230 -18.520 1.00 87.25 318 MET A C 1
ATOM 2556 O O . MET A 1 318 ? 17.738 7.892 -17.393 1.00 87.25 318 MET A O 1
ATOM 2560 N N . ASN A 1 319 ? 17.730 9.404 -19.048 1.00 85.25 319 ASN A N 1
ATOM 2561 C CA . ASN A 1 319 ? 18.631 10.366 -18.403 1.00 85.25 319 ASN A CA 1
ATOM 2562 C C . ASN A 1 319 ? 18.110 11.814 -18.420 1.00 85.25 319 ASN A C 1
ATOM 2564 O O . ASN A 1 319 ? 18.861 12.741 -18.125 1.00 85.25 319 ASN A O 1
ATOM 2568 N N . GLN A 1 320 ? 16.846 12.016 -18.792 1.00 85.88 320 GLN A N 1
ATOM 2569 C CA . GLN A 1 320 ? 16.199 13.326 -18.856 1.00 85.88 320 GLN A CA 1
ATOM 2570 C C . GLN A 1 320 ? 14.759 13.226 -18.359 1.00 85.88 320 GLN A C 1
ATOM 2572 O O . GLN A 1 320 ? 14.136 12.170 -18.468 1.00 85.88 320 GLN A O 1
ATOM 2577 N N . SER A 1 321 ? 14.223 14.339 -17.853 1.00 85.75 321 SER A N 1
ATOM 2578 C CA . SER A 1 321 ? 12.810 14.432 -17.485 1.00 85.75 321 SER A CA 1
ATOM 2579 C C . SER A 1 321 ? 11.909 14.179 -18.685 1.00 85.75 321 SER A C 1
ATOM 2581 O O . SER A 1 321 ? 12.178 14.660 -19.787 1.00 85.75 321 SER A O 1
ATOM 2583 N N . ALA A 1 322 ? 10.816 13.464 -18.466 1.00 80.81 322 ALA A N 1
ATOM 2584 C CA . ALA A 1 322 ? 9.885 13.062 -19.505 1.00 80.81 322 ALA A CA 1
ATOM 2585 C C . ALA A 1 322 ? 8.465 13.500 -19.160 1.00 80.81 322 ALA A C 1
ATOM 2587 O O . ALA A 1 322 ? 8.117 13.661 -17.993 1.00 80.81 322 ALA A O 1
ATOM 2588 N N . THR A 1 323 ? 7.652 13.698 -20.194 1.00 80.56 323 THR A N 1
ATOM 2589 C CA . THR A 1 323 ? 6.214 13.915 -20.037 1.00 80.56 323 THR A CA 1
ATOM 2590 C C . THR A 1 323 ? 5.508 12.580 -19.774 1.00 80.56 323 THR A C 1
ATOM 2592 O O . THR A 1 323 ? 5.680 11.640 -20.542 1.00 80.56 323 THR A O 1
ATOM 2595 N N . ASP A 1 324 ? 4.737 12.461 -18.702 1.00 74.50 324 ASP A N 1
ATOM 2596 C CA . ASP A 1 324 ? 3.893 11.282 -18.484 1.00 74.50 324 ASP A CA 1
ATOM 2597 C C . ASP A 1 324 ? 2.592 11.335 -19.299 1.00 74.50 324 ASP A C 1
ATOM 2599 O O . ASP A 1 324 ? 2.300 12.304 -20.006 1.00 74.50 324 ASP A O 1
ATOM 2603 N N . ASP A 1 325 ? 1.789 10.278 -19.187 1.00 69.50 325 ASP A N 1
ATOM 2604 C CA . ASP A 1 325 ? 0.495 10.155 -19.865 1.00 69.50 325 ASP A CA 1
ATOM 2605 C C . ASP A 1 325 ? -0.533 11.219 -19.417 1.00 69.50 325 ASP A C 1
ATOM 2607 O O . ASP A 1 325 ? -1.556 11.411 -20.076 1.00 69.50 325 ASP A O 1
ATOM 2611 N N . PHE A 1 326 ? -0.255 11.956 -18.334 1.00 68.38 326 PHE A N 1
ATOM 2612 C CA . PHE A 1 326 ? -1.067 13.070 -17.834 1.00 68.38 326 PHE A CA 1
ATOM 2613 C C . PHE A 1 326 ? -0.543 14.439 -18.290 1.00 68.38 326 PHE A C 1
ATOM 2615 O O . PHE A 1 326 ? -0.980 15.474 -17.780 1.00 68.38 326 PHE A O 1
ATOM 2622 N N . ASN A 1 327 ? 0.370 14.465 -19.267 1.00 72.31 327 ASN A N 1
ATOM 2623 C CA . ASN A 1 327 ? 1.044 15.665 -19.762 1.00 72.31 327 ASN A CA 1
ATOM 2624 C C . ASN A 1 327 ? 1.864 16.415 -18.696 1.00 72.31 327 ASN A C 1
ATOM 2626 O O . ASN A 1 327 ? 2.134 17.610 -18.854 1.00 72.31 327 ASN A O 1
ATOM 2630 N N . GLN A 1 328 ? 2.306 15.739 -17.634 1.00 76.31 328 GLN A N 1
ATOM 2631 C CA . GLN A 1 328 ? 3.170 16.335 -16.619 1.00 76.31 328 GLN A CA 1
ATOM 2632 C C . GLN A 1 328 ? 4.626 15.975 -16.884 1.00 76.31 328 GLN A C 1
ATOM 2634 O O . GLN A 1 328 ? 4.964 14.826 -17.149 1.00 76.31 328 GLN A O 1
ATOM 2639 N N . VAL A 1 329 ? 5.515 16.966 -16.818 1.00 80.50 329 VAL A N 1
ATOM 2640 C CA . VAL A 1 329 ? 6.958 16.715 -16.893 1.00 80.50 329 VAL A CA 1
ATOM 2641 C C . VAL A 1 329 ? 7.436 16.270 -15.516 1.00 80.50 329 VAL A C 1
ATOM 2643 O O . VAL A 1 329 ? 7.374 17.055 -14.572 1.00 80.50 329 VAL A O 1
ATOM 2646 N N . ASN A 1 330 ? 7.943 15.043 -15.411 1.00 80.75 330 ASN A N 1
ATOM 2647 C CA . ASN A 1 330 ? 8.522 14.513 -14.179 1.00 80.75 330 ASN A CA 1
ATOM 2648 C C . ASN A 1 330 ? 9.938 13.961 -14.404 1.00 80.75 330 ASN A C 1
ATOM 2650 O O . ASN A 1 330 ? 10.368 13.662 -15.521 1.00 80.75 330 ASN A O 1
ATOM 2654 N N . GLU A 1 331 ? 10.690 13.878 -13.311 1.00 87.00 331 GLU A N 1
ATOM 2655 C CA . GLU A 1 331 ? 12.085 13.424 -13.287 1.00 87.00 331 GLU A CA 1
ATOM 2656 C C . GLU A 1 331 ? 12.230 11.987 -12.781 1.00 87.00 331 GLU A C 1
ATOM 2658 O O . GLU A 1 331 ? 13.337 11.464 -12.709 1.00 87.00 331 GLU A O 1
ATOM 2663 N N . ASP A 1 332 ? 11.139 11.325 -12.418 1.00 86.25 332 ASP A N 1
ATOM 2664 C CA . ASP A 1 332 ? 11.205 10.108 -11.610 1.00 86.25 332 ASP A CA 1
ATOM 2665 C C . ASP A 1 332 ? 11.751 8.915 -12.396 1.00 86.25 332 ASP A C 1
ATOM 2667 O O . ASP A 1 332 ? 12.610 8.173 -11.918 1.00 86.25 332 ASP A O 1
ATOM 2671 N N . SER A 1 333 ? 11.371 8.811 -13.669 1.00 83.62 333 SER A N 1
ATOM 2672 C CA . SER A 1 333 ? 11.938 7.808 -14.579 1.00 83.62 333 SER A CA 1
ATOM 2673 C C . SER A 1 333 ? 13.417 8.058 -14.884 1.00 83.62 333 SER A C 1
ATOM 2675 O O . SER A 1 333 ? 14.165 7.112 -15.113 1.00 83.62 333 SER A O 1
ATOM 2677 N N . MET A 1 334 ? 13.863 9.320 -14.862 1.00 88.44 334 MET A N 1
ATOM 2678 C CA . MET A 1 334 ? 15.283 9.670 -14.971 1.00 88.44 334 MET A CA 1
ATOM 2679 C C . MET A 1 334 ? 16.039 9.300 -13.696 1.00 88.44 334 MET A C 1
ATOM 2681 O O . MET A 1 334 ? 17.153 8.790 -13.786 1.00 88.44 334 MET A O 1
ATOM 2685 N N . LYS A 1 335 ? 15.465 9.537 -12.512 1.00 89.88 335 LYS A N 1
ATOM 2686 C CA . LYS A 1 335 ? 16.095 9.153 -11.241 1.00 89.88 335 LYS A CA 1
ATOM 2687 C C . LYS A 1 335 ? 16.301 7.643 -11.195 1.00 89.88 335 LYS A C 1
ATOM 2689 O O . LYS A 1 335 ? 17.442 7.221 -11.042 1.00 89.88 335 LYS A O 1
ATOM 2694 N N . LEU A 1 336 ? 15.254 6.860 -11.476 1.00 88.81 336 LEU A N 1
ATOM 2695 C CA . LEU A 1 336 ? 15.375 5.403 -11.580 1.00 88.81 336 LEU A CA 1
ATOM 2696 C C . LEU A 1 336 ? 16.397 5.017 -12.641 1.00 88.81 336 LEU A C 1
ATOM 2698 O O . LEU A 1 336 ? 17.350 4.289 -12.367 1.00 88.81 336 LEU A O 1
ATOM 2702 N N . GLY A 1 337 ? 16.207 5.576 -13.837 1.00 87.62 337 GLY A N 1
ATOM 2703 C CA . GLY A 1 337 ? 17.063 5.363 -14.981 1.00 87.62 337 GLY A CA 1
ATOM 2704 C C . GLY A 1 337 ? 18.519 5.547 -14.619 1.00 87.62 337 GLY A C 1
ATOM 2705 O O . GLY A 1 337 ? 19.273 4.669 -14.976 1.00 87.62 337 GLY A O 1
ATOM 2706 N N . THR A 1 338 ? 18.904 6.593 -13.875 1.00 87.75 338 THR A N 1
ATOM 2707 C CA . THR A 1 338 ? 20.290 6.961 -13.504 1.00 87.75 338 THR A CA 1
ATOM 2708 C C . THR A 1 338 ? 20.854 6.249 -12.268 1.00 87.75 338 THR A C 1
ATOM 2710 O O . THR A 1 338 ? 22.076 6.108 -12.167 1.00 87.75 338 THR A O 1
ATOM 2713 N N . GLN A 1 339 ? 20.005 5.743 -11.377 1.00 89.38 339 GLN A N 1
ATOM 2714 C CA . GLN A 1 339 ? 20.410 5.126 -10.107 1.00 89.38 339 GLN A CA 1
ATOM 2715 C C . GLN A 1 339 ? 20.432 3.596 -10.137 1.00 89.38 339 GLN A C 1
ATOM 2717 O O . GLN A 1 339 ? 21.077 2.999 -9.280 1.00 89.38 339 GLN A O 1
ATOM 2722 N N . CYS A 1 340 ? 19.769 2.975 -11.113 1.00 87.12 340 CYS A N 1
ATOM 2723 C CA . CYS A 1 340 ? 19.604 1.529 -11.186 1.00 87.12 340 CYS A CA 1
ATOM 2724 C C . CYS A 1 340 ? 19.845 1.009 -12.615 1.00 87.12 340 CYS A C 1
ATOM 2726 O O . CYS A 1 340 ? 19.576 1.708 -13.598 1.00 87.12 340 CYS A O 1
ATOM 2728 N N . ASP A 1 341 ? 20.377 -0.205 -12.739 1.00 91.12 341 ASP A N 1
ATOM 2729 C CA . ASP A 1 341 ? 20.176 -1.074 -13.900 1.00 91.12 341 ASP A CA 1
ATOM 2730 C C . ASP A 1 341 ? 19.112 -2.114 -13.535 1.00 91.12 341 ASP A C 1
ATOM 2732 O O . ASP A 1 341 ? 19.403 -3.156 -12.941 1.00 91.12 341 ASP A O 1
ATOM 2736 N N . ILE A 1 342 ? 17.859 -1.822 -13.889 1.00 88.25 342 ILE A N 1
ATOM 2737 C CA . ILE A 1 342 ? 16.727 -2.616 -13.406 1.00 88.25 342 ILE A CA 1
ATOM 2738 C C . ILE A 1 342 ? 16.771 -4.070 -13.884 1.00 88.25 342 ILE A C 1
ATOM 2740 O O . ILE A 1 342 ? 16.367 -4.972 -13.157 1.00 88.25 342 ILE A O 1
ATOM 2744 N N . LEU A 1 343 ? 17.284 -4.330 -15.089 1.00 88.50 343 LEU A N 1
ATOM 2745 C CA . LEU A 1 343 ? 17.354 -5.690 -15.616 1.00 88.50 343 LEU A CA 1
ATOM 2746 C C . LEU A 1 343 ? 18.414 -6.493 -14.859 1.00 88.50 343 LEU A C 1
ATOM 2748 O O . LEU A 1 343 ? 18.160 -7.625 -14.434 1.00 88.50 343 LEU A O 1
ATOM 2752 N N . LEU A 1 344 ? 19.597 -5.907 -14.668 1.00 91.56 344 LEU A N 1
ATOM 2753 C CA . LEU A 1 344 ? 20.695 -6.564 -13.971 1.00 91.56 344 LEU A CA 1
ATOM 2754 C C . LEU A 1 344 ? 20.354 -6.796 -12.496 1.00 91.56 344 LEU A C 1
ATOM 2756 O O . LEU A 1 344 ? 20.425 -7.932 -12.025 1.00 91.56 344 LEU A O 1
ATOM 2760 N N . GLU A 1 345 ? 19.958 -5.745 -11.786 1.00 93.88 345 GLU A N 1
ATOM 2761 C CA . GLU A 1 345 ? 19.794 -5.768 -10.332 1.00 93.88 345 GLU A CA 1
ATOM 2762 C C . GLU A 1 345 ? 18.550 -6.554 -9.906 1.00 93.88 345 GLU A C 1
ATOM 2764 O O . GLU A 1 345 ? 18.632 -7.373 -8.989 1.00 93.88 345 GLU A O 1
ATOM 2769 N N . SER A 1 346 ? 17.411 -6.402 -10.596 1.00 93.19 346 SER A N 1
ATOM 2770 C CA . SER A 1 346 ? 16.224 -7.217 -10.299 1.00 93.19 346 SER A CA 1
ATOM 2771 C C . SER A 1 346 ? 16.423 -8.684 -10.672 1.00 93.19 346 SER A C 1
ATOM 2773 O O . SER A 1 346 ? 15.967 -9.562 -9.942 1.00 93.19 346 SER A O 1
ATOM 2775 N N . SER A 1 347 ? 17.137 -8.995 -11.764 1.00 92.69 347 SER A N 1
ATOM 2776 C CA . SER A 1 347 ? 17.406 -10.400 -12.106 1.00 92.69 347 SER A CA 1
ATOM 2777 C C . SER A 1 347 ? 18.344 -11.075 -11.102 1.00 92.69 347 SER A C 1
ATOM 2779 O O . SER A 1 347 ? 18.162 -12.257 -10.813 1.00 92.69 347 SER A O 1
ATOM 2781 N N . GLN A 1 348 ? 19.335 -10.349 -10.569 1.00 94.06 348 GLN A N 1
ATOM 2782 C CA . GLN A 1 348 ? 20.199 -10.830 -9.485 1.00 94.06 348 GLN A CA 1
ATOM 2783 C C . GLN A 1 348 ? 19.373 -11.126 -8.238 1.00 94.06 348 GLN A C 1
ATOM 2785 O O . GLN A 1 348 ? 19.368 -12.260 -7.770 1.00 94.06 348 GLN A O 1
ATOM 2790 N N . TYR A 1 349 ? 18.584 -10.151 -7.795 1.00 94.94 349 TYR A N 1
ATOM 2791 C CA . TYR A 1 349 ? 17.716 -10.300 -6.636 1.00 94.94 349 TYR A CA 1
ATOM 2792 C C . TYR A 1 349 ? 16.756 -11.494 -6.751 1.00 94.94 349 TYR A C 1
ATOM 2794 O O . TYR A 1 349 ? 16.652 -12.306 -5.836 1.00 94.94 349 TYR A O 1
ATOM 2802 N N . MET A 1 350 ? 16.103 -11.659 -7.905 1.00 94.50 350 MET A N 1
ATOM 2803 C CA . MET A 1 350 ? 15.171 -12.765 -8.145 1.00 94.50 350 MET A CA 1
ATOM 2804 C C . MET A 1 350 ? 15.850 -14.138 -8.119 1.00 94.50 350 MET A C 1
ATOM 2806 O O . MET A 1 350 ? 15.248 -15.099 -7.641 1.00 94.50 350 MET A O 1
ATOM 2810 N N . ARG A 1 351 ? 17.098 -14.248 -8.597 1.00 93.44 351 ARG A N 1
ATOM 2811 C CA . ARG A 1 351 ? 17.871 -15.498 -8.496 1.00 93.44 351 ARG A CA 1
ATOM 2812 C C . ARG A 1 351 ? 18.185 -15.861 -7.047 1.00 93.44 351 ARG A C 1
ATOM 2814 O O . ARG A 1 351 ? 18.175 -17.046 -6.723 1.00 93.44 351 ARG A O 1
ATOM 2821 N N . ASP A 1 352 ? 18.434 -14.861 -6.210 1.00 92.69 352 ASP A N 1
ATOM 2822 C CA . ASP A 1 352 ? 18.816 -15.060 -4.813 1.00 92.69 352 ASP A CA 1
ATOM 2823 C C . ASP A 1 352 ? 17.598 -15.351 -3.922 1.00 92.69 352 ASP A C 1
ATOM 2825 O O . ASP A 1 352 ? 17.628 -16.277 -3.111 1.00 92.69 352 ASP A O 1
ATOM 2829 N N . VAL A 1 353 ? 16.510 -14.593 -4.089 1.00 90.19 353 VAL A N 1
ATOM 2830 C CA . VAL A 1 353 ? 15.333 -14.636 -3.202 1.00 90.19 353 VAL A CA 1
ATOM 2831 C C . VAL A 1 353 ? 14.266 -15.624 -3.676 1.00 90.19 353 VAL A C 1
ATOM 2833 O O . VAL A 1 353 ? 13.601 -16.261 -2.860 1.00 90.19 353 VAL A O 1
ATOM 2836 N N . ALA A 1 354 ? 14.102 -15.800 -4.989 1.00 90.44 354 ALA A N 1
ATOM 2837 C CA . ALA A 1 354 ? 13.034 -16.617 -5.561 1.00 90.44 354 ALA A CA 1
ATOM 2838 C C . ALA A 1 354 ? 13.519 -17.474 -6.746 1.00 90.44 354 ALA A C 1
ATOM 2840 O O . ALA A 1 354 ? 12.967 -17.378 -7.846 1.00 90.44 354 ALA A O 1
ATOM 2841 N N . PRO A 1 355 ? 14.487 -18.391 -6.538 1.00 89.31 355 PRO A N 1
ATOM 2842 C CA . PRO A 1 355 ? 15.107 -19.176 -7.615 1.00 89.31 355 PRO A CA 1
ATOM 2843 C C . PRO A 1 355 ? 14.122 -20.059 -8.401 1.00 89.31 355 PRO A C 1
ATOM 2845 O O . PRO A 1 355 ? 14.428 -20.512 -9.503 1.00 89.31 355 PRO A O 1
ATOM 2848 N N . ASN A 1 356 ? 12.936 -20.319 -7.844 1.00 89.12 356 ASN A N 1
ATOM 2849 C CA . ASN A 1 356 ? 11.890 -21.124 -8.474 1.00 89.12 356 ASN A CA 1
ATOM 2850 C C . ASN A 1 356 ? 10.894 -20.302 -9.315 1.00 89.12 356 ASN A C 1
ATOM 2852 O O . ASN A 1 356 ? 10.099 -20.898 -10.055 1.00 89.12 356 ASN A O 1
ATOM 2856 N N . THR A 1 357 ? 10.935 -18.971 -9.224 1.00 91.69 357 THR A N 1
ATOM 2857 C CA . THR A 1 357 ? 10.108 -18.040 -10.000 1.00 91.69 357 THR A CA 1
ATOM 2858 C C . THR A 1 357 ? 10.882 -17.599 -11.233 1.00 91.69 357 THR A C 1
ATOM 2860 O O . THR A 1 357 ? 12.008 -17.114 -11.134 1.00 91.69 357 THR A O 1
ATOM 2863 N N . ARG A 1 358 ? 10.293 -17.756 -12.422 1.00 92.94 358 ARG A N 1
ATOM 2864 C CA . ARG A 1 358 ? 10.935 -17.271 -13.650 1.00 92.94 358 ARG A CA 1
ATOM 2865 C C . ARG A 1 358 ? 10.887 -15.749 -13.681 1.00 92.94 358 ARG A C 1
ATOM 2867 O O . ARG A 1 358 ? 9.827 -15.171 -13.473 1.00 92.94 358 ARG A O 1
ATOM 2874 N N . PHE A 1 359 ? 12.015 -15.117 -13.976 1.00 93.88 359 PHE A N 1
ATOM 2875 C CA . PHE A 1 359 ? 12.077 -13.685 -14.240 1.00 93.88 359 PHE A CA 1
ATOM 2876 C C . PHE A 1 359 ? 12.463 -13.482 -15.703 1.00 93.88 359 PHE A C 1
ATOM 2878 O O . PHE A 1 359 ? 13.575 -13.834 -16.099 1.00 93.88 359 PHE A O 1
ATOM 2885 N N . THR A 1 360 ? 11.526 -12.997 -16.517 1.00 92.88 360 THR A N 1
ATOM 2886 C CA . THR A 1 360 ? 11.702 -12.865 -17.971 1.00 92.88 360 THR A CA 1
ATOM 2887 C C . THR A 1 360 ? 11.718 -11.405 -18.392 1.00 92.88 360 THR A C 1
ATOM 2889 O O . THR A 1 360 ? 11.047 -10.561 -17.801 1.00 92.88 360 THR A O 1
ATOM 2892 N N . ALA A 1 361 ? 12.483 -11.094 -19.436 1.00 91.69 361 ALA A N 1
ATOM 2893 C CA . ALA A 1 361 ? 12.462 -9.775 -20.045 1.00 91.69 361 ALA A CA 1
ATOM 2894 C C . ALA A 1 361 ? 11.254 -9.644 -20.985 1.00 91.69 361 ALA A C 1
ATOM 2896 O O . ALA A 1 361 ? 11.068 -10.446 -21.901 1.00 91.69 361 ALA A O 1
ATOM 2897 N N . ASN A 1 362 ? 10.450 -8.606 -20.780 1.00 91.81 362 ASN A N 1
ATOM 2898 C CA . ASN A 1 362 ? 9.381 -8.189 -21.673 1.00 91.81 362 ASN A CA 1
ATOM 2899 C C . ASN A 1 362 ? 9.872 -7.026 -22.543 1.00 91.81 362 ASN A C 1
ATOM 2901 O O . ASN A 1 362 ? 10.222 -5.957 -22.030 1.00 91.81 362 ASN A O 1
ATOM 2905 N N . VAL A 1 363 ? 9.895 -7.242 -23.859 1.00 91.44 363 VAL A N 1
ATOM 2906 C CA . VAL A 1 363 ? 10.299 -6.233 -24.843 1.00 91.44 363 VAL A CA 1
ATOM 2907 C C . VAL A 1 363 ? 9.077 -5.772 -25.626 1.00 91.44 363 VAL A C 1
ATOM 2909 O O . VAL A 1 363 ? 8.475 -6.534 -26.385 1.00 91.44 363 VAL A O 1
ATOM 2912 N N . GLY A 1 364 ? 8.720 -4.498 -25.471 1.00 91.62 364 GLY A N 1
ATOM 2913 C CA . GLY A 1 364 ? 7.667 -3.871 -26.261 1.00 91.62 364 GLY A CA 1
ATOM 2914 C C . GLY A 1 364 ? 8.131 -3.699 -27.703 1.00 91.62 364 GLY A C 1
ATOM 2915 O O . GLY A 1 364 ? 8.904 -2.796 -27.995 1.00 91.62 364 GLY A O 1
ATOM 2916 N N . MET A 1 365 ? 7.669 -4.551 -28.617 1.00 92.19 365 MET A N 1
ATOM 2917 C CA . MET A 1 365 ? 8.172 -4.575 -29.998 1.00 92.19 365 MET A CA 1
ATOM 2918 C C . MET A 1 365 ? 7.734 -3.378 -30.852 1.00 92.19 365 MET A C 1
ATOM 2920 O O . MET A 1 365 ? 8.252 -3.195 -31.948 1.00 92.19 365 MET A O 1
ATOM 2924 N N . ASN A 1 366 ? 6.763 -2.577 -30.419 1.00 85.38 366 ASN A N 1
ATOM 2925 C CA . ASN A 1 366 ? 6.254 -1.476 -31.232 1.00 85.38 366 ASN A CA 1
ATOM 2926 C C . ASN A 1 366 ? 5.725 -0.311 -30.381 1.00 85.38 366 ASN A C 1
ATOM 2928 O O . ASN A 1 366 ? 5.774 -0.362 -29.150 1.00 85.38 366 ASN A O 1
ATOM 2932 N N . ARG A 1 367 ? 5.203 0.725 -31.044 1.00 84.50 367 ARG A N 1
ATOM 2933 C CA . ARG A 1 367 ? 4.762 2.007 -30.471 1.00 84.50 367 ARG A CA 1
ATOM 2934 C C . ARG A 1 367 ? 5.863 2.816 -29.807 1.00 84.50 367 ARG A C 1
ATOM 2936 O O . ARG A 1 367 ? 5.783 3.053 -28.597 1.00 84.50 367 ARG A O 1
ATOM 2943 N N . PRO A 1 368 ? 6.864 3.271 -30.578 1.00 83.25 368 PRO A N 1
ATOM 2944 C CA . PRO A 1 368 ? 7.801 4.258 -30.066 1.00 83.25 368 PRO A CA 1
ATOM 2945 C C . PRO A 1 368 ? 7.031 5.513 -29.622 1.00 83.25 368 PRO A C 1
ATOM 2947 O O . PRO A 1 368 ? 6.064 5.921 -30.272 1.00 83.25 368 PRO A O 1
ATOM 2950 N N . TYR A 1 369 ? 7.428 6.121 -28.503 1.00 83.12 369 TYR A N 1
ATOM 2951 C CA . TYR A 1 369 ? 6.757 7.286 -27.911 1.00 83.12 369 TYR A CA 1
ATOM 2952 C C . TYR A 1 369 ? 6.998 8.569 -28.731 1.00 83.12 369 TYR A C 1
ATOM 2954 O O . TYR A 1 369 ? 7.506 9.552 -28.205 1.00 83.12 369 TYR A O 1
ATOM 2962 N N . LEU A 1 370 ? 6.626 8.596 -30.017 1.00 83.50 370 LEU A N 1
ATOM 2963 C CA . LEU A 1 370 ? 6.871 9.718 -30.940 1.00 83.50 370 LEU A CA 1
ATOM 2964 C C . LEU A 1 370 ? 6.381 11.071 -30.415 1.00 83.50 370 LEU A C 1
ATOM 2966 O O . LEU A 1 370 ? 6.989 12.108 -30.677 1.00 83.50 370 LEU A O 1
ATOM 2970 N N . TRP A 1 371 ? 5.253 11.056 -29.705 1.00 82.88 371 TRP A N 1
ATOM 2971 C CA . TRP A 1 371 ? 4.659 12.242 -29.092 1.00 82.88 371 TRP A CA 1
ATOM 2972 C C . TRP A 1 371 ? 5.499 12.780 -27.923 1.00 82.88 371 TRP A C 1
ATOM 2974 O O . TRP A 1 371 ? 5.342 13.935 -27.538 1.00 82.88 371 TRP A O 1
ATOM 2984 N N . ASN A 1 372 ? 6.429 11.974 -27.407 1.00 85.75 372 ASN A N 1
ATOM 2985 C CA . ASN A 1 372 ? 7.359 12.311 -26.344 1.00 85.75 372 ASN A CA 1
ATOM 2986 C C . ASN A 1 372 ? 8.820 12.084 -26.785 1.00 85.75 372 ASN A C 1
ATOM 2988 O O . ASN A 1 372 ? 9.416 11.034 -26.516 1.00 85.75 372 ASN A O 1
ATOM 2992 N N . PRO A 1 373 ? 9.446 13.093 -27.417 1.00 85.12 373 PRO A N 1
ATOM 2993 C CA . PRO A 1 373 ? 10.828 13.005 -27.889 1.00 85.12 373 PRO A CA 1
ATOM 2994 C C . PRO A 1 373 ? 11.857 12.705 -26.793 1.00 85.12 373 PRO A C 1
ATOM 2996 O O . PRO A 1 373 ? 12.948 12.249 -27.113 1.00 85.12 373 PRO A O 1
ATOM 2999 N N . ARG A 1 374 ? 11.528 12.970 -25.518 1.00 87.31 374 ARG A N 1
ATOM 3000 C CA . ARG A 1 374 ? 12.415 12.721 -24.371 1.00 87.31 374 ARG A CA 1
ATOM 3001 C C . ARG A 1 374 ? 12.351 11.279 -23.868 1.00 87.31 374 ARG A C 1
ATOM 3003 O O . ARG A 1 374 ? 13.311 10.829 -23.249 1.00 87.31 374 ARG A O 1
ATOM 3010 N N . LEU A 1 375 ? 11.246 10.573 -24.131 1.00 87.38 375 LEU A N 1
ATOM 3011 C CA . LEU A 1 375 ? 11.136 9.120 -23.945 1.00 87.38 375 LEU A CA 1
ATOM 3012 C C . LEU A 1 375 ? 11.605 8.344 -25.170 1.00 87.38 375 LEU A C 1
ATOM 3014 O O . LEU A 1 375 ? 12.042 7.209 -25.023 1.00 87.38 375 LEU A O 1
ATOM 3018 N N . SER A 1 376 ? 11.491 8.927 -26.361 1.00 90.12 376 SER A N 1
ATOM 3019 C CA . SER A 1 376 ? 12.006 8.331 -27.591 1.00 90.12 376 SER A CA 1
ATOM 3020 C C . SER A 1 376 ? 13.532 8.314 -27.591 1.00 90.12 376 SER A C 1
ATOM 3022 O O . SER A 1 376 ? 14.174 9.268 -27.150 1.00 90.12 376 SER A O 1
ATOM 3024 N N . ASP A 1 377 ? 14.116 7.236 -28.097 1.00 91.50 377 ASP A N 1
ATOM 3025 C CA . ASP A 1 377 ? 15.561 7.153 -28.286 1.00 91.50 377 ASP A CA 1
ATOM 3026 C C . ASP A 1 377 ? 16.015 7.886 -29.565 1.00 91.50 377 ASP A C 1
ATOM 3028 O O . ASP A 1 377 ? 15.205 8.433 -30.324 1.00 91.50 377 ASP A O 1
ATOM 3032 N N . THR A 1 378 ? 17.327 7.912 -29.811 1.00 91.88 378 THR A N 1
ATOM 3033 C CA . THR A 1 378 ? 17.892 8.573 -30.997 1.00 91.88 378 THR A CA 1
ATOM 3034 C C . THR A 1 378 ? 17.397 7.950 -32.303 1.00 91.88 378 THR A C 1
ATOM 3036 O O . THR A 1 378 ? 16.982 8.698 -33.186 1.00 91.88 378 THR A O 1
ATOM 3039 N N . PHE A 1 379 ? 17.315 6.615 -32.409 1.00 94.44 379 PHE A N 1
ATOM 3040 C CA . PHE A 1 379 ? 16.830 5.952 -33.628 1.00 94.44 379 PHE A CA 1
ATOM 3041 C C . PHE A 1 379 ? 15.422 6.430 -34.008 1.00 94.44 379 PHE A C 1
ATOM 3043 O O . PHE A 1 379 ? 15.163 6.800 -35.152 1.00 94.44 379 PHE A O 1
ATOM 3050 N N . THR A 1 380 ? 14.517 6.499 -33.035 1.00 93.56 380 THR A N 1
ATOM 3051 C CA . THR A 1 380 ? 13.152 7.001 -33.241 1.00 93.56 380 THR A CA 1
ATOM 3052 C C . THR A 1 380 ? 13.122 8.474 -33.623 1.00 93.56 380 THR A C 1
ATOM 3054 O O . THR A 1 380 ? 12.341 8.885 -34.483 1.00 93.56 380 THR A O 1
ATOM 3057 N N . ASN A 1 381 ? 13.938 9.292 -32.958 1.00 91.44 381 ASN A N 1
ATOM 3058 C CA . ASN A 1 381 ? 13.957 10.730 -33.193 1.00 91.44 381 ASN A CA 1
ATOM 3059 C C . ASN A 1 381 ? 14.523 11.090 -34.573 1.00 91.44 381 ASN A C 1
ATOM 3061 O O . ASN A 1 381 ? 14.026 12.041 -35.180 1.00 91.44 381 ASN A O 1
ATOM 3065 N N . GLU A 1 382 ? 15.501 10.332 -35.069 1.00 93.88 382 GLU A N 1
ATOM 3066 C CA . GLU A 1 382 ? 16.120 10.515 -36.388 1.00 93.88 382 GLU A CA 1
ATOM 3067 C C . GLU A 1 382 ? 15.292 9.903 -37.526 1.00 93.88 382 GLU A C 1
ATOM 3069 O O . GLU A 1 382 ? 15.278 10.450 -38.628 1.00 93.88 382 GLU A O 1
ATOM 3074 N N . HIS A 1 383 ? 14.546 8.826 -37.257 1.00 94.19 383 HIS A N 1
ATOM 3075 C CA . HIS A 1 383 ? 13.780 8.075 -38.257 1.00 94.19 383 HIS A CA 1
ATOM 3076 C C . HIS A 1 383 ? 12.268 8.101 -38.006 1.00 94.19 383 HIS A C 1
ATOM 3078 O O . HIS A 1 383 ? 11.580 7.075 -38.024 1.00 94.19 383 HIS A O 1
ATOM 3084 N N . ARG A 1 384 ? 11.710 9.292 -37.768 1.00 92.31 384 ARG A N 1
ATOM 3085 C CA . ARG A 1 384 ? 10.260 9.461 -37.539 1.00 92.31 384 ARG A CA 1
ATOM 3086 C C . ARG A 1 384 ? 9.409 9.014 -38.729 1.00 92.31 384 ARG A C 1
ATOM 3088 O O . ARG A 1 384 ? 8.260 8.624 -38.545 1.00 92.31 384 ARG A O 1
ATOM 3095 N N . ASP A 1 385 ? 9.965 9.064 -39.936 1.00 94.50 385 ASP A N 1
ATOM 3096 C CA . ASP A 1 385 ? 9.353 8.591 -41.179 1.00 94.50 385 ASP A CA 1
ATOM 3097 C C . ASP A 1 385 ? 9.215 7.061 -41.244 1.00 94.50 385 ASP A C 1
ATOM 3099 O O . ASP A 1 385 ? 8.411 6.550 -42.026 1.00 94.50 385 ASP A O 1
ATOM 3103 N N . TYR A 1 386 ? 9.923 6.321 -40.383 1.00 94.88 386 TYR A N 1
ATOM 3104 C CA . TYR A 1 386 ? 9.799 4.863 -40.273 1.00 94.88 386 TYR A CA 1
ATOM 3105 C C . TYR A 1 386 ? 8.604 4.431 -39.416 1.00 94.88 386 TYR A C 1
ATOM 3107 O O . TYR A 1 386 ? 8.372 3.235 -39.240 1.00 94.88 386 TYR A O 1
ATOM 3115 N N . VAL A 1 387 ? 7.826 5.378 -38.887 1.00 91.50 387 VAL A N 1
ATOM 3116 C CA . VAL A 1 387 ? 6.656 5.119 -38.048 1.00 91.50 387 VAL A CA 1
ATOM 3117 C C . VAL A 1 387 ? 5.373 5.462 -38.807 1.00 91.50 387 VAL A C 1
ATOM 3119 O O . VAL A 1 387 ? 5.168 6.588 -39.257 1.00 91.50 387 VAL A O 1
ATOM 3122 N N . LYS A 1 388 ? 4.461 4.495 -38.918 1.00 88.44 388 LYS A N 1
ATOM 3123 C CA . LYS A 1 388 ? 3.142 4.627 -39.547 1.00 88.44 388 LYS A CA 1
ATOM 3124 C C . LYS A 1 388 ? 2.053 4.379 -38.514 1.00 88.44 388 LYS A C 1
ATOM 3126 O O . LYS A 1 388 ? 2.058 3.365 -37.831 1.00 88.44 388 LYS A O 1
ATOM 3131 N N . ASN A 1 389 ? 1.095 5.301 -38.406 1.00 85.81 389 ASN A N 1
ATOM 3132 C CA . ASN A 1 389 ? -0.008 5.224 -37.435 1.00 85.81 389 ASN A CA 1
ATOM 3133 C C . ASN A 1 389 ? 0.452 5.052 -35.969 1.00 85.81 389 ASN A C 1
ATOM 3135 O O . ASN A 1 389 ? -0.257 4.462 -35.159 1.00 85.81 389 ASN A O 1
ATOM 3139 N N . GLY A 1 390 ? 1.633 5.580 -35.630 1.00 84.50 390 GLY A N 1
ATOM 3140 C CA . GLY A 1 390 ? 2.226 5.456 -34.294 1.00 84.50 390 GLY A CA 1
ATOM 3141 C C . GLY A 1 390 ? 3.007 4.161 -34.052 1.00 84.50 390 GLY A C 1
ATOM 3142 O O . GLY A 1 390 ? 3.529 3.987 -32.958 1.00 84.50 390 GLY A O 1
ATOM 3143 N N . ASP A 1 391 ? 3.127 3.289 -35.054 1.00 91.94 391 ASP A N 1
ATOM 3144 C CA . ASP A 1 391 ? 3.841 2.013 -35.004 1.00 91.94 391 ASP A CA 1
ATOM 3145 C C . ASP A 1 391 ? 5.016 2.009 -36.002 1.00 91.94 391 ASP A C 1
ATOM 3147 O O . ASP A 1 391 ? 4.871 2.446 -37.141 1.00 91.94 391 ASP A O 1
ATOM 3151 N N . PHE A 1 392 ? 6.193 1.526 -35.608 1.00 94.44 392 PHE A N 1
ATOM 3152 C CA . PHE A 1 392 ? 7.291 1.249 -36.531 1.00 94.44 392 PHE A CA 1
ATOM 3153 C C . PHE A 1 392 ? 6.845 0.328 -37.671 1.00 94.44 392 PHE A C 1
ATOM 3155 O O . PHE A 1 392 ? 6.197 -0.703 -37.452 1.00 94.44 392 PHE A O 1
ATOM 3162 N N . ASP A 1 393 ? 7.256 0.673 -38.890 1.00 94.56 393 ASP A N 1
ATOM 3163 C CA . ASP A 1 393 ? 7.048 -0.131 -40.084 1.00 94.56 393 ASP A CA 1
ATOM 3164 C C . ASP A 1 393 ? 8.136 -1.206 -40.207 1.00 94.56 393 ASP A C 1
ATOM 3166 O O . ASP A 1 393 ? 9.224 -0.995 -40.746 1.00 94.56 393 ASP A O 1
ATOM 3170 N N . TYR A 1 394 ? 7.815 -2.410 -39.740 1.00 95.44 394 TYR A N 1
ATOM 3171 C CA . TYR A 1 394 ? 8.695 -3.575 -39.823 1.00 95.44 394 TYR A CA 1
ATOM 3172 C C . TYR A 1 394 ? 8.942 -4.079 -41.256 1.00 95.44 394 TYR A C 1
ATOM 3174 O O . TYR A 1 394 ? 9.739 -5.008 -41.430 1.00 95.44 394 TYR A O 1
ATOM 3182 N N . ALA A 1 395 ? 8.327 -3.494 -42.294 1.00 95.94 395 ALA A N 1
ATOM 3183 C CA . ALA A 1 395 ? 8.724 -3.730 -43.683 1.00 95.94 395 ALA A CA 1
ATOM 3184 C C . ALA A 1 395 ? 10.092 -3.102 -44.013 1.00 95.94 395 ALA A C 1
ATOM 3186 O O . ALA A 1 395 ? 10.791 -3.600 -44.904 1.00 95.94 395 ALA A O 1
ATOM 3187 N N . ILE A 1 396 ? 10.532 -2.105 -43.244 1.00 97.06 396 ILE A N 1
ATOM 3188 C CA . ILE A 1 396 ? 11.824 -1.430 -43.401 1.00 97.06 396 ILE A CA 1
ATOM 3189 C C . ILE A 1 396 ? 12.954 -2.309 -42.810 1.00 97.06 396 ILE A C 1
ATOM 3191 O O . ILE A 1 396 ? 12.872 -2.716 -41.645 1.00 97.06 396 ILE A O 1
ATOM 3195 N N . PRO A 1 397 ? 14.000 -2.671 -43.585 1.00 97.62 397 PRO A N 1
ATOM 3196 C CA . PRO A 1 397 ? 15.109 -3.504 -43.104 1.00 97.62 397 PRO A CA 1
ATOM 3197 C C . PRO A 1 397 ? 15.826 -2.966 -41.863 1.00 97.62 397 PRO A C 1
ATOM 3199 O O . PRO A 1 397 ? 16.167 -3.746 -40.974 1.00 97.62 397 PRO A O 1
ATOM 3202 N N . GLU A 1 398 ? 16.009 -1.654 -41.790 1.00 97.44 398 GLU A N 1
ATOM 3203 C CA . GLU A 1 398 ? 16.684 -0.931 -40.717 1.00 97.44 398 GLU A CA 1
ATOM 3204 C C . GLU A 1 398 ? 15.932 -1.088 -39.393 1.00 97.44 398 GLU A C 1
ATOM 3206 O O . GLU A 1 398 ? 16.540 -1.424 -38.380 1.00 97.44 398 GLU A O 1
ATOM 3211 N N . VAL A 1 399 ? 14.599 -0.971 -39.416 1.00 95.94 399 VAL A N 1
ATOM 3212 C CA . VAL A 1 399 ? 13.732 -1.204 -38.247 1.00 95.94 399 VAL A CA 1
ATOM 3213 C C . VAL A 1 399 ? 13.900 -2.633 -37.723 1.00 95.94 399 VAL A C 1
ATOM 3215 O O . VAL A 1 399 ? 14.066 -2.849 -36.522 1.00 95.94 399 VAL A O 1
ATOM 3218 N N . ARG A 1 400 ? 13.920 -3.633 -38.618 1.00 96.50 400 ARG A N 1
ATOM 3219 C CA . ARG A 1 400 ? 14.142 -5.036 -38.222 1.00 96.50 400 ARG A CA 1
ATOM 3220 C C . ARG A 1 400 ? 15.536 -5.260 -37.648 1.00 96.50 400 ARG A C 1
ATOM 3222 O O . ARG A 1 400 ? 15.675 -6.041 -36.710 1.00 96.50 400 ARG A O 1
ATOM 3229 N N . ALA A 1 401 ? 16.561 -4.646 -38.235 1.00 97.19 401 ALA A N 1
ATOM 3230 C CA . ALA A 1 401 ? 17.938 -4.767 -37.768 1.00 97.19 401 ALA A CA 1
ATOM 3231 C C . ALA A 1 401 ? 18.096 -4.163 -36.367 1.00 97.19 401 ALA A C 1
ATOM 3233 O O . ALA A 1 401 ? 18.632 -4.823 -35.477 1.00 97.19 401 ALA A O 1
ATOM 3234 N N . TYR A 1 402 ? 17.536 -2.971 -36.158 1.00 95.75 402 TYR A N 1
ATOM 3235 C CA . TYR A 1 402 ? 17.510 -2.288 -34.871 1.00 95.75 402 TYR A CA 1
ATOM 3236 C C . TYR A 1 402 ? 16.790 -3.122 -33.798 1.00 95.75 402 TYR A C 1
ATOM 3238 O O . TYR A 1 402 ? 17.401 -3.488 -32.793 1.00 95.75 402 TYR A O 1
ATOM 3246 N N . ALA A 1 403 ? 15.554 -3.567 -34.048 1.00 95.12 403 ALA A N 1
ATOM 3247 C CA . ALA A 1 403 ? 14.823 -4.411 -33.098 1.00 95.12 403 ALA A CA 1
ATOM 3248 C C . ALA A 1 403 ? 15.573 -5.718 -32.763 1.00 95.12 403 ALA A C 1
ATOM 3250 O O . ALA A 1 403 ? 15.638 -6.123 -31.603 1.00 95.12 403 ALA A O 1
ATOM 3251 N N . LYS A 1 404 ? 16.195 -6.368 -33.759 1.00 95.50 404 LYS A N 1
ATOM 3252 C CA . LYS A 1 404 ? 17.006 -7.578 -33.539 1.00 95.50 404 LYS A CA 1
ATOM 3253 C C . LYS A 1 404 ? 18.243 -7.318 -32.684 1.00 95.50 404 LYS A C 1
ATOM 3255 O O . LYS A 1 404 ? 18.579 -8.183 -31.883 1.00 95.50 404 LYS A O 1
ATOM 3260 N N . SER A 1 405 ? 18.913 -6.172 -32.838 1.00 95.44 405 SER A N 1
ATOM 3261 C CA . SER A 1 405 ? 20.076 -5.844 -32.001 1.00 95.44 405 SER A CA 1
ATOM 3262 C C . SER A 1 405 ? 19.712 -5.709 -30.523 1.00 95.44 405 SER A C 1
ATOM 3264 O O . SER A 1 405 ? 20.441 -6.226 -29.684 1.00 95.44 405 SER A O 1
ATOM 3266 N N . ILE A 1 406 ? 18.546 -5.132 -30.215 1.00 93.31 406 ILE A N 1
ATOM 3267 C CA . ILE A 1 406 ? 18.032 -5.038 -28.841 1.00 93.31 406 ILE A CA 1
ATOM 3268 C C . ILE A 1 406 ? 17.751 -6.435 -28.278 1.00 93.31 406 ILE A C 1
ATOM 3270 O O . ILE A 1 406 ? 18.206 -6.777 -27.192 1.00 93.31 406 ILE A O 1
ATOM 3274 N N . LEU A 1 407 ? 17.043 -7.278 -29.038 1.00 91.62 407 LEU A N 1
ATOM 3275 C CA . LEU A 1 407 ? 16.755 -8.653 -28.615 1.00 91.62 407 LEU A CA 1
ATOM 3276 C C . LEU A 1 407 ? 18.028 -9.490 -28.432 1.00 91.62 407 LEU A C 1
ATOM 3278 O O . LEU A 1 407 ? 18.052 -10.379 -27.589 1.00 91.62 407 LEU A O 1
ATOM 3282 N N . HIS A 1 408 ? 19.070 -9.242 -29.226 1.00 93.19 408 HIS A N 1
ATOM 3283 C CA . HIS A 1 408 ? 20.340 -9.951 -29.100 1.00 93.19 408 HIS A CA 1
ATOM 3284 C C . HIS A 1 408 ? 21.138 -9.532 -27.862 1.00 93.19 408 HIS A C 1
ATOM 3286 O O . HIS A 1 408 ? 21.864 -10.357 -27.332 1.00 93.19 408 HIS A O 1
ATOM 3292 N N . GLU A 1 409 ? 21.014 -8.284 -27.408 1.00 90.69 409 GLU A N 1
ATOM 3293 C CA . GLU A 1 409 ? 21.684 -7.811 -26.192 1.00 90.69 409 GLU A CA 1
ATOM 3294 C C . GLU A 1 409 ? 21.044 -8.357 -24.909 1.00 90.69 409 GLU A C 1
ATOM 3296 O O . GLU A 1 409 ? 21.743 -8.599 -23.929 1.00 90.69 409 GLU A O 1
ATOM 3301 N N . ILE A 1 410 ? 19.719 -8.525 -24.912 1.00 86.06 410 ILE A N 1
ATOM 3302 C CA . ILE A 1 410 ? 18.952 -8.958 -23.735 1.00 86.06 410 ILE A CA 1
ATOM 3303 C C . ILE A 1 410 ? 19.029 -10.482 -23.513 1.00 86.06 410 ILE A C 1
ATOM 3305 O O . ILE A 1 410 ? 18.867 -10.933 -22.379 1.00 86.06 410 ILE A O 1
ATOM 3309 N N . ASN A 1 411 ? 19.247 -11.266 -24.578 1.00 70.25 411 ASN A N 1
ATOM 3310 C CA . ASN A 1 411 ? 19.465 -12.721 -24.507 1.00 70.25 411 ASN A CA 1
ATOM 3311 C C . ASN A 1 411 ? 20.896 -13.052 -24.084 1.00 70.25 411 ASN A C 1
ATOM 3313 O O . ASN A 1 411 ? 21.052 -14.019 -23.303 1.00 70.25 411 ASN A O 1
#

Sequence (411 aa):
MLYSVGADSERSDWKPASVYPTLDDEFVLNGCDYIWNEAQSSGTVRLCETKQNAIWWNPYINIGLIQAEVQIKVSFITVDGDYEDTGSVSIESGGILYLYDWPQYLGEAGSGNPQPGEQKWVFSGQGRGSFIWMKHKEQLPSIQVPLPADGTYDIYFGMKNSGIHFLARINDEPFTRLITSGTTDCLNFSNYQGKQNKEVFWKRQKLQSGFLEIAVMQDSVLRDRDFGRLSYIKLVPCGAETTDSNVSAKESVFNSRIPELILYYEPYSYALRGFHDAKSMNEIMLEEFLRMNPHEITCQTVRVGARSLHWSRIVERMNQSATDDFNQVNEDSMKLGTQCDILLESSQYMRDVAPNTRFTANVGMNRPYLWNPRLSDTFTNEHRDYVKNGDFDYAIPEVRAYAKSILHEIN

Secondary structure (DSSP, 8-state):
-EEEESTT--TT--EE--EES---HHHHHHS-HHHHHHHHHH------SS-----EE-HHHHHTT--EEEEEEEEEEETTEEEEEEEEEEE--TT-EEE--HHHHHGGGEESSPPTTS--EEEESSSTT-EEE-SSSS--PPEEEEEEEEEEEEEEEEESSS--EEEEEETTSPPEEEE-SPPTTSSS--GGGG--SEEEEEEEEEEEEEEEEEEE-HHHHHSS-----EEEEEEEEPPTT---HHHHHHHHHHHS--TT-EEEE-HHHHHTTT--SHHHIIIIIIHHHHTT--SEEEEEEEETTB-BSS--SSS-B--S-EE-TTS-EESHHHHHHHH--HHHHHHHHHHHH-TTSEEEEEEE-S---TT-TTTB-HHHHH-GGGEETTEE-TTSHHHHHHHHHHHHHH-

Organism: NCBI:txid1172614